Protein AF-A0A0K8NZR9-F1 (afdb_monomer)

Radius of gyration: 24.72 Å; Cα contacts (8 Å, |Δi|>4): 461; chains: 1; bounding box: 73×44×70 Å

Nearest PDB structures (foldseek):
  4z3p-assembly1_A  TM=1.618E-01  e=2.089E+00  Escherichia coli
  8b37-assembly1_B  TM=1.530E-01  e=6.597E+00  Pyrobaculum aerophilum

Organism: Piscinibacter sakaiensis (NCBI:txid1547922)

Sequence (474 aa):
MHGAVDPTAARPLRPAAGASPWLRLLRTAVPRKHLLQAVSGLLFGLFGMALPALLLNRRTPDPELLARGLVIGAGIVGWVLLVHGLLKQNTPVAAWLLPGQVRRLRLLLAGGWLLALAAIMTGLPARLQTGPVVLGVAALLAFAGAGMRWLWLWVGFWVVAPFVLVAGGTRLKPGGSLEGWAVAPWLVAAVLMLLGVALTRLLREGGAGHLDRPAGTWMRSRALDPTASVALPASTRWGRWLARLSEAPYHRWLRRCVSRPSSAARRAMLVFGPGAHWTVHLAWSAAVGLLVAAGLAWWLRRGSVEAGLWGPMIGLMSMALNPVFACAQPTRRTEAEQGLLQLAPGVPRGGAWRRSVARHRLAHFAVGWAAGAAGCGLLAQWMPPAMWPGVAVAVAAVLPSVVFVFPDLVQRGSLAGFHRRAALVACGGPVLALGLLHYGGVPAGALVAAAVAVAAAGLAWRWHALGRATPPLA

Secondary structure (DSSP, 8-state):
------TT--------TT--HHHHHHHHHS-HHHHHHHHHHHHHHHHHHHHHHHHH--S---HHHHHHHHHHHHHHHHHHHHHHHHHHH--HHHHHHSTTHHHHHHHHHHHHHHHHHHHHHHHS-GGG--HHHHHHHHHHHHHHHHHTT-HHHHHIIIIIHHHHHHHTT----TTS-GGG----HHHHHHHHHHHHHHHHTTSPPSSHHHHSSHHHHHHHHHHH-TT-TT---TTSHHHHHHHHHHHHHHHHHHHHHHHS---HHHHHGGGG-GGGSHHHHHHHHHHHHHHHHHHHHHHHTTT--TTTTHHHHHHHHHHHHHHHHHHTSGGGS-HHHHHHHHTSTTPPPHHHHHHHHHHHHHHHHHHHHHHHHHHHHHHHTTS-GGGHHHHHHHHHHHTTHHHHHHHHHHHT--HHHHHHHHHHHHHHHHHHHHHHHHTS---HHHHHHHHHHHHHHHHHHHHHHHHHS-----

pLDDT: mean 73.21, std 13.67, range [37.94, 93.94]

Solvent-accessible surface area (backbone atoms only — not comparable to full-atom values): 25665 Å² total; per-residue (Å²): 136,85,79,79,77,67,84,74,73,67,70,75,80,74,74,70,84,85,64,52,72,64,59,50,47,50,53,68,72,39,45,66,69,54,47,52,49,42,52,52,46,22,56,44,33,20,53,46,38,24,46,50,52,44,68,68,37,84,85,63,65,53,65,64,62,32,52,20,37,24,38,29,25,31,15,56,36,42,40,53,47,48,48,54,50,51,57,66,63,61,35,57,64,51,36,59,75,35,86,63,46,50,61,51,51,31,51,52,50,41,51,44,49,53,51,23,50,50,34,31,55,72,28,44,59,75,92,59,70,41,52,62,48,53,49,50,52,48,52,50,53,50,47,56,53,49,32,76,74,36,61,63,53,48,46,41,57,72,61,42,44,59,53,50,44,61,69,69,63,57,74,76,56,94,70,64,62,64,88,74,54,80,56,57,68,68,56,50,51,51,51,54,49,51,51,42,56,56,55,34,64,76,60,62,66,42,52,67,80,37,61,75,34,63,64,42,48,46,51,45,47,42,70,76,35,72,37,59,63,82,61,56,54,61,81,39,73,66,25,38,51,53,46,51,61,31,38,44,57,38,53,54,51,49,51,54,52,71,76,37,98,60,57,41,52,65,57,60,56,57,75,52,45,58,68,54,36,49,53,28,51,48,42,48,51,50,54,52,44,50,52,50,50,52,52,48,56,58,44,56,76,68,71,70,58,85,90,59,49,64,58,60,49,53,50,47,33,51,52,28,43,42,32,64,60,50,66,59,31,54,57,69,60,41,74,64,54,57,49,56,52,40,70,41,83,72,28,50,55,71,56,56,34,44,50,54,54,49,51,54,48,49,50,29,34,51,54,38,35,50,52,30,43,49,46,45,54,59,52,48,77,80,44,65,76,89,49,48,52,60,50,31,22,35,51,24,22,44,43,47,34,55,49,69,34,49,57,35,73,67,72,62,73,43,62,72,61,34,52,52,46,49,47,48,28,68,36,49,23,38,40,52,42,46,44,35,41,72,74,64,66,42,53,48,69,57,48,34,52,50,23,51,48,52,23,52,54,42,43,52,55,49,53,54,49,58,68,66,73,49,77,79,88,125

Foldseek 3Di:
DDDPDDPPPPPDPDPDPPDDPVNVCCCVLQPVLLVLVLVLQLVLLLLLQLLVQQLVPPPDSPVLLSVLSSLLSSLLRNLLSLLLSLLLSLALVCLVPPPCSLVVSLVSNLVSLVSSLVSNLVSDDPVQNALVSSVVVSVVSLLSSVCSQPVVSVCCVVQVVLVVCLVVVPPPVVCPPPVPVRDPVVVSVVVSVVSSNVSSVSRDHHDDVCVVDLSSVVSVCCVVQVLPPVQQSCVDPVSVVLNCQLCVQVVVVVVVPVVDDDQLLVVLVCVLPSLLALSSLLSVLVVVLVSLVVSLVVSVVSVPADPCVVVVLVVLLVQLLSLLVSLLRSLVCDPVNVVVSQPDPRHDDFLVSLVSSLVRSVVSNVSSLVSSLVSLVVVVVVHDPVCVLSSLLSSLLNLLLCLLQSCCSRPPSDSSSNVSSSSCSSSVSSSVSSCCVSVVVQDSVNSNVVSNVNSVVSCVVVVVVSVVPTDPPD

Structure (mmCIF, N/CA/C/O backbone):
data_AF-A0A0K8NZR9-F1
#
_entry.id   AF-A0A0K8NZR9-F1
#
loop_
_atom_site.group_PDB
_atom_site.id
_atom_site.type_symbol
_atom_site.label_atom_id
_atom_site.label_alt_id
_atom_site.label_comp_id
_atom_site.label_asym_id
_atom_site.label_entity_id
_atom_site.label_seq_id
_atom_site.pdbx_PDB_ins_code
_atom_site.Cartn_x
_atom_site.Cartn_y
_atom_site.Cartn_z
_atom_site.occupancy
_atom_site.B_iso_or_equiv
_atom_site.auth_seq_id
_atom_site.auth_comp_id
_atom_site.auth_asym_id
_atom_site.auth_atom_id
_atom_site.pdbx_PDB_model_num
ATOM 1 N N . MET A 1 1 ? -45.068 9.964 18.655 1.00 40.59 1 MET A N 1
ATOM 2 C CA . MET A 1 1 ? -45.153 10.845 17.469 1.00 40.59 1 MET A CA 1
ATOM 3 C C . MET A 1 1 ? -44.282 10.264 16.362 1.00 40.59 1 MET A C 1
ATOM 5 O O . MET A 1 1 ? -43.089 10.529 16.317 1.00 40.59 1 MET A O 1
ATOM 9 N N . HIS A 1 2 ? -44.856 9.398 15.524 1.00 37.94 2 HIS A N 1
ATOM 10 C CA . HIS A 1 2 ? -44.195 8.878 14.326 1.00 37.94 2 HIS A CA 1
ATOM 11 C C . HIS A 1 2 ? -44.478 9.843 13.174 1.00 37.94 2 HIS A C 1
ATOM 13 O O . HIS A 1 2 ? -45.574 9.843 12.625 1.00 37.94 2 HIS A O 1
ATOM 19 N N . GLY A 1 3 ? -43.510 10.704 12.855 1.00 43.31 3 GLY A N 1
ATOM 20 C CA . GLY A 1 3 ? -43.569 11.524 11.650 1.00 43.31 3 GLY A CA 1
ATOM 21 C C . GLY A 1 3 ? -43.468 10.619 10.428 1.00 43.31 3 GLY A C 1
ATOM 22 O O . GLY A 1 3 ? -42.436 9.979 10.222 1.00 43.31 3 GLY A O 1
ATOM 23 N N . ALA A 1 4 ? -44.550 10.535 9.657 1.00 45.34 4 ALA A N 1
ATOM 24 C CA . ALA A 1 4 ? -44.573 9.859 8.372 1.00 45.34 4 ALA A CA 1
ATOM 25 C C . ALA A 1 4 ? -43.547 10.527 7.445 1.00 45.34 4 ALA A C 1
ATOM 27 O O . ALA A 1 4 ? -43.675 11.698 7.094 1.00 45.34 4 ALA A O 1
ATOM 28 N N . VAL A 1 5 ? -42.494 9.790 7.092 1.00 46.56 5 VAL A N 1
ATOM 29 C CA . VAL A 1 5 ? -41.547 10.206 6.057 1.00 46.56 5 VAL A CA 1
ATOM 30 C C . VAL A 1 5 ? -42.280 10.073 4.732 1.00 46.56 5 VAL A C 1
ATOM 32 O O . VAL A 1 5 ? -42.542 8.956 4.299 1.00 46.56 5 VAL A O 1
ATOM 35 N N . ASP A 1 6 ? -42.639 11.203 4.128 1.00 55.97 6 ASP A N 1
ATOM 36 C CA . ASP A 1 6 ? -43.278 11.262 2.817 1.00 55.97 6 ASP A CA 1
ATOM 37 C C . ASP A 1 6 ? -42.347 10.634 1.755 1.00 55.97 6 ASP A C 1
ATOM 39 O O . ASP A 1 6 ? -41.300 11.211 1.430 1.00 55.97 6 ASP A O 1
ATOM 43 N N . PRO A 1 7 ? -42.679 9.445 1.212 1.00 53.25 7 PRO A N 1
ATOM 44 C CA . PRO A 1 7 ? -41.840 8.760 0.233 1.00 53.25 7 PRO A CA 1
ATOM 45 C C . PRO A 1 7 ? -41.802 9.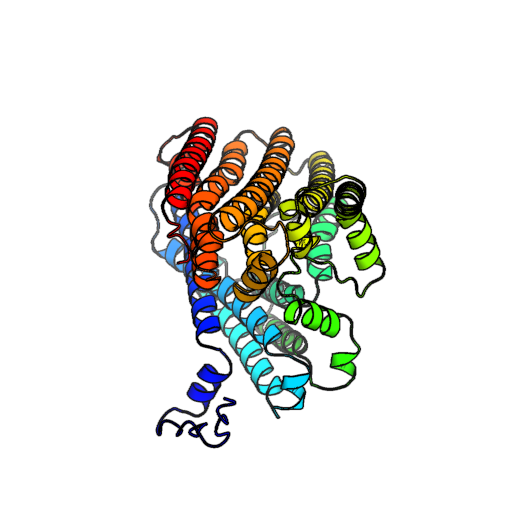491 -1.119 1.00 53.25 7 PRO A C 1
ATOM 47 O O . PRO A 1 7 ? -40.986 9.149 -1.975 1.00 53.25 7 PRO A O 1
ATOM 50 N N . THR A 1 8 ? -42.638 10.517 -1.315 1.00 46.84 8 THR A N 1
ATOM 51 C CA . THR A 1 8 ? -42.716 11.289 -2.563 1.00 46.84 8 THR A CA 1
ATOM 52 C C . THR A 1 8 ? -41.822 12.532 -2.573 1.00 46.84 8 THR A C 1
ATOM 54 O O . THR A 1 8 ? -41.545 13.087 -3.638 1.00 46.84 8 THR A O 1
ATOM 57 N N . ALA A 1 9 ? -41.246 12.915 -1.426 1.00 46.38 9 ALA A N 1
ATOM 58 C CA . ALA A 1 9 ? -40.333 14.058 -1.320 1.00 46.38 9 ALA A CA 1
ATOM 59 C C . ALA A 1 9 ? -38.943 13.818 -1.951 1.00 46.38 9 ALA A C 1
ATOM 61 O O . ALA A 1 9 ? -38.102 14.725 -1.983 1.00 46.38 9 ALA A O 1
ATOM 62 N N . ALA A 1 10 ? -38.684 12.626 -2.500 1.00 48.91 10 ALA A N 1
ATOM 63 C CA . ALA A 1 10 ? -37.524 12.369 -3.344 1.00 48.91 10 ALA A CA 1
ATOM 64 C C . ALA A 1 10 ? -37.691 13.104 -4.684 1.00 48.91 10 ALA A C 1
ATOM 66 O O . ALA A 1 10 ? -38.061 12.510 -5.695 1.00 48.91 10 ALA A O 1
ATOM 67 N N . ARG A 1 11 ? -37.416 14.419 -4.689 1.00 43.22 11 ARG A N 1
ATOM 68 C CA . ARG A 1 11 ? -37.366 15.234 -5.908 1.00 43.22 11 ARG A CA 1
ATOM 69 C C . ARG A 1 11 ? -36.536 14.482 -6.955 1.00 43.22 11 ARG A C 1
ATOM 71 O O . ARG A 1 11 ? -35.337 14.289 -6.725 1.00 43.22 11 ARG A O 1
ATOM 78 N N . PRO A 1 12 ? -37.121 14.075 -8.096 1.00 48.09 12 PRO A N 1
ATOM 79 C CA . PRO A 1 12 ? -36.338 13.508 -9.175 1.00 48.09 12 PRO A CA 1
ATOM 80 C C . PRO A 1 12 ? -35.291 14.548 -9.565 1.00 48.09 12 PRO A C 1
ATOM 82 O O . PRO A 1 12 ? -35.621 15.702 -9.851 1.00 48.09 12 PRO A O 1
ATOM 85 N N . LEU A 1 13 ? -34.015 14.162 -9.500 1.00 49.00 13 LEU A N 1
ATOM 86 C CA . LEU A 1 13 ? -32.899 15.003 -9.919 1.00 49.00 13 LEU A CA 1
ATOM 87 C C . LEU A 1 13 ? -33.145 15.399 -11.377 1.00 49.00 13 LEU A C 1
ATOM 89 O O . LEU A 1 13 ? -32.900 14.602 -12.282 1.00 49.00 13 LEU A O 1
ATOM 93 N N . ARG A 1 14 ? -33.664 16.616 -11.602 1.00 48.47 14 ARG A N 1
ATOM 94 C CA . ARG A 1 14 ? -33.855 17.158 -12.948 1.00 48.47 14 ARG A CA 1
ATOM 95 C C . ARG A 1 14 ? -32.502 17.077 -13.658 1.00 48.47 14 ARG A C 1
ATOM 97 O O . ARG A 1 14 ? -31.523 17.638 -13.154 1.00 48.47 14 ARG A O 1
ATOM 104 N N . PRO A 1 15 ? -32.402 16.346 -14.778 1.00 46.91 15 PRO A N 1
ATOM 105 C CA . PRO A 1 15 ? -31.142 16.205 -15.481 1.00 46.91 15 PRO A CA 1
ATOM 106 C C . PRO A 1 15 ? -30.696 17.592 -15.941 1.00 46.91 15 PRO A C 1
ATOM 108 O O . PRO A 1 15 ? -31.438 18.278 -16.637 1.00 46.91 15 PRO A O 1
ATOM 111 N N . ALA A 1 16 ? -29.492 18.009 -15.543 1.00 55.28 16 ALA A N 1
ATOM 112 C CA . ALA A 1 16 ? -28.888 19.235 -16.048 1.00 55.28 16 ALA A CA 1
ATOM 113 C C . ALA A 1 16 ? -28.818 19.145 -17.582 1.00 55.28 16 ALA A C 1
ATOM 115 O O . ALA A 1 16 ? -28.069 18.327 -18.132 1.00 55.28 16 ALA A O 1
ATOM 116 N N . ALA A 1 17 ? -29.655 19.932 -18.257 1.00 51.75 17 ALA A N 1
ATOM 117 C CA . ALA A 1 17 ? -29.676 20.039 -19.704 1.00 51.75 17 ALA A CA 1
ATOM 118 C C . ALA A 1 17 ? -28.290 20.510 -20.176 1.00 51.75 17 ALA A C 1
ATOM 120 O O . ALA A 1 17 ? -27.748 21.477 -19.648 1.00 51.75 17 ALA A O 1
ATOM 121 N N . GLY A 1 18 ? -27.679 19.775 -21.109 1.00 68.38 18 GLY A N 1
ATOM 122 C CA . GLY A 1 18 ? -26.409 20.158 -21.744 1.00 68.38 18 GLY A CA 1
ATOM 123 C C . GLY A 1 18 ? -25.163 19.352 -21.355 1.00 68.38 18 GLY A C 1
ATOM 124 O O . GLY A 1 18 ? -24.167 19.409 -22.068 1.00 68.38 18 GLY A O 1
ATOM 125 N N . ALA A 1 19 ? -25.174 18.533 -20.297 1.00 55.59 19 ALA A N 1
ATOM 126 C CA . ALA A 1 19 ? -24.019 17.668 -20.028 1.00 55.59 19 ALA A CA 1
ATOM 127 C C . ALA A 1 19 ? -23.993 16.485 -21.012 1.00 55.59 19 ALA A C 1
ATOM 129 O O . ALA A 1 19 ? -24.958 15.714 -21.075 1.00 55.59 19 ALA A O 1
ATOM 130 N N . SER A 1 20 ? -22.893 16.298 -21.753 1.00 66.88 20 SER A N 1
ATOM 131 C CA . SER A 1 20 ? -22.762 15.159 -22.671 1.00 66.88 20 SER A CA 1
ATOM 132 C C . SER A 1 20 ? -23.062 13.837 -21.936 1.00 66.88 20 SER A C 1
ATOM 134 O O . SER A 1 20 ? -22.726 13.700 -20.749 1.00 66.88 20 SER A O 1
ATOM 136 N N . PRO A 1 21 ? -23.716 12.854 -22.584 1.00 62.34 21 PRO A N 1
ATOM 137 C CA . PRO A 1 21 ? -24.018 11.559 -21.967 1.00 62.34 21 PRO A CA 1
ATOM 138 C C . PRO A 1 21 ? -22.773 10.912 -21.347 1.00 62.34 21 PRO A C 1
ATOM 140 O O . PRO A 1 21 ? -22.852 10.315 -20.277 1.00 62.34 21 PRO A O 1
ATOM 143 N N . TRP A 1 22 ? -21.610 11.131 -21.968 1.00 49.31 22 TRP A N 1
ATOM 144 C CA . TRP A 1 22 ? -20.296 10.695 -21.503 1.00 49.31 22 TRP A CA 1
ATOM 145 C C . TRP A 1 22 ? -19.825 11.384 -20.218 1.00 49.31 22 TRP A C 1
ATOM 147 O O . TRP A 1 22 ? -19.357 10.702 -19.309 1.00 49.31 22 TRP A O 1
ATOM 157 N N . LEU A 1 23 ? -19.989 12.705 -20.086 1.00 54.72 23 LEU A N 1
ATOM 158 C CA . LEU A 1 23 ? -19.655 13.436 -18.854 1.00 54.72 23 LEU A CA 1
ATOM 159 C C . LEU A 1 23 ? -20.568 13.041 -17.690 1.00 54.72 23 LEU A C 1
ATOM 161 O O . LEU A 1 23 ? -20.108 12.945 -16.550 1.00 54.72 23 LEU A O 1
ATOM 165 N N . ARG A 1 24 ? -21.848 12.770 -17.971 1.00 61.75 24 ARG A N 1
ATOM 166 C CA . ARG A 1 24 ? -22.780 12.212 -16.981 1.00 61.75 24 ARG A CA 1
ATOM 167 C C . ARG A 1 24 ? -22.333 10.825 -16.541 1.00 61.75 24 ARG A C 1
ATOM 169 O O . ARG A 1 24 ? -22.209 10.600 -15.343 1.00 61.75 24 ARG A O 1
ATOM 176 N N . LEU A 1 25 ? -21.978 9.962 -17.491 1.00 55.22 25 LEU A N 1
ATOM 177 C CA . LEU A 1 25 ? -21.456 8.625 -17.218 1.00 55.22 25 LEU A CA 1
ATOM 178 C C . LEU A 1 25 ? -20.158 8.646 -16.416 1.00 55.22 25 LEU A C 1
ATOM 180 O O . LEU A 1 25 ? -20.025 7.862 -15.490 1.00 55.22 25 LEU A O 1
ATOM 184 N N . LEU A 1 26 ? -19.223 9.547 -16.717 1.00 52.41 26 LEU A N 1
ATOM 185 C CA . LEU A 1 26 ? -17.985 9.703 -15.949 1.00 52.41 26 LEU A CA 1
ATOM 186 C C . LEU A 1 26 ? -18.262 10.182 -14.521 1.00 52.41 26 LEU A C 1
ATOM 188 O O . LEU A 1 26 ? -17.676 9.653 -13.579 1.00 52.41 26 LEU A O 1
ATOM 192 N N . ARG A 1 27 ? -19.190 11.131 -14.340 1.00 57.75 27 ARG A N 1
ATOM 193 C CA . ARG A 1 27 ? -19.586 11.635 -13.013 1.00 57.75 27 ARG A CA 1
ATOM 194 C C . ARG A 1 27 ? -20.346 10.601 -12.179 1.00 57.75 27 ARG A C 1
ATOM 196 O O . ARG A 1 27 ? -20.193 10.598 -10.960 1.00 57.75 27 ARG A O 1
ATOM 203 N N . THR A 1 28 ? -21.145 9.736 -12.806 1.00 54.56 28 THR A N 1
ATOM 204 C CA . THR A 1 28 ? -21.878 8.663 -12.113 1.00 54.56 28 THR A CA 1
ATOM 205 C C . THR A 1 28 ? -21.027 7.411 -11.910 1.00 54.56 28 THR A C 1
ATOM 207 O O . THR A 1 28 ? -21.132 6.767 -10.871 1.00 54.56 28 THR A O 1
ATOM 210 N N . ALA A 1 29 ? -20.171 7.060 -12.874 1.00 47.19 29 ALA A N 1
ATOM 211 C CA . ALA A 1 29 ? -19.306 5.884 -12.802 1.00 47.19 29 ALA A CA 1
ATOM 212 C C . ALA A 1 29 ? -18.126 6.116 -11.860 1.00 47.19 29 ALA A C 1
ATOM 214 O O . ALA A 1 29 ? -17.752 5.214 -11.120 1.00 47.19 29 ALA A O 1
ATOM 215 N N . VAL A 1 30 ? -17.564 7.326 -11.834 1.00 49.78 30 VAL A N 1
ATOM 216 C CA . VAL A 1 30 ? -16.497 7.701 -10.907 1.00 49.78 30 VAL A CA 1
ATOM 217 C C . VAL A 1 30 ? -17.073 8.700 -9.906 1.00 49.78 30 VAL A C 1
ATOM 219 O O . VAL A 1 30 ? -17.015 9.907 -10.147 1.00 49.78 30 VAL A O 1
ATOM 222 N N . PRO A 1 31 ? -17.621 8.231 -8.764 1.00 57.97 31 PRO A N 1
ATOM 223 C CA . PRO A 1 31 ? -18.002 9.102 -7.664 1.00 57.97 31 PRO A CA 1
ATOM 224 C C . PRO A 1 31 ? -16.920 10.151 -7.442 1.00 57.97 31 PRO A C 1
ATOM 226 O O . PRO A 1 31 ? -15.738 9.812 -7.392 1.00 57.97 31 PRO A O 1
ATOM 229 N N . ARG A 1 32 ? -17.300 11.422 -7.291 1.00 54.94 32 ARG A N 1
ATOM 230 C CA . ARG A 1 32 ? -16.361 12.549 -7.120 1.00 54.94 32 ARG A CA 1
ATOM 231 C C . ARG A 1 32 ? -15.281 12.261 -6.064 1.00 54.94 32 ARG A C 1
ATOM 233 O O . ARG A 1 32 ? -14.137 12.672 -6.212 1.00 54.94 32 ARG A O 1
ATOM 240 N N . LYS A 1 33 ? -15.629 11.472 -5.040 1.00 54.41 33 LYS A N 1
ATOM 241 C CA . LYS A 1 33 ? -14.726 10.920 -4.019 1.00 54.41 33 LYS A CA 1
ATOM 242 C C . LYS A 1 33 ? -13.610 10.033 -4.590 1.00 54.41 33 LYS A C 1
ATOM 244 O O . LYS A 1 33 ? -12.473 10.160 -4.159 1.00 54.41 33 LYS A O 1
ATOM 249 N N . HIS A 1 34 ? -13.910 9.153 -5.540 1.00 54.22 34 HIS A N 1
ATOM 250 C CA . HIS A 1 34 ? -12.928 8.313 -6.226 1.00 54.22 34 HIS A CA 1
ATOM 251 C C . HIS A 1 34 ? -12.084 9.095 -7.225 1.00 54.22 34 HIS A C 1
ATOM 253 O O . HIS A 1 34 ? -10.894 8.830 -7.310 1.00 54.22 34 HIS A O 1
ATOM 259 N N . LEU A 1 35 ? -12.651 10.101 -7.899 1.00 54.78 35 LEU A N 1
ATOM 260 C CA . LEU A 1 35 ? -11.875 11.009 -8.746 1.00 54.78 35 LEU A CA 1
ATOM 261 C C . LEU A 1 35 ? -10.879 11.817 -7.903 1.00 54.78 35 LEU A C 1
ATOM 263 O O . LEU A 1 35 ? -9.702 11.869 -8.221 1.00 54.78 35 LEU A O 1
ATOM 267 N N . LEU A 1 36 ? -11.320 12.370 -6.770 1.00 55.44 36 LEU A N 1
ATOM 268 C CA . LEU A 1 36 ? -10.447 13.065 -5.819 1.00 55.44 36 LEU A CA 1
ATOM 269 C C . LEU A 1 36 ? -9.386 12.138 -5.220 1.00 55.44 36 LEU A C 1
ATOM 271 O O . LEU A 1 36 ? -8.251 12.564 -5.038 1.00 55.44 36 LEU A O 1
ATOM 275 N N . GLN A 1 37 ? -9.724 10.880 -4.929 1.00 54.53 37 GLN A N 1
ATOM 276 C CA . GLN A 1 37 ? -8.751 9.873 -4.493 1.00 54.53 37 GLN A CA 1
ATOM 277 C C . GLN A 1 37 ? -7.759 9.517 -5.603 1.00 54.53 37 GLN A C 1
ATOM 279 O O . GLN A 1 37 ? -6.580 9.358 -5.309 1.00 54.53 37 GLN A O 1
ATOM 284 N N . ALA A 1 38 ? -8.215 9.427 -6.853 1.00 53.12 38 ALA A N 1
ATOM 285 C CA . ALA A 1 38 ? -7.374 9.157 -8.010 1.00 53.12 38 ALA A CA 1
ATOM 286 C C . ALA A 1 38 ? -6.420 10.324 -8.282 1.00 53.12 38 ALA A C 1
ATOM 288 O O . ALA A 1 38 ? -5.226 10.105 -8.395 1.00 53.12 38 ALA A O 1
ATOM 289 N N . VAL A 1 39 ? -6.919 11.563 -8.280 1.00 54.47 39 VAL A N 1
ATOM 290 C CA . VAL A 1 39 ? -6.115 12.785 -8.437 1.00 54.47 39 VAL A CA 1
ATOM 291 C C . VAL A 1 39 ? -5.140 12.948 -7.274 1.00 54.47 39 VAL A C 1
ATOM 293 O O . VAL A 1 39 ? -3.967 13.208 -7.501 1.00 54.47 39 VAL A O 1
ATOM 296 N N . SER A 1 40 ? -5.581 12.731 -6.030 1.00 53.34 40 SER A N 1
ATOM 297 C CA . SER A 1 40 ? -4.684 12.785 -4.866 1.00 53.34 40 SER A CA 1
ATOM 298 C C . SER A 1 40 ? -3.620 11.691 -4.928 1.00 53.34 40 SER A C 1
ATOM 300 O O . SER A 1 40 ? -2.473 11.949 -4.594 1.00 53.34 40 SER A O 1
ATOM 302 N N . GLY A 1 41 ? -3.992 10.483 -5.362 1.00 54.44 41 GLY A N 1
ATOM 303 C CA . GLY A 1 41 ? -3.068 9.373 -5.561 1.00 54.44 41 GLY A CA 1
ATOM 304 C C . GLY A 1 41 ? -2.076 9.643 -6.689 1.00 54.44 41 GLY A C 1
ATOM 305 O O . GLY A 1 41 ? -0.900 9.363 -6.522 1.00 54.44 41 GLY A O 1
ATOM 306 N N . LEU A 1 42 ? -2.523 10.250 -7.790 1.00 54.97 42 LEU A N 1
ATOM 307 C CA . LEU A 1 42 ? -1.700 10.618 -8.939 1.00 54.97 42 LEU A CA 1
ATOM 308 C C . LEU A 1 42 ? -0.719 11.738 -8.583 1.00 54.97 42 LEU A C 1
ATOM 310 O O . LEU A 1 42 ? 0.472 11.564 -8.788 1.00 54.97 42 LEU A O 1
ATOM 314 N N . LEU A 1 43 ? -1.180 12.818 -7.944 1.00 54.25 43 LEU A N 1
ATOM 315 C CA . LEU A 1 43 ? -0.316 13.874 -7.399 1.00 54.25 43 LEU A CA 1
ATOM 316 C C . LEU A 1 43 ? 0.684 13.323 -6.371 1.00 54.25 43 LEU A C 1
ATOM 318 O O . LEU A 1 43 ? 1.827 13.757 -6.337 1.00 54.25 43 LEU A O 1
ATOM 322 N N . PHE A 1 44 ? 0.283 12.336 -5.571 1.00 60.31 44 PHE A N 1
ATOM 323 C CA . PHE A 1 44 ? 1.150 11.651 -4.611 1.00 60.31 44 PHE A CA 1
ATOM 324 C C . PHE A 1 44 ? 2.210 10.771 -5.282 1.00 60.31 44 PHE A C 1
ATOM 326 O O . PHE A 1 44 ? 3.374 10.831 -4.904 1.00 60.31 44 PHE A O 1
ATOM 333 N N . GLY A 1 45 ? 1.827 9.980 -6.284 1.00 54.75 45 GLY A N 1
ATOM 334 C CA . GLY A 1 45 ? 2.752 9.152 -7.052 1.00 54.75 45 GLY A CA 1
ATOM 335 C C . GLY A 1 45 ? 3.735 9.989 -7.863 1.00 54.75 45 GLY A C 1
ATOM 336 O O . GLY A 1 45 ? 4.918 9.673 -7.921 1.00 54.75 45 GLY A O 1
ATOM 337 N N . LEU A 1 46 ? 3.253 11.109 -8.402 1.00 55.44 46 LEU A N 1
ATOM 338 C CA . LEU A 1 46 ? 4.060 12.152 -9.017 1.00 55.44 46 LEU A CA 1
ATOM 339 C C . LEU A 1 46 ? 5.082 12.712 -8.027 1.00 55.44 46 LEU A C 1
ATOM 341 O O . LEU A 1 46 ? 6.276 12.630 -8.286 1.00 55.44 46 LEU A O 1
ATOM 345 N N . PHE A 1 47 ? 4.645 13.197 -6.864 1.00 56.03 47 PHE A N 1
ATOM 346 C CA . PHE A 1 47 ? 5.537 13.776 -5.855 1.00 56.03 47 PHE A CA 1
ATOM 347 C C . PHE A 1 47 ? 6.537 12.750 -5.295 1.00 56.03 47 PHE A C 1
ATOM 349 O O . PHE A 1 47 ? 7.710 13.058 -5.113 1.00 56.03 47 PHE A O 1
ATOM 356 N N . GLY A 1 48 ? 6.100 11.508 -5.074 1.00 54.47 48 GLY A N 1
ATOM 357 C CA . GLY A 1 48 ? 6.939 10.412 -4.592 1.00 54.47 48 GLY A CA 1
ATOM 358 C C . GLY A 1 48 ? 7.990 9.926 -5.592 1.00 54.47 48 GLY A C 1
ATOM 359 O O . GLY A 1 48 ? 8.973 9.338 -5.162 1.00 54.47 48 GLY A O 1
ATOM 360 N N . MET A 1 49 ? 7.808 10.177 -6.894 1.00 54.06 49 MET A N 1
ATOM 361 C CA . MET A 1 49 ? 8.748 9.786 -7.957 1.00 54.06 49 MET A CA 1
ATOM 362 C C . MET A 1 49 ? 9.634 10.957 -8.416 1.00 54.06 49 MET A C 1
ATOM 364 O O . MET A 1 49 ? 10.826 10.765 -8.643 1.00 54.06 49 MET A O 1
ATOM 368 N N . ALA A 1 50 ? 9.094 12.180 -8.499 1.00 53.50 50 ALA A N 1
ATOM 369 C CA . ALA A 1 50 ? 9.852 13.380 -8.882 1.00 53.50 50 ALA A CA 1
ATOM 370 C C . ALA A 1 50 ? 10.943 13.739 -7.883 1.00 53.50 50 ALA A C 1
ATOM 372 O O . ALA A 1 50 ? 12.026 14.178 -8.253 1.00 53.50 50 ALA A O 1
ATOM 373 N N . LEU A 1 51 ? 10.629 13.620 -6.600 1.00 54.00 51 LEU A N 1
ATOM 374 C CA . LEU A 1 51 ? 11.449 14.198 -5.550 1.00 54.00 51 LEU A CA 1
ATOM 375 C C . LEU A 1 51 ? 12.690 13.331 -5.252 1.00 54.00 51 LEU A C 1
ATOM 377 O O . LEU A 1 51 ? 13.765 13.899 -5.104 1.00 54.00 51 LEU A O 1
ATOM 381 N N . PRO A 1 52 ? 12.637 11.982 -5.292 1.00 51.41 52 PRO A N 1
ATOM 382 C CA . PRO A 1 52 ? 13.850 11.165 -5.343 1.00 51.41 52 PRO A CA 1
ATOM 383 C C . PRO A 1 52 ? 14.672 11.397 -6.615 1.00 51.41 52 PRO A C 1
ATOM 385 O O . PRO A 1 52 ? 15.892 11.407 -6.533 1.00 51.41 52 PRO A O 1
ATOM 388 N N . ALA A 1 53 ? 14.038 11.633 -7.772 1.00 54.19 53 ALA A N 1
ATOM 389 C CA . ALA A 1 53 ? 14.757 11.977 -9.002 1.00 54.19 53 ALA A CA 1
ATOM 390 C C . ALA A 1 53 ? 15.490 13.331 -8.885 1.00 54.19 53 ALA A C 1
ATOM 392 O O . ALA A 1 53 ? 16.627 13.443 -9.338 1.00 54.19 53 ALA A O 1
ATOM 393 N N . LEU A 1 54 ? 14.894 14.319 -8.203 1.00 54.41 54 LEU A N 1
ATOM 394 C CA . LEU A 1 54 ? 15.549 15.585 -7.836 1.00 54.41 54 LEU A CA 1
ATOM 395 C C . LEU A 1 54 ? 16.736 15.379 -6.899 1.00 54.41 54 LEU A C 1
ATOM 397 O O . LEU A 1 54 ? 17.775 15.998 -7.092 1.00 54.41 54 LEU A O 1
ATOM 401 N N . LEU A 1 55 ? 16.580 14.516 -5.894 1.00 52.34 55 LEU A N 1
ATOM 402 C CA . LEU A 1 55 ? 17.600 14.288 -4.868 1.00 52.34 55 LEU A CA 1
ATOM 403 C C . LEU A 1 55 ? 18.727 13.340 -5.306 1.00 52.34 55 LEU A C 1
ATOM 405 O O . LEU A 1 55 ? 19.808 13.350 -4.723 1.00 52.34 55 LEU A O 1
ATOM 409 N N . LEU A 1 56 ? 18.485 12.491 -6.306 1.00 53.72 56 LEU A N 1
ATOM 410 C CA . LEU A 1 56 ? 19.505 11.619 -6.893 1.00 53.72 56 LEU A CA 1
ATOM 411 C C . LEU A 1 56 ? 20.328 12.347 -7.965 1.00 53.72 56 LEU A C 1
ATOM 413 O O . LEU A 1 56 ? 21.453 11.933 -8.253 1.00 53.72 56 LEU A O 1
ATOM 417 N N . ASN A 1 57 ? 19.818 13.449 -8.526 1.00 52.69 57 ASN A N 1
ATOM 418 C CA . ASN A 1 57 ? 20.539 14.257 -9.502 1.00 52.69 57 ASN A CA 1
ATOM 419 C C . ASN A 1 57 ? 21.449 15.283 -8.793 1.00 52.69 57 ASN A C 1
ATOM 421 O O . ASN A 1 57 ? 21.096 16.438 -8.572 1.00 52.69 57 ASN A O 1
ATOM 425 N N . ARG A 1 58 ? 22.636 14.819 -8.377 1.00 55.91 58 ARG A N 1
ATOM 426 C CA . ARG A 1 58 ? 23.562 15.500 -7.446 1.00 55.91 58 ARG A CA 1
ATOM 427 C C . ARG A 1 58 ? 24.138 16.856 -7.885 1.00 55.91 58 ARG A C 1
ATOM 429 O O . ARG A 1 58 ? 24.776 17.489 -7.050 1.00 55.91 58 ARG A O 1
ATOM 436 N N . ARG A 1 59 ? 24.019 17.287 -9.148 1.00 52.50 59 ARG A N 1
ATOM 437 C CA . ARG A 1 59 ? 24.788 18.455 -9.646 1.00 52.50 59 ARG A CA 1
ATOM 438 C C . ARG A 1 59 ? 23.964 19.577 -10.267 1.00 52.50 59 ARG A C 1
ATOM 440 O O . ARG A 1 59 ? 24.331 20.726 -10.077 1.00 52.50 59 ARG A O 1
ATOM 447 N N . THR A 1 60 ? 22.828 19.277 -10.878 1.00 55.66 60 THR A N 1
ATOM 448 C CA . THR A 1 60 ? 21.794 20.248 -11.257 1.00 55.66 60 THR A CA 1
ATOM 449 C C . THR A 1 60 ? 20.507 19.458 -11.479 1.00 55.66 60 THR A C 1
ATOM 451 O O . THR A 1 60 ? 20.542 18.458 -12.200 1.00 55.66 60 THR A O 1
ATOM 454 N N . PRO A 1 61 ? 19.373 19.827 -10.860 1.00 62.59 61 PRO A N 1
ATOM 455 C CA . PRO A 1 61 ? 18.109 19.184 -11.164 1.00 62.59 61 PRO A CA 1
ATOM 456 C C . PRO A 1 61 ? 17.740 19.531 -12.602 1.00 62.59 61 PRO A C 1
ATOM 458 O O . PRO A 1 61 ? 17.205 20.602 -12.863 1.00 62.59 61 PRO A O 1
ATOM 461 N N . ASP A 1 62 ? 18.072 18.643 -13.534 1.00 71.75 62 ASP A N 1
ATOM 462 C CA . ASP A 1 62 ? 17.620 18.759 -14.911 1.00 71.75 62 ASP A CA 1
ATOM 463 C C . ASP A 1 62 ? 16.077 18.734 -14.903 1.00 71.75 62 ASP A C 1
ATOM 465 O O . ASP A 1 62 ? 15.479 17.695 -14.572 1.00 71.75 62 ASP A O 1
ATOM 469 N N . PRO A 1 63 ? 15.415 19.872 -15.192 1.00 73.62 63 PRO A N 1
ATOM 470 C CA . PRO A 1 63 ? 13.963 19.967 -15.133 1.00 73.62 63 PRO A CA 1
ATOM 471 C C . PRO A 1 63 ? 13.308 19.015 -16.138 1.00 73.62 63 PRO A C 1
ATOM 473 O O . PRO A 1 63 ? 12.180 18.573 -15.915 1.00 73.62 63 PRO A O 1
ATOM 476 N N . GLU A 1 64 ? 14.020 18.640 -17.202 1.00 76.88 64 GLU A N 1
ATOM 477 C CA . GLU A 1 64 ? 13.552 17.673 -18.181 1.00 76.88 64 GLU A CA 1
ATOM 478 C C . GLU A 1 64 ? 13.503 16.259 -17.590 1.00 76.88 64 GLU A C 1
ATOM 480 O O . GLU A 1 64 ? 12.484 15.575 -17.712 1.00 76.88 64 GLU A O 1
ATOM 485 N N . LEU A 1 65 ? 14.556 15.821 -16.889 1.00 71.06 65 LEU A N 1
ATOM 486 C CA . LEU A 1 65 ? 14.571 14.519 -16.208 1.00 71.06 65 LEU A CA 1
ATOM 487 C C . LEU A 1 65 ? 13.498 14.430 -15.119 1.00 71.06 65 LEU A C 1
ATOM 489 O O . LEU A 1 65 ? 12.851 13.388 -14.976 1.00 71.06 65 LEU A O 1
ATOM 493 N N . LEU A 1 66 ? 13.265 15.523 -14.390 1.00 71.19 66 LEU A N 1
ATOM 494 C CA . LEU A 1 66 ? 12.153 15.616 -13.448 1.00 71.19 66 LEU A CA 1
ATOM 495 C C . LEU A 1 66 ? 10.807 15.455 -14.160 1.00 71.19 66 LEU A C 1
ATOM 497 O O . LEU A 1 66 ? 10.001 14.617 -13.754 1.00 71.19 66 LEU A O 1
ATOM 501 N N . ALA A 1 67 ? 10.547 16.262 -15.191 1.00 76.38 67 ALA A N 1
ATOM 502 C CA . ALA A 1 67 ? 9.287 16.239 -15.925 1.00 76.38 67 ALA A CA 1
ATOM 503 C C . ALA A 1 67 ? 9.016 14.845 -16.506 1.00 76.38 67 ALA A C 1
ATOM 505 O O . ALA A 1 67 ? 7.920 14.307 -16.362 1.00 76.38 67 ALA A O 1
ATOM 506 N N . ARG A 1 68 ? 10.044 14.206 -17.064 1.00 79.25 68 ARG A N 1
ATOM 507 C CA . ARG A 1 68 ? 10.013 12.820 -17.541 1.00 79.25 68 ARG A CA 1
ATOM 508 C C . ARG A 1 68 ? 9.662 11.823 -16.432 1.00 79.25 68 ARG A C 1
ATOM 510 O O . ARG A 1 68 ? 8.742 11.021 -16.595 1.00 79.25 68 ARG A O 1
ATOM 517 N N . GLY A 1 69 ? 10.333 11.904 -15.282 1.00 72.56 69 GLY A N 1
ATOM 518 C CA . GLY A 1 69 ? 10.057 11.055 -14.117 1.00 72.56 69 GLY A CA 1
ATOM 519 C C . GLY A 1 69 ? 8.645 11.245 -13.554 1.00 72.56 69 GLY A C 1
ATOM 520 O O . GLY A 1 69 ? 7.984 10.268 -13.196 1.00 72.56 69 GLY A O 1
ATOM 521 N N . LEU A 1 70 ? 8.150 12.487 -13.545 1.00 74.69 70 LEU A N 1
ATOM 522 C CA . LEU A 1 70 ? 6.763 12.818 -13.228 1.00 74.69 70 LEU A CA 1
ATOM 523 C C . LEU A 1 70 ? 5.821 12.117 -14.208 1.00 74.69 70 LEU A C 1
ATOM 525 O O . LEU A 1 70 ? 4.989 11.323 -13.787 1.00 74.69 70 LEU A O 1
ATOM 529 N N . VAL A 1 71 ? 5.965 12.324 -15.515 1.00 81.25 71 VAL A N 1
ATOM 530 C CA . VAL A 1 71 ? 5.062 11.714 -16.504 1.00 81.25 71 VAL A CA 1
ATOM 531 C C . VAL A 1 71 ? 5.025 10.181 -16.370 1.00 81.25 71 VAL A C 1
ATOM 533 O O . VAL A 1 71 ? 3.936 9.601 -16.332 1.00 81.25 71 VAL A O 1
ATOM 536 N N . ILE A 1 72 ? 6.179 9.526 -16.186 1.00 80.38 72 ILE A N 1
ATOM 537 C CA . ILE A 1 72 ? 6.255 8.075 -15.928 1.00 80.38 72 ILE A CA 1
ATOM 538 C C . ILE A 1 72 ? 5.509 7.706 -14.638 1.00 80.38 72 ILE A C 1
ATOM 540 O O . ILE A 1 72 ? 4.682 6.790 -14.633 1.00 80.38 72 ILE A O 1
ATOM 544 N N . GLY A 1 73 ? 5.769 8.424 -13.543 1.00 75.12 73 GLY A N 1
ATOM 545 C CA . GLY A 1 73 ? 5.121 8.203 -12.251 1.00 75.12 73 GLY A CA 1
ATOM 546 C C . GLY A 1 73 ? 3.601 8.355 -12.316 1.00 75.12 73 GLY A C 1
ATOM 547 O O . GLY A 1 73 ? 2.878 7.486 -11.825 1.00 75.12 73 GLY A O 1
ATOM 548 N N . ALA A 1 74 ? 3.101 9.402 -12.980 1.00 77.19 74 ALA A N 1
ATOM 549 C CA . ALA A 1 74 ? 1.672 9.584 -13.234 1.00 77.19 74 ALA A CA 1
ATOM 550 C C . ALA A 1 74 ? 1.091 8.447 -14.070 1.00 77.19 74 ALA A C 1
ATOM 552 O O . ALA A 1 74 ? -0.001 7.979 -13.751 1.00 77.19 74 ALA A O 1
ATOM 553 N N . GLY A 1 75 ? 1.804 7.985 -15.101 1.00 83.38 75 GLY A N 1
ATOM 554 C CA . GLY A 1 75 ? 1.382 6.855 -15.926 1.00 83.38 75 GLY A CA 1
ATOM 555 C C . GLY A 1 75 ? 1.184 5.584 -15.098 1.00 83.38 75 GLY A C 1
ATOM 556 O O . GLY A 1 75 ? 0.104 4.992 -15.120 1.00 83.38 75 GLY A O 1
ATOM 557 N N . ILE A 1 76 ? 2.184 5.207 -14.293 1.00 81.00 76 ILE A N 1
ATOM 558 C CA . ILE A 1 76 ? 2.140 4.004 -13.442 1.00 81.00 76 ILE A CA 1
ATOM 559 C C . ILE A 1 76 ? 1.047 4.118 -12.374 1.00 81.00 76 ILE A C 1
ATOM 561 O O . ILE A 1 76 ? 0.238 3.207 -12.182 1.00 81.00 76 ILE A O 1
ATOM 565 N N . VAL A 1 77 ? 1.010 5.239 -11.657 1.00 76.25 77 VAL A N 1
ATOM 566 C CA . VAL A 1 77 ? 0.088 5.422 -10.531 1.00 76.25 77 VAL A CA 1
ATOM 567 C C . VAL A 1 77 ? -1.344 5.594 -11.024 1.00 76.25 77 VAL A C 1
ATOM 569 O O . VAL A 1 77 ? -2.264 4.983 -10.476 1.00 76.25 77 VAL A O 1
ATOM 572 N N . GLY A 1 78 ? -1.539 6.363 -12.095 1.00 79.06 78 GLY A N 1
ATOM 573 C CA . GLY A 1 78 ? -2.821 6.509 -12.774 1.00 79.06 78 GLY A CA 1
ATOM 574 C C . GLY A 1 78 ? -3.358 5.172 -13.266 1.00 79.06 78 GLY A C 1
ATOM 575 O O . GLY A 1 78 ? -4.523 4.862 -13.012 1.00 79.06 78 GLY A O 1
ATOM 576 N N . TRP A 1 79 ? -2.501 4.340 -13.864 1.00 87.56 79 TRP A N 1
ATOM 577 C CA . TRP A 1 79 ? -2.851 2.981 -14.267 1.00 87.56 79 TRP A CA 1
ATOM 578 C C . TRP A 1 79 ? -3.340 2.134 -13.088 1.00 87.56 79 TRP A C 1
ATOM 580 O O . TRP A 1 79 ? -4.451 1.606 -13.123 1.00 87.56 79 TRP A O 1
ATOM 590 N N . VAL A 1 80 ? -2.560 2.053 -12.006 1.00 81.88 80 VAL A N 1
ATOM 591 C CA . VAL A 1 80 ? -2.915 1.271 -10.810 1.00 81.88 80 VAL A CA 1
ATOM 592 C C . VAL A 1 80 ? -4.249 1.725 -10.208 1.00 81.88 80 VAL A C 1
ATOM 594 O O . VAL A 1 80 ? -5.105 0.895 -9.885 1.00 81.88 80 VAL A O 1
ATOM 597 N N . LEU A 1 81 ? -4.450 3.037 -10.074 1.00 78.00 81 LEU A N 1
ATOM 598 C CA . LEU A 1 81 ? -5.674 3.607 -9.511 1.00 78.00 81 LEU A CA 1
ATOM 599 C C . LEU A 1 81 ? -6.885 3.355 -10.411 1.00 78.00 81 LEU A C 1
ATOM 601 O O . LEU A 1 81 ? -7.960 3.029 -9.900 1.00 78.00 81 LEU A O 1
ATOM 605 N N . LEU A 1 82 ? -6.706 3.454 -11.731 1.00 83.62 82 LEU A N 1
ATOM 606 C CA . LEU A 1 82 ? -7.741 3.147 -12.708 1.00 83.62 82 LEU A CA 1
ATOM 607 C C . LEU A 1 82 ? -8.150 1.677 -12.623 1.00 83.62 82 LEU A C 1
ATOM 609 O O . LEU A 1 82 ? -9.331 1.397 -12.421 1.00 83.62 82 LEU A O 1
ATOM 613 N N . VAL A 1 83 ? -7.199 0.738 -12.716 1.00 86.81 83 VAL A N 1
ATOM 614 C CA . VAL A 1 83 ? -7.505 -0.701 -12.657 1.00 86.81 83 VAL A CA 1
ATOM 615 C C . VAL A 1 83 ? -8.220 -1.044 -11.353 1.00 86.81 83 VAL A C 1
ATOM 617 O O . VAL A 1 83 ? -9.258 -1.705 -11.373 1.00 86.81 83 VAL A O 1
ATOM 620 N N . HIS A 1 84 ? -7.727 -0.545 -10.218 1.00 80.88 84 HIS A N 1
ATOM 621 C CA . HIS A 1 84 ? -8.371 -0.751 -8.919 1.00 80.88 84 HIS A CA 1
ATOM 622 C C . HIS A 1 84 ? -9.797 -0.188 -8.866 1.00 80.88 84 HIS A C 1
ATOM 624 O O . HIS A 1 84 ? -10.704 -0.836 -8.340 1.00 80.88 84 HIS A O 1
ATOM 630 N N . GLY A 1 85 ? -10.014 1.007 -9.419 1.00 79.06 85 GLY A N 1
ATOM 631 C CA . GLY A 1 85 ? -11.334 1.630 -9.516 1.00 79.06 85 GLY A CA 1
ATOM 632 C C . GLY A 1 85 ? -12.306 0.817 -10.372 1.00 79.06 85 GLY A C 1
ATOM 633 O O . GLY A 1 85 ? -13.415 0.522 -9.926 1.00 79.06 85 GLY A O 1
ATOM 634 N N . LEU A 1 86 ? -11.872 0.386 -11.558 1.00 85.56 86 LEU A N 1
ATOM 635 C CA . LEU A 1 86 ? -12.677 -0.425 -12.476 1.00 85.56 86 LEU A CA 1
ATOM 636 C C . LEU A 1 86 ? -13.008 -1.798 -11.877 1.00 85.56 86 LEU A C 1
ATOM 638 O O . LEU A 1 86 ? -14.144 -2.257 -11.975 1.00 85.56 86 LEU A O 1
ATOM 642 N N . LEU A 1 87 ? -12.050 -2.434 -11.193 1.00 84.94 87 LEU A N 1
ATOM 643 C CA . LEU A 1 87 ? -12.269 -3.696 -10.483 1.00 84.94 87 LEU A CA 1
ATOM 644 C C . LEU A 1 87 ? -13.282 -3.553 -9.340 1.00 84.94 87 LEU A C 1
ATOM 646 O O . LEU A 1 87 ? -14.086 -4.456 -9.134 1.00 84.94 87 LEU A O 1
ATOM 650 N N . LYS A 1 88 ? -13.287 -2.425 -8.619 1.00 79.31 88 LYS A N 1
ATOM 651 C CA . LYS A 1 88 ? -14.297 -2.142 -7.584 1.00 79.31 88 LYS A CA 1
ATOM 652 C C . LYS A 1 88 ? -15.691 -1.904 -8.153 1.00 79.31 88 LYS A C 1
ATOM 654 O O . LYS A 1 88 ? -16.670 -2.276 -7.517 1.00 79.31 88 LYS A O 1
ATOM 659 N N . GLN A 1 89 ? -15.782 -1.264 -9.316 1.00 82.44 89 GLN A N 1
ATOM 660 C CA . GLN A 1 89 ? -17.053 -1.021 -10.004 1.00 82.44 89 GLN A CA 1
ATOM 661 C C . GLN A 1 89 ? -17.621 -2.293 -10.637 1.00 82.44 89 GLN A C 1
ATOM 663 O O . GLN A 1 89 ? -18.834 -2.397 -10.821 1.00 82.44 89 GLN A O 1
ATOM 668 N N . ASN A 1 90 ? -16.758 -3.261 -10.953 1.00 87.12 90 ASN A N 1
ATOM 669 C CA . ASN A 1 90 ? -17.148 -4.559 -11.479 1.00 87.12 90 ASN A CA 1
ATOM 670 C C . ASN A 1 90 ? -17.685 -5.475 -10.365 1.00 87.12 90 ASN A C 1
ATOM 672 O O . ASN A 1 90 ? -17.052 -6.456 -9.974 1.00 87.12 90 ASN A O 1
ATOM 676 N N . THR A 1 91 ? -18.853 -5.122 -9.827 1.00 82.12 91 THR A N 1
ATOM 677 C CA . THR A 1 91 ? -19.581 -5.963 -8.874 1.00 82.12 91 THR A CA 1
ATOM 678 C C . THR A 1 91 ? -20.551 -6.890 -9.612 1.00 82.12 91 THR A C 1
ATOM 680 O O . THR A 1 91 ? -21.066 -6.513 -10.667 1.00 82.12 91 THR A O 1
ATOM 683 N N 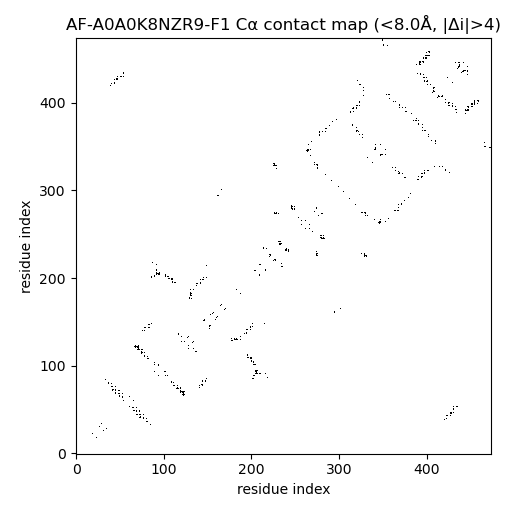. PRO A 1 92 ? -20.862 -8.082 -9.064 1.00 81.06 92 PRO A N 1
ATOM 684 C CA . PRO A 1 92 ? -21.818 -8.999 -9.689 1.00 81.06 92 PRO A CA 1
ATOM 685 C C . PRO A 1 92 ? -23.197 -8.362 -9.888 1.00 81.06 92 PRO A C 1
ATOM 687 O O . PRO A 1 92 ? -23.814 -8.538 -10.932 1.00 81.06 92 PRO A O 1
ATOM 690 N N . VAL A 1 93 ? -23.648 -7.593 -8.891 1.00 79.44 93 VAL A N 1
ATOM 691 C CA . VAL A 1 93 ? -24.952 -6.919 -8.892 1.00 79.44 93 VAL A CA 1
ATOM 692 C C . VAL A 1 93 ? -24.996 -5.830 -9.958 1.00 79.44 93 VAL A C 1
ATOM 694 O O . VAL A 1 93 ? -25.926 -5.803 -10.753 1.00 79.44 93 VAL A O 1
ATOM 697 N N . ALA A 1 94 ? -23.978 -4.966 -10.029 1.00 79.12 94 ALA A N 1
ATOM 698 C CA . ALA A 1 94 ? -23.945 -3.913 -11.040 1.00 79.12 94 ALA A CA 1
ATOM 699 C C . ALA A 1 94 ? -23.852 -4.509 -12.454 1.00 79.12 94 ALA A C 1
ATOM 701 O O . ALA A 1 94 ? -24.610 -4.108 -13.332 1.00 79.12 94 ALA A O 1
ATOM 702 N N . ALA A 1 95 ? -23.009 -5.530 -12.646 1.00 82.88 95 ALA A N 1
ATOM 703 C CA . ALA A 1 95 ? -22.855 -6.201 -13.934 1.00 82.88 95 ALA A CA 1
ATOM 704 C C . ALA A 1 95 ? -24.142 -6.890 -14.421 1.00 82.88 95 ALA A C 1
ATOM 706 O O . ALA A 1 95 ? -24.287 -7.099 -15.623 1.00 82.88 95 ALA A O 1
ATOM 707 N N . TRP A 1 96 ? -25.049 -7.249 -13.505 1.00 80.38 96 TRP A N 1
ATOM 708 C CA . TRP A 1 96 ? -26.353 -7.829 -13.826 1.00 80.38 96 TRP A CA 1
ATOM 709 C C . TRP A 1 96 ? -27.430 -6.760 -14.055 1.00 80.38 96 TRP A C 1
ATOM 711 O O . TRP A 1 96 ? -28.165 -6.835 -15.033 1.00 80.38 96 TRP A O 1
ATOM 721 N N . LEU A 1 97 ? -27.493 -5.738 -13.196 1.00 83.75 97 LEU A N 1
ATOM 722 C CA . LEU A 1 97 ? -28.534 -4.705 -13.242 1.00 83.75 97 LEU A CA 1
ATOM 723 C C . LEU A 1 97 ? -28.293 -3.620 -14.304 1.00 83.75 97 LEU A C 1
ATOM 725 O O . LEU A 1 97 ? -29.236 -2.946 -14.710 1.00 83.75 97 LEU A O 1
ATOM 729 N N . LEU A 1 98 ? -27.045 -3.403 -14.732 1.00 84.12 98 LEU A N 1
ATOM 730 C CA . LEU A 1 98 ? -26.674 -2.319 -15.644 1.00 84.12 98 LEU A CA 1
ATOM 731 C C . LEU A 1 98 ? -26.207 -2.878 -17.001 1.00 84.12 98 LEU A C 1
ATOM 733 O O . LEU A 1 98 ? -25.019 -3.194 -17.166 1.00 84.12 98 LEU A O 1
ATOM 737 N N . PRO A 1 99 ? -27.094 -2.966 -18.012 1.00 84.25 99 PRO A N 1
ATOM 738 C CA . PRO A 1 99 ? -26.732 -3.498 -19.320 1.00 84.25 99 PRO A CA 1
ATOM 739 C C . PRO A 1 99 ? -25.606 -2.676 -19.960 1.00 84.25 99 PRO A C 1
ATOM 741 O O . PRO A 1 99 ? -25.577 -1.444 -19.921 1.00 84.25 99 PRO A O 1
ATOM 744 N N . GLY A 1 100 ? -24.621 -3.373 -20.530 1.00 86.25 100 GLY A N 1
ATOM 745 C CA . GLY A 1 100 ? -23.461 -2.753 -21.174 1.00 86.25 100 GLY A CA 1
ATOM 746 C C . GLY A 1 100 ? -22.421 -2.144 -20.222 1.00 86.25 100 GLY A C 1
ATOM 747 O O . GLY A 1 100 ? -21.394 -1.659 -20.705 1.00 86.25 100 GLY A O 1
ATOM 748 N N . GLN A 1 101 ? -22.607 -2.196 -18.894 1.00 86.62 101 GLN A N 1
ATOM 749 C CA . GLN A 1 101 ? -21.623 -1.672 -17.938 1.00 86.62 101 GLN A CA 1
ATOM 750 C C . GLN A 1 101 ? -20.254 -2.334 -18.125 1.00 86.62 101 GLN A C 1
ATOM 752 O O . GLN A 1 101 ? -19.247 -1.642 -18.245 1.00 86.62 101 GLN A O 1
ATOM 757 N N . VAL A 1 102 ? -20.204 -3.666 -18.216 1.00 90.25 102 VAL A N 1
ATOM 758 C CA . VAL A 1 102 ? -18.940 -4.407 -18.359 1.00 90.25 102 VAL A CA 1
ATOM 759 C C . VAL A 1 102 ? -18.220 -4.034 -19.654 1.00 90.25 102 VAL A C 1
ATOM 761 O O . VAL A 1 102 ? -17.013 -3.801 -19.629 1.00 90.25 102 VAL A O 1
ATOM 764 N N . ARG A 1 103 ? -18.950 -3.886 -20.770 1.00 92.06 103 ARG A N 1
ATOM 765 C CA . ARG A 1 103 ? -18.383 -3.414 -22.045 1.00 92.06 103 ARG A CA 1
ATOM 766 C C . ARG A 1 103 ? -17.746 -2.031 -21.884 1.00 92.06 103 ARG A C 1
ATOM 768 O O . ARG A 1 103 ? -16.619 -1.834 -22.323 1.00 92.06 103 ARG A O 1
ATOM 775 N N . ARG A 1 104 ? -18.421 -1.100 -21.200 1.00 89.50 104 ARG A N 1
ATOM 776 C CA . ARG A 1 104 ? -17.878 0.240 -20.909 1.00 89.50 104 ARG A CA 1
ATOM 777 C C . ARG A 1 104 ? -16.635 0.176 -20.022 1.00 89.50 104 ARG A C 1
ATOM 779 O O . ARG A 1 104 ? -15.652 0.839 -20.328 1.00 89.50 104 ARG A O 1
ATOM 786 N N . LEU A 1 105 ? -16.638 -0.650 -18.973 1.00 90.44 105 LEU A N 1
ATOM 787 C CA . LEU A 1 105 ? -15.464 -0.835 -18.113 1.00 90.44 105 LEU A CA 1
ATOM 788 C C . LEU A 1 105 ? -14.275 -1.417 -18.895 1.00 90.44 105 LEU A C 1
ATOM 790 O O . LEU A 1 105 ? -13.147 -0.983 -18.687 1.00 90.44 105 LEU A O 1
ATOM 794 N N . ARG A 1 106 ? -14.514 -2.362 -19.817 1.00 93.94 106 ARG A N 1
ATOM 795 C CA . ARG A 1 106 ? -13.474 -2.934 -20.692 1.00 93.94 106 ARG A CA 1
ATOM 796 C C . ARG A 1 106 ? -12.881 -1.890 -21.633 1.00 93.94 106 ARG A C 1
ATOM 798 O O . ARG A 1 106 ? -11.664 -1.835 -21.762 1.00 93.94 106 ARG A O 1
ATOM 805 N N . LEU A 1 107 ? -13.719 -1.038 -22.228 1.00 91.31 107 LEU A N 1
ATOM 806 C CA . LEU A 1 107 ? -13.261 0.080 -23.059 1.00 91.31 107 LEU A CA 1
ATOM 807 C C . LEU A 1 107 ? -12.420 1.077 -22.251 1.00 91.31 107 LEU A C 1
ATOM 809 O O . LEU A 1 107 ? -11.352 1.472 -22.706 1.00 91.31 107 LEU A O 1
ATOM 813 N N . LEU A 1 108 ? -12.852 1.429 -21.035 1.00 91.56 108 LEU A N 1
ATOM 814 C CA . LEU A 1 108 ? -12.078 2.299 -20.141 1.00 91.56 108 LEU A CA 1
ATOM 815 C C . LEU A 1 108 ? -10.739 1.670 -19.738 1.00 91.56 108 LEU A C 1
ATOM 817 O O . LEU A 1 108 ? -9.736 2.374 -19.677 1.00 91.56 108 LEU A O 1
ATOM 821 N N . LEU A 1 109 ? -10.705 0.358 -19.489 1.00 92.94 109 LEU A N 1
ATOM 822 C CA . LEU A 1 109 ? -9.470 -0.352 -19.158 1.00 92.94 109 LEU A CA 1
ATOM 823 C C . LEU A 1 109 ? -8.497 -0.374 -20.344 1.00 92.94 109 LEU A C 1
ATOM 825 O O . LEU A 1 109 ? -7.319 -0.085 -20.161 1.00 92.94 109 LEU A O 1
ATOM 829 N N . ALA A 1 110 ? -8.985 -0.675 -21.550 1.00 92.94 110 ALA A N 1
ATOM 830 C CA . ALA A 1 110 ? -8.173 -0.681 -22.765 1.00 92.94 110 ALA A CA 1
ATOM 831 C C . ALA A 1 110 ? -7.664 0.726 -23.126 1.00 92.94 110 ALA A C 1
ATOM 833 O O . ALA A 1 110 ? -6.486 0.897 -23.426 1.00 92.94 110 ALA A O 1
ATOM 834 N N . GLY A 1 111 ? -8.519 1.750 -23.033 1.00 90.94 111 GLY A N 1
ATOM 835 C CA . GLY A 1 111 ? -8.112 3.141 -23.243 1.00 90.94 111 GLY A CA 1
ATOM 836 C C . GLY A 1 111 ? -7.090 3.602 -22.204 1.00 90.94 111 GLY A C 1
ATOM 837 O O . GLY A 1 111 ? -6.068 4.184 -22.550 1.00 90.94 111 GLY A O 1
ATOM 838 N N . GLY A 1 112 ? -7.313 3.270 -20.931 1.00 90.62 112 GLY A N 1
ATOM 839 C CA . GLY A 1 112 ? -6.368 3.563 -19.856 1.00 90.62 112 GLY A CA 1
ATOM 840 C C . GLY A 1 112 ? -5.022 2.859 -20.003 1.00 90.62 112 GLY A C 1
ATOM 841 O O . GLY A 1 112 ? -4.003 3.431 -19.634 1.00 90.62 112 GLY A O 1
ATOM 842 N N . TRP A 1 113 ? -5.010 1.650 -20.567 1.00 93.00 113 TRP A N 1
ATOM 843 C CA . TRP A 1 113 ? -3.792 0.894 -20.860 1.00 93.00 113 TRP A CA 1
ATOM 844 C C . TRP A 1 113 ? -2.933 1.624 -21.887 1.00 93.00 113 TRP A C 1
ATOM 846 O O . TRP A 1 113 ? -1.754 1.872 -21.643 1.00 93.00 113 TRP A O 1
ATOM 856 N N . LEU A 1 114 ? -3.550 2.031 -22.999 1.00 92.62 114 LEU A N 1
ATOM 857 C CA . LEU A 1 114 ? -2.871 2.777 -24.055 1.00 92.62 114 LEU A CA 1
ATOM 858 C C . LEU A 1 114 ? -2.382 4.139 -23.552 1.00 92.62 114 LEU A C 1
ATOM 860 O O . LEU A 1 114 ? -1.245 4.508 -23.825 1.00 92.62 114 LEU A O 1
ATOM 864 N N . LEU A 1 115 ? -3.198 4.855 -22.772 1.00 90.69 115 LEU A N 1
ATOM 865 C CA . LEU A 1 115 ? -2.817 6.143 -22.186 1.00 90.69 115 LEU A CA 1
ATOM 866 C C . LEU A 1 115 ? -1.652 6.015 -21.198 1.00 90.69 115 LEU A C 1
ATOM 868 O O . LEU A 1 115 ? -0.738 6.834 -21.227 1.00 90.69 115 LEU A O 1
ATOM 872 N N . ALA A 1 116 ? -1.663 4.996 -20.336 1.00 89.56 116 ALA A N 1
ATOM 873 C CA . ALA A 1 116 ? -0.576 4.756 -19.392 1.00 89.56 116 ALA A CA 1
ATOM 874 C C . ALA A 1 116 ? 0.726 4.396 -20.114 1.00 89.56 116 ALA A C 1
ATOM 876 O O . ALA A 1 116 ? 1.784 4.919 -19.767 1.00 89.56 116 ALA A O 1
ATOM 877 N N . LEU A 1 117 ? 0.642 3.543 -21.139 1.00 91.12 117 LEU A N 1
ATOM 878 C CA . LEU A 1 117 ? 1.793 3.185 -21.956 1.00 91.12 117 LEU A CA 1
ATOM 879 C C . LEU A 1 117 ? 2.342 4.412 -22.691 1.00 91.12 117 LEU A C 1
ATOM 881 O O . LEU A 1 117 ? 3.536 4.675 -22.604 1.00 91.12 117 LEU A O 1
ATOM 885 N N . ALA A 1 118 ? 1.479 5.202 -23.335 1.00 89.88 118 ALA A N 1
ATOM 886 C CA . ALA A 1 118 ? 1.870 6.434 -24.013 1.00 89.88 118 ALA A CA 1
ATOM 887 C C . ALA A 1 118 ? 2.556 7.413 -23.051 1.00 89.88 118 ALA A C 1
ATOM 889 O O . ALA A 1 118 ? 3.647 7.886 -23.353 1.00 89.88 118 ALA A O 1
ATOM 890 N N . ALA A 1 119 ? 1.984 7.647 -21.864 1.00 86.88 119 ALA A N 1
ATOM 891 C CA . ALA A 1 119 ? 2.592 8.501 -20.847 1.00 86.88 119 ALA A CA 1
ATOM 892 C C . ALA A 1 119 ? 4.004 8.016 -20.481 1.00 86.88 119 ALA A C 1
ATOM 894 O O . ALA A 1 119 ? 4.969 8.770 -20.596 1.00 86.88 119 ALA A O 1
ATOM 895 N N . ILE A 1 120 ? 4.166 6.739 -20.124 1.00 86.31 120 ILE A N 1
ATOM 896 C CA . ILE A 1 120 ? 5.483 6.207 -19.748 1.00 86.31 120 ILE A CA 1
ATOM 897 C C . ILE A 1 120 ? 6.475 6.309 -20.909 1.00 86.31 120 ILE A C 1
ATOM 899 O O . ILE A 1 120 ? 7.604 6.743 -20.698 1.00 86.31 120 ILE A O 1
ATOM 903 N N . MET A 1 121 ? 6.054 5.983 -22.132 1.00 88.25 121 MET A N 1
ATOM 904 C CA . MET A 1 121 ? 6.911 6.070 -23.314 1.00 88.25 121 MET A CA 1
ATOM 905 C C . MET A 1 121 ? 7.348 7.507 -23.613 1.00 88.25 121 MET A C 1
ATOM 907 O O . MET A 1 121 ? 8.524 7.725 -23.884 1.00 88.25 121 MET A O 1
ATOM 911 N N . THR A 1 122 ? 6.452 8.492 -23.485 1.00 87.50 122 THR A N 1
ATOM 912 C CA . THR A 1 122 ? 6.805 9.916 -23.651 1.00 87.50 122 THR A CA 1
ATOM 913 C C . THR A 1 122 ? 7.760 10.427 -22.575 1.00 87.50 122 THR A C 1
ATOM 915 O O . THR A 1 122 ? 8.555 11.324 -22.838 1.00 87.50 122 THR A O 1
ATOM 918 N N . GLY A 1 123 ? 7.716 9.853 -21.370 1.00 83.12 123 GLY A N 1
ATOM 919 C CA . GLY A 1 123 ? 8.662 10.183 -20.308 1.00 83.12 123 GLY A CA 1
ATOM 920 C C . GLY A 1 123 ? 10.008 9.460 -20.434 1.00 83.12 123 GLY A C 1
ATOM 921 O O . GLY A 1 123 ? 10.982 9.876 -19.812 1.00 83.12 123 GLY A O 1
ATOM 922 N N . LEU A 1 124 ? 10.112 8.389 -21.225 1.00 82.44 124 LEU A N 1
ATOM 923 C CA . LEU A 1 124 ? 11.377 7.681 -21.412 1.00 82.44 124 LEU A CA 1
ATOM 924 C C . LEU A 1 124 ? 12.299 8.445 -22.382 1.00 82.44 124 LEU A C 1
ATOM 926 O O . LEU A 1 124 ? 11.850 8.864 -23.449 1.00 82.44 124 LEU A O 1
ATOM 930 N N . PRO A 1 125 ? 13.605 8.577 -22.078 1.00 82.31 125 PRO A N 1
ATOM 931 C CA . PRO A 1 125 ? 14.594 9.067 -23.038 1.00 82.31 125 PRO A CA 1
ATOM 932 C C . PRO A 1 125 ? 14.558 8.257 -24.339 1.00 82.31 125 PRO A C 1
ATOM 934 O O . PRO A 1 125 ? 14.504 7.031 -24.272 1.00 82.31 125 PRO A O 1
ATOM 937 N N . ALA A 1 126 ? 14.675 8.910 -25.501 1.00 84.44 126 ALA A N 1
ATOM 938 C CA . ALA A 1 126 ? 14.582 8.263 -26.819 1.00 84.44 126 ALA A CA 1
ATOM 939 C C . ALA A 1 126 ? 15.478 7.016 -26.961 1.00 84.44 126 ALA A C 1
ATOM 941 O O . ALA A 1 126 ? 15.028 5.981 -27.441 1.00 84.44 126 ALA A O 1
ATOM 942 N N . ARG A 1 127 ? 16.709 7.062 -26.426 1.00 81.19 127 ARG A N 1
ATOM 943 C CA . ARG A 1 127 ? 17.650 5.921 -26.409 1.00 81.19 127 ARG A CA 1
ATOM 944 C C . ARG A 1 127 ? 17.132 4.667 -25.688 1.00 81.19 127 ARG A C 1
ATOM 946 O O . ARG A 1 127 ? 17.631 3.576 -25.921 1.00 81.19 127 ARG A O 1
ATOM 953 N N . LEU A 1 128 ? 16.172 4.823 -24.776 1.00 79.62 128 LEU A N 1
ATOM 954 C CA . LEU A 1 128 ? 15.555 3.730 -24.021 1.00 79.62 128 LEU A CA 1
ATOM 955 C C . LEU A 1 128 ? 14.230 3.270 -24.636 1.00 79.62 128 LEU A C 1
ATOM 957 O O . LEU A 1 128 ? 13.655 2.303 -24.152 1.00 79.62 128 LEU A O 1
ATOM 961 N N . GLN A 1 129 ? 13.733 3.917 -25.693 1.00 82.38 129 GLN A N 1
ATOM 962 C CA . GLN A 1 129 ? 12.468 3.560 -26.343 1.00 82.38 129 GLN A CA 1
ATOM 963 C C . GLN A 1 129 ? 12.637 2.382 -27.320 1.00 82.38 129 GLN A C 1
ATOM 965 O O . GLN A 1 129 ? 12.122 2.391 -28.435 1.00 82.38 129 GLN A O 1
ATOM 970 N N . THR A 1 130 ? 13.378 1.353 -26.911 1.00 82.00 130 THR A N 1
ATOM 9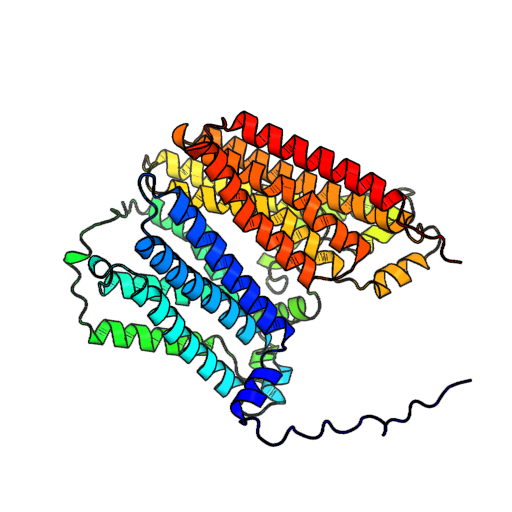71 C CA . THR A 1 130 ? 13.584 0.145 -27.714 1.00 82.00 130 THR A CA 1
ATOM 972 C C . THR A 1 130 ? 12.408 -0.819 -27.547 1.00 82.00 130 THR A C 1
ATOM 974 O O . THR A 1 130 ? 11.746 -0.841 -26.505 1.00 82.00 130 THR A O 1
ATOM 977 N N . GLY A 1 131 ? 12.150 -1.655 -28.558 1.00 82.50 131 GLY A N 1
ATOM 978 C CA . GLY A 1 131 ? 11.083 -2.666 -28.518 1.00 82.50 131 GLY A CA 1
ATOM 979 C C . GLY A 1 131 ? 11.077 -3.518 -27.235 1.00 82.50 131 GLY A C 1
ATOM 980 O O . GLY A 1 131 ? 10.029 -3.630 -26.598 1.00 82.50 131 GLY A O 1
ATOM 981 N N . PRO A 1 132 ? 12.226 -4.054 -26.779 1.00 81.75 132 PRO A N 1
ATOM 982 C CA . PRO A 1 132 ? 12.310 -4.793 -25.520 1.00 81.75 132 PRO A CA 1
ATOM 983 C C . PRO A 1 132 ? 11.917 -3.982 -24.279 1.00 81.75 132 PRO A C 1
ATOM 985 O O . PRO A 1 132 ? 11.237 -4.508 -23.400 1.00 81.75 132 PRO A O 1
ATOM 988 N N . VAL A 1 133 ? 12.307 -2.704 -24.197 1.00 82.44 133 VAL A N 1
ATOM 989 C CA . VAL A 1 133 ? 11.944 -1.841 -23.060 1.00 82.44 133 VAL A CA 1
ATOM 990 C C . VAL A 1 133 ? 10.445 -1.564 -23.061 1.00 82.44 133 VAL A C 1
ATOM 992 O O . VAL A 1 133 ? 9.808 -1.694 -22.017 1.00 82.44 133 VAL A O 1
ATOM 995 N N . VAL A 1 134 ? 9.860 -1.271 -24.228 1.00 86.88 134 VAL A N 1
ATOM 996 C CA . VAL A 1 134 ? 8.405 -1.098 -24.389 1.00 86.88 134 VAL A CA 1
ATOM 997 C C . VAL A 1 134 ? 7.661 -2.342 -23.903 1.00 86.88 134 VAL A C 1
ATOM 999 O O . VAL A 1 134 ? 6.719 -2.241 -23.115 1.00 86.88 134 VAL A O 1
ATOM 1002 N N . LEU A 1 135 ? 8.103 -3.527 -24.336 1.00 87.25 135 LEU A N 1
ATOM 1003 C CA . LEU A 1 135 ? 7.516 -4.801 -23.926 1.00 87.25 135 LEU A CA 1
ATOM 1004 C C . LEU A 1 135 ? 7.691 -5.061 -22.428 1.00 87.25 135 LEU A C 1
ATOM 1006 O O . LEU A 1 135 ? 6.757 -5.537 -21.789 1.00 87.25 135 LEU A O 1
ATOM 1010 N N . GLY A 1 136 ? 8.842 -4.713 -21.852 1.00 85.19 136 GLY A N 1
ATOM 1011 C CA . GLY A 1 136 ? 9.093 -4.819 -20.416 1.00 85.19 136 GLY A CA 1
ATOM 1012 C C . GLY A 1 136 ? 8.172 -3.917 -19.592 1.00 85.19 136 GLY A C 1
ATOM 1013 O O . GLY A 1 136 ? 7.555 -4.376 -18.630 1.00 85.19 136 GLY A O 1
ATOM 1014 N N . VAL A 1 137 ? 8.011 -2.654 -20.000 1.00 86.50 137 VAL A N 1
ATOM 1015 C CA . VAL A 1 137 ? 7.077 -1.702 -19.375 1.00 86.50 137 VAL A CA 1
ATOM 1016 C C . VAL A 1 137 ? 5.643 -2.210 -19.478 1.00 86.50 137 VAL A C 1
ATOM 1018 O O . VAL A 1 137 ? 4.917 -2.222 -18.483 1.00 86.50 137 VAL A O 1
ATOM 1021 N N . ALA A 1 138 ? 5.234 -2.678 -20.656 1.00 90.50 138 ALA A N 1
ATOM 1022 C CA . ALA A 1 138 ? 3.911 -3.246 -20.855 1.00 90.50 138 ALA A CA 1
ATOM 1023 C C . ALA A 1 138 ? 3.696 -4.484 -19.976 1.00 90.50 138 ALA A C 1
ATOM 1025 O O . ALA A 1 138 ? 2.712 -4.556 -19.242 1.00 90.50 138 ALA A O 1
ATOM 1026 N N . ALA A 1 139 ? 4.631 -5.432 -19.965 1.00 88.62 139 ALA A N 1
ATOM 1027 C CA . ALA A 1 139 ? 4.557 -6.606 -19.105 1.00 88.62 139 ALA A CA 1
ATOM 1028 C C . ALA A 1 139 ? 4.427 -6.215 -17.624 1.00 88.62 139 ALA A C 1
ATOM 1030 O O . ALA A 1 139 ? 3.590 -6.780 -16.920 1.00 88.62 139 ALA A O 1
ATOM 1031 N N . LEU A 1 140 ? 5.171 -5.200 -17.167 1.00 85.81 140 LEU A N 1
ATOM 1032 C CA . LEU A 1 140 ? 5.081 -4.678 -15.804 1.00 85.81 140 LEU A CA 1
ATOM 1033 C C . LEU A 1 140 ? 3.706 -4.067 -15.502 1.00 85.81 140 LEU A C 1
ATOM 1035 O O . LEU A 1 140 ? 3.120 -4.364 -14.462 1.00 85.81 140 LEU A O 1
ATOM 1039 N N . LEU A 1 141 ? 3.161 -3.241 -16.399 1.00 90.06 141 LEU A N 1
ATOM 1040 C CA . LEU A 1 141 ? 1.822 -2.668 -16.235 1.00 90.06 141 LEU A CA 1
ATOM 1041 C C . LEU A 1 141 ? 0.741 -3.754 -16.248 1.00 90.06 141 LEU A C 1
ATOM 1043 O O . LEU A 1 141 ? -0.186 -3.722 -15.432 1.00 90.06 141 LEU A O 1
ATOM 1047 N N . ALA A 1 142 ? 0.861 -4.734 -17.144 1.00 91.44 142 ALA A N 1
ATOM 1048 C CA . ALA A 1 142 ? -0.083 -5.833 -17.250 1.00 91.44 142 ALA A CA 1
ATOM 1049 C C . ALA A 1 142 ? -0.040 -6.694 -15.987 1.00 91.44 142 ALA A C 1
ATOM 1051 O O . ALA A 1 142 ? -1.086 -7.000 -15.414 1.00 91.44 142 ALA A O 1
ATOM 1052 N N . PHE A 1 143 ? 1.164 -6.995 -15.499 1.00 88.56 143 PHE A N 1
ATOM 1053 C CA . PHE A 1 143 ? 1.391 -7.652 -14.221 1.00 88.56 143 PHE A CA 1
ATOM 1054 C C . PHE A 1 143 ? 0.779 -6.855 -13.064 1.00 88.56 143 PHE A C 1
ATOM 1056 O O . PHE A 1 143 ? 0.032 -7.425 -12.273 1.00 88.56 143 PHE A O 1
ATOM 1063 N N . ALA A 1 144 ? 1.015 -5.542 -12.986 1.00 84.19 144 ALA A N 1
ATOM 1064 C CA . ALA A 1 144 ? 0.460 -4.695 -11.934 1.00 84.19 144 ALA A CA 1
ATOM 1065 C C . ALA A 1 144 ? -1.077 -4.716 -11.942 1.00 84.19 144 ALA A C 1
ATOM 1067 O O . ALA A 1 144 ? -1.696 -4.860 -10.888 1.00 84.19 144 ALA A O 1
ATOM 1068 N N . GLY A 1 145 ? -1.703 -4.640 -13.121 1.00 87.62 145 GLY A N 1
ATOM 1069 C CA . GLY A 1 145 ? -3.157 -4.711 -13.262 1.00 87.62 145 GLY A CA 1
ATOM 1070 C C . GLY A 1 145 ? -3.722 -6.092 -12.910 1.00 87.62 145 GLY A C 1
ATOM 1071 O O . GLY A 1 145 ? -4.681 -6.208 -12.145 1.00 87.62 145 GLY A O 1
ATOM 1072 N N . ALA A 1 146 ? -3.095 -7.152 -13.417 1.00 87.75 146 ALA A N 1
ATOM 1073 C CA . ALA A 1 146 ? -3.465 -8.539 -13.156 1.00 87.75 146 ALA A CA 1
ATOM 1074 C C . ALA A 1 146 ? -3.292 -8.920 -11.676 1.00 87.75 146 ALA A C 1
ATOM 1076 O O . ALA A 1 146 ? -4.162 -9.563 -11.080 1.00 87.75 146 ALA A O 1
ATOM 1077 N N . GLY A 1 147 ? -2.207 -8.462 -11.053 1.00 84.00 147 GLY A N 1
ATOM 1078 C CA . GLY A 1 147 ? -1.894 -8.679 -9.647 1.00 84.00 147 GLY A CA 1
ATOM 1079 C C . GLY A 1 147 ? -2.941 -8.086 -8.705 1.00 84.00 147 GLY A C 1
ATOM 1080 O O . GLY A 1 147 ? -3.188 -8.649 -7.639 1.00 84.00 147 GLY A O 1
ATOM 1081 N N . MET A 1 148 ? -3.636 -7.005 -9.088 1.00 80.94 148 MET A N 1
ATOM 1082 C CA . MET A 1 148 ? -4.750 -6.464 -8.285 1.00 80.94 148 MET A CA 1
ATOM 1083 C C . MET A 1 148 ? -5.898 -7.464 -8.120 1.00 80.94 148 MET A C 1
ATOM 1085 O O . MET A 1 148 ? -6.626 -7.422 -7.125 1.00 80.94 148 MET A O 1
ATOM 1089 N N . ARG A 1 149 ? -6.067 -8.366 -9.092 1.00 78.06 149 ARG A N 1
ATOM 1090 C CA . ARG A 1 149 ? -7.088 -9.415 -9.083 1.00 78.06 149 ARG A CA 1
ATOM 1091 C C . ARG A 1 149 ? -6.558 -10.732 -8.518 1.00 78.06 149 ARG A C 1
ATOM 1093 O O . ARG A 1 149 ? -7.290 -11.436 -7.821 1.00 78.06 149 ARG A O 1
ATOM 1100 N N . TRP A 1 150 ? -5.317 -11.083 -8.839 1.00 79.12 150 TRP A N 1
ATOM 1101 C CA . TRP A 1 150 ? -4.724 -12.375 -8.510 1.00 79.12 150 TRP A CA 1
ATOM 1102 C C . TRP A 1 150 ? -3.544 -12.207 -7.560 1.00 79.12 150 TRP A C 1
ATOM 1104 O O . TRP A 1 150 ? -2.407 -12.023 -7.982 1.00 79.12 150 TRP A O 1
ATOM 1114 N N . LEU A 1 151 ? -3.810 -12.346 -6.260 1.00 73.12 151 LEU A N 1
ATOM 1115 C CA . LEU A 1 151 ? -2.788 -12.217 -5.216 1.00 73.12 151 LEU A CA 1
ATOM 1116 C C . LEU A 1 151 ? -1.595 -13.167 -5.416 1.00 73.12 151 LEU A C 1
ATOM 1118 O O . LEU A 1 151 ? -0.467 -12.817 -5.089 1.00 73.12 151 LEU A O 1
ATOM 1122 N N . TRP A 1 152 ? -1.821 -14.347 -5.993 1.00 77.94 152 TRP A N 1
ATOM 1123 C CA . TRP A 1 152 ? -0.757 -15.310 -6.275 1.00 77.94 152 TRP A CA 1
ATOM 1124 C C . TRP A 1 152 ? 0.272 -14.807 -7.283 1.00 77.94 152 TRP A C 1
ATOM 1126 O O . TRP A 1 152 ? 1.412 -15.242 -7.211 1.00 77.94 152 TRP A O 1
ATOM 1136 N N . LEU A 1 153 ? -0.083 -13.868 -8.167 1.00 79.12 153 LEU A N 1
ATOM 1137 C CA . LEU A 1 153 ? 0.906 -13.222 -9.028 1.00 79.12 153 LEU A CA 1
ATOM 1138 C C . LEU A 1 153 ? 1.889 -12.393 -8.204 1.00 79.12 153 LEU A C 1
ATOM 1140 O O . LEU A 1 153 ? 3.082 -12.428 -8.475 1.00 79.12 153 LEU A O 1
ATOM 1144 N N . TRP A 1 154 ? 1.418 -11.717 -7.154 1.00 74.44 154 TRP A N 1
ATOM 1145 C CA . TRP A 1 154 ? 2.298 -11.015 -6.222 1.00 74.44 154 TRP A CA 1
ATOM 1146 C C . TRP A 1 154 ? 3.165 -11.975 -5.417 1.00 74.44 154 TRP A C 1
ATOM 1148 O O . TRP A 1 154 ? 4.344 -11.700 -5.243 1.00 74.44 154 TRP A O 1
ATOM 1158 N N . VAL A 1 155 ? 2.619 -13.107 -4.963 1.00 74.38 155 VAL A N 1
ATOM 1159 C CA . VAL A 1 155 ? 3.423 -14.145 -4.294 1.00 74.38 155 VAL A CA 1
ATOM 1160 C C . VAL A 1 155 ? 4.472 -14.702 -5.257 1.00 74.38 155 VAL A C 1
ATOM 1162 O O . VAL A 1 155 ? 5.644 -14.772 -4.912 1.00 74.38 155 VAL A O 1
ATOM 1165 N N . GLY A 1 156 ? 4.082 -15.027 -6.488 1.00 78.62 156 GLY A N 1
ATOM 1166 C CA . GLY A 1 156 ? 4.996 -15.476 -7.531 1.00 78.62 156 GLY A CA 1
ATOM 1167 C C . GLY A 1 156 ? 6.101 -14.457 -7.793 1.00 78.62 156 GLY A C 1
ATOM 1168 O O . GLY A 1 156 ? 7.268 -14.811 -7.799 1.00 78.62 156 GLY A O 1
ATOM 1169 N N . PHE A 1 157 ? 5.758 -13.181 -7.923 1.00 76.38 157 PHE A N 1
ATOM 1170 C CA . PHE A 1 157 ? 6.717 -12.120 -8.220 1.00 76.38 157 PHE A CA 1
ATOM 1171 C C . PHE A 1 157 ? 7.639 -11.762 -7.050 1.00 76.38 157 PHE A C 1
ATOM 1173 O O . PHE A 1 157 ? 8.827 -11.567 -7.262 1.00 76.38 157 PHE A O 1
ATOM 1180 N N . TRP A 1 158 ? 7.121 -11.673 -5.823 1.00 69.25 158 TRP A N 1
ATOM 1181 C CA . TRP A 1 158 ? 7.915 -11.263 -4.658 1.00 69.25 158 TRP A CA 1
ATOM 1182 C C . TRP A 1 158 ? 8.621 -12.423 -3.962 1.00 69.25 158 TRP A C 1
ATOM 1184 O O . TRP A 1 158 ? 9.661 -12.214 -3.347 1.00 69.25 158 TRP A O 1
ATOM 1194 N N . VAL A 1 159 ? 8.052 -13.627 -4.022 1.00 70.50 159 VAL A N 1
ATOM 1195 C CA . VAL A 1 159 ? 8.554 -14.796 -3.288 1.00 70.50 159 VAL A CA 1
ATOM 1196 C C . VAL A 1 159 ? 9.154 -15.829 -4.220 1.00 70.50 159 VAL A C 1
ATOM 1198 O O . VAL A 1 159 ? 10.168 -16.401 -3.878 1.00 70.50 159 VAL A O 1
ATOM 1201 N N . VAL A 1 160 ? 8.573 -16.106 -5.385 1.00 72.25 160 VAL A N 1
ATOM 1202 C CA . VAL A 1 160 ? 9.091 -17.192 -6.238 1.00 72.25 160 VAL A CA 1
ATOM 1203 C C . VAL A 1 160 ? 10.155 -16.676 -7.201 1.00 72.25 160 VAL A C 1
ATOM 1205 O O . VAL A 1 160 ? 11.225 -17.266 -7.301 1.00 72.25 160 VAL A O 1
ATOM 1208 N N . ALA A 1 161 ? 9.905 -15.555 -7.875 1.00 72.44 161 ALA A N 1
ATOM 1209 C CA . ALA A 1 161 ? 10.779 -15.030 -8.915 1.00 72.44 161 ALA A CA 1
ATOM 1210 C C . ALA A 1 161 ? 12.194 -14.711 -8.407 1.00 72.44 161 ALA A C 1
ATOM 1212 O O . ALA A 1 161 ? 13.136 -15.141 -9.069 1.00 72.44 161 ALA A O 1
ATOM 1213 N N . PRO A 1 162 ? 12.406 -14.075 -7.234 1.00 66.06 162 PRO A N 1
ATOM 1214 C CA . PRO A 1 162 ? 13.760 -13.825 -6.744 1.00 66.06 162 PRO A CA 1
ATOM 1215 C C . PRO A 1 162 ? 14.517 -15.130 -6.480 1.00 66.06 162 PRO A C 1
ATOM 1217 O O . PRO A 1 162 ? 15.697 -15.234 -6.803 1.00 66.06 162 PRO A O 1
ATOM 1220 N N . PHE A 1 163 ? 13.830 -16.157 -5.971 1.00 66.94 163 PHE A N 1
ATOM 1221 C CA . PHE A 1 163 ? 14.432 -17.459 -5.698 1.00 66.94 163 PHE A CA 1
ATOM 1222 C C . PHE A 1 163 ? 14.697 -18.250 -6.978 1.00 66.94 163 PHE A C 1
ATOM 1224 O O . PHE A 1 163 ? 15.734 -18.881 -7.103 1.00 66.94 163 PHE A O 1
ATOM 1231 N N . VAL A 1 164 ? 13.827 -18.189 -7.980 1.00 68.75 164 VAL A N 1
ATOM 1232 C CA . VAL A 1 164 ? 14.076 -18.873 -9.257 1.00 68.75 164 VAL A CA 1
ATOM 1233 C C . VAL A 1 164 ? 15.211 -18.195 -10.029 1.00 68.75 164 VAL A C 1
ATOM 1235 O O . VAL A 1 164 ? 16.124 -18.878 -10.492 1.00 68.75 164 VAL A O 1
ATOM 1238 N N . LEU A 1 165 ? 15.206 -16.860 -10.113 1.00 67.75 165 LEU A N 1
ATOM 1239 C CA . LEU A 1 165 ? 16.219 -16.087 -10.843 1.00 67.75 165 LEU A CA 1
ATOM 1240 C C . LEU A 1 165 ? 17.619 -16.243 -10.237 1.00 67.75 165 LEU A C 1
ATOM 1242 O O . LEU A 1 165 ? 18.605 -16.395 -10.955 1.00 67.75 165 LEU A O 1
ATOM 1246 N N . VAL A 1 166 ? 17.726 -16.254 -8.910 1.00 63.81 166 VAL A N 1
ATOM 1247 C CA . VAL A 1 166 ? 19.019 -16.457 -8.245 1.00 63.81 166 VAL A CA 1
ATOM 1248 C C . VAL A 1 166 ? 19.441 -17.937 -8.289 1.00 63.81 166 VAL A C 1
ATOM 1250 O O . VAL A 1 166 ? 20.634 -18.223 -8.417 1.00 63.81 166 VAL A O 1
ATOM 1253 N N . ALA A 1 167 ? 18.500 -18.896 -8.248 1.00 63.59 167 ALA A N 1
ATOM 1254 C CA . ALA A 1 167 ? 18.799 -20.332 -8.211 1.00 63.59 167 ALA A CA 1
ATOM 1255 C C . ALA A 1 167 ? 19.287 -20.820 -9.569 1.00 63.59 167 ALA A C 1
ATOM 1257 O O . ALA A 1 167 ? 20.280 -21.547 -9.626 1.00 63.59 167 ALA A O 1
ATOM 1258 N N . GLY A 1 168 ? 18.648 -20.339 -10.638 1.00 60.94 168 GLY A N 1
ATOM 1259 C CA . GLY A 1 168 ? 19.023 -20.611 -12.021 1.00 60.94 168 GLY A CA 1
ATOM 1260 C C . GLY A 1 168 ? 20.374 -20.024 -12.427 1.00 60.94 168 GLY A C 1
ATOM 1261 O O . GLY A 1 168 ? 20.785 -20.199 -13.567 1.00 60.94 168 GLY A O 1
ATOM 1262 N N . GLY A 1 169 ? 21.067 -19.305 -11.531 1.00 57.47 169 GLY A N 1
ATOM 1263 C CA . GLY A 1 169 ? 22.379 -18.727 -11.822 1.00 57.47 169 GLY A CA 1
ATOM 1264 C C . GLY A 1 169 ? 22.333 -17.691 -12.943 1.00 57.47 169 GLY A C 1
ATOM 1265 O O . GLY A 1 169 ? 23.385 -17.299 -13.450 1.00 57.47 169 GLY A O 1
ATOM 1266 N N . THR A 1 170 ? 21.134 -17.235 -13.328 1.00 54.78 170 THR A N 1
ATOM 1267 C CA . THR A 1 170 ? 20.967 -16.187 -14.320 1.00 54.78 170 THR A CA 1
ATOM 1268 C C . THR A 1 170 ? 21.552 -14.922 -13.728 1.00 54.78 170 THR A C 1
ATOM 1270 O O . THR A 1 170 ? 20.903 -14.195 -12.977 1.00 54.78 170 THR A O 1
ATOM 1273 N N . ARG A 1 171 ? 22.815 -14.659 -14.068 1.00 54.97 171 ARG A N 1
ATOM 1274 C CA . ARG A 1 171 ? 23.375 -13.319 -14.036 1.00 54.97 171 ARG A CA 1
ATOM 1275 C C . ARG A 1 171 ? 22.547 -12.548 -15.049 1.00 54.97 171 ARG A C 1
ATOM 1277 O O . ARG A 1 171 ? 22.874 -12.537 -16.232 1.00 54.97 171 ARG A O 1
ATOM 1284 N N . LEU A 1 172 ? 21.430 -11.979 -14.601 1.00 52.28 172 LEU A N 1
ATOM 1285 C CA . LEU A 1 172 ? 20.748 -10.922 -15.324 1.00 52.28 172 LEU A CA 1
ATOM 1286 C C . LEU A 1 172 ? 21.794 -9.818 -15.452 1.00 52.28 172 LEU A C 1
ATOM 1288 O O . LEU A 1 172 ? 21.935 -9.001 -14.549 1.00 52.28 172 LEU A O 1
ATOM 1292 N N . LYS A 1 173 ? 22.616 -9.867 -16.509 1.00 49.19 173 LYS A N 1
ATOM 1293 C CA . LYS A 1 173 ? 23.512 -8.772 -16.853 1.00 49.19 173 LYS A CA 1
ATOM 1294 C C . LYS A 1 173 ? 22.568 -7.596 -17.072 1.00 49.19 173 LYS A C 1
ATOM 1296 O O . LYS A 1 173 ? 21.790 -7.653 -18.030 1.00 49.19 173 LYS A O 1
ATOM 1301 N N . PRO A 1 174 ? 22.566 -6.583 -16.192 1.00 45.97 174 PRO A N 1
ATOM 1302 C CA . PRO A 1 174 ? 21.782 -5.389 -16.426 1.00 45.97 174 PRO A CA 1
ATOM 1303 C C . PRO A 1 174 ? 22.448 -4.717 -17.628 1.00 45.97 174 PRO A C 1
ATOM 1305 O O . PRO A 1 174 ? 23.466 -4.057 -17.476 1.00 45.97 174 PRO A O 1
ATOM 1308 N N . GLY A 1 175 ? 21.970 -5.014 -18.838 1.00 42.81 175 GLY A N 1
ATOM 1309 C CA . GLY A 1 175 ? 22.602 -4.561 -20.079 1.00 42.81 175 GLY A CA 1
ATOM 1310 C C . GLY A 1 175 ? 23.322 -5.621 -20.917 1.00 42.81 175 GLY A C 1
ATOM 1311 O O . GLY A 1 175 ? 24.193 -5.252 -21.696 1.00 42.81 175 GLY A O 1
ATOM 1312 N N . GLY A 1 176 ? 22.966 -6.914 -20.848 1.00 46.88 176 GLY A N 1
ATOM 1313 C CA . GLY A 1 176 ? 23.165 -7.753 -22.044 1.00 46.88 176 GLY A CA 1
ATOM 1314 C C . GLY A 1 176 ? 22.487 -7.033 -23.215 1.00 46.88 176 GLY A C 1
ATOM 1315 O O . GLY A 1 176 ? 21.293 -6.767 -23.109 1.00 46.88 176 GLY A O 1
ATOM 1316 N N . SER A 1 177 ? 23.260 -6.591 -24.213 1.00 48.97 177 SER A N 1
ATOM 1317 C CA . SER A 1 177 ? 22.906 -5.503 -25.135 1.00 48.97 177 SER A CA 1
ATOM 1318 C C . SER A 1 177 ? 21.486 -5.647 -25.693 1.00 48.97 177 SER A C 1
ATOM 1320 O O . SER A 1 177 ? 21.251 -6.363 -26.669 1.00 48.97 177 SER A O 1
ATOM 1322 N N . LEU A 1 178 ? 20.528 -4.930 -25.094 1.00 54.62 178 LEU A N 1
ATOM 1323 C CA . LEU A 1 178 ? 19.179 -4.782 -25.652 1.00 54.62 178 LEU A CA 1
ATOM 1324 C C . LEU A 1 178 ? 19.240 -4.150 -27.051 1.00 54.62 178 LEU A C 1
ATOM 1326 O O . LEU A 1 178 ? 18.309 -4.306 -27.832 1.00 54.62 178 LEU A O 1
ATOM 1330 N N . GLU A 1 179 ? 20.360 -3.494 -27.370 1.00 53.66 179 GLU A N 1
ATOM 1331 C CA . GLU A 1 179 ? 20.723 -2.957 -28.684 1.00 53.66 179 GLU A CA 1
ATOM 1332 C C . GLU A 1 179 ? 20.733 -4.020 -29.798 1.00 53.66 179 GLU A C 1
ATOM 1334 O O . GLU A 1 179 ? 20.504 -3.675 -30.951 1.00 53.66 179 GLU A O 1
ATOM 1339 N N . GLY A 1 180 ? 20.912 -5.310 -29.477 1.00 54.00 180 GLY A N 1
ATOM 1340 C CA . GLY A 1 180 ? 20.856 -6.401 -30.462 1.00 54.00 180 GLY A CA 1
ATOM 1341 C C . GLY A 1 180 ? 19.466 -7.016 -30.661 1.00 54.00 180 GLY A C 1
ATOM 1342 O O . GLY A 1 180 ? 19.250 -7.767 -31.610 1.00 54.00 180 GLY A O 1
ATOM 1343 N N . TRP A 1 181 ? 18.504 -6.722 -29.780 1.00 61.25 181 TRP A N 1
ATOM 1344 C CA . TRP A 1 181 ? 17.144 -7.262 -29.862 1.00 61.25 181 TRP A CA 1
ATOM 1345 C C . TRP A 1 181 ? 16.265 -6.329 -30.697 1.00 61.25 181 TRP A C 1
ATOM 1347 O O . TRP A 1 181 ? 15.396 -5.619 -30.182 1.00 61.25 181 TRP A O 1
ATOM 1357 N N . ALA A 1 182 ? 16.491 -6.337 -32.010 1.00 65.88 182 ALA A N 1
ATOM 1358 C CA . ALA A 1 182 ? 15.614 -5.682 -32.970 1.00 65.88 182 ALA A CA 1
ATOM 1359 C C . ALA A 1 182 ? 14.297 -6.468 -33.082 1.00 65.88 182 ALA A C 1
ATOM 1361 O O . ALA A 1 182 ? 14.119 -7.331 -33.939 1.00 65.88 182 ALA A O 1
ATOM 1362 N N . VAL A 1 183 ? 13.360 -6.199 -32.173 1.00 75.12 183 VAL A N 1
ATOM 1363 C CA . VAL A 1 183 ? 11.994 -6.719 -32.287 1.00 75.12 183 VAL A CA 1
ATOM 1364 C C . VAL A 1 183 ? 11.264 -5.877 -33.326 1.00 75.12 183 VAL A C 1
ATOM 1366 O O . VAL A 1 183 ? 11.199 -4.654 -33.194 1.00 75.12 183 VAL A O 1
ATOM 1369 N N . ALA A 1 184 ? 10.701 -6.520 -34.349 1.00 83.25 184 ALA A N 1
ATOM 1370 C CA . ALA A 1 184 ? 9.963 -5.810 -35.383 1.00 83.25 184 ALA A CA 1
ATOM 1371 C C . ALA A 1 184 ? 8.821 -4.968 -34.760 1.00 83.25 184 ALA A C 1
ATOM 1373 O O . ALA A 1 184 ? 8.056 -5.501 -33.946 1.00 83.25 184 ALA A O 1
ATOM 1374 N N . PRO A 1 185 ? 8.658 -3.678 -35.123 1.00 84.00 185 PRO A N 1
ATOM 1375 C CA . PRO A 1 185 ? 7.678 -2.792 -34.485 1.00 84.00 185 PRO A CA 1
ATOM 1376 C C . PRO A 1 185 ? 6.238 -3.320 -34.525 1.00 84.00 185 PRO A C 1
ATOM 1378 O O . PRO A 1 185 ? 5.489 -3.167 -33.559 1.00 84.00 185 PRO A O 1
ATOM 1381 N N . TRP A 1 186 ? 5.860 -4.004 -35.610 1.00 83.94 186 TRP A N 1
ATOM 1382 C CA . TRP A 1 186 ? 4.542 -4.627 -35.749 1.00 83.94 186 TRP A CA 1
ATOM 1383 C C . TRP A 1 186 ? 4.322 -5.766 -34.743 1.00 83.94 186 TRP A C 1
ATOM 1385 O O . TRP A 1 186 ? 3.212 -5.928 -34.240 1.00 83.94 186 TRP A O 1
ATOM 1395 N N . LEU A 1 187 ? 5.371 -6.519 -34.391 1.00 84.38 187 LEU A N 1
ATOM 1396 C CA . LEU A 1 187 ? 5.290 -7.595 -33.404 1.00 84.38 187 LEU A CA 1
ATOM 1397 C C . LEU A 1 187 ? 5.122 -7.017 -31.998 1.00 84.38 187 LEU A C 1
ATOM 1399 O O . LEU A 1 187 ? 4.290 -7.497 -31.231 1.00 84.38 187 LEU A O 1
ATOM 1403 N N . VAL A 1 188 ? 5.855 -5.944 -31.680 1.00 85.69 188 VAL A N 1
ATOM 1404 C CA . VAL A 1 188 ? 5.662 -5.196 -30.429 1.00 85.69 188 VAL A CA 1
ATOM 1405 C C . VAL A 1 188 ? 4.215 -4.712 -30.339 1.00 85.69 188 VAL A C 1
ATOM 1407 O O . VAL A 1 188 ? 3.542 -4.995 -29.351 1.00 85.69 188 VAL A O 1
ATOM 1410 N N . ALA A 1 189 ? 3.697 -4.064 -31.386 1.00 85.81 189 ALA A N 1
ATOM 1411 C CA . ALA A 1 189 ? 2.313 -3.595 -31.429 1.00 85.81 189 ALA A CA 1
ATOM 1412 C C . ALA A 1 189 ? 1.293 -4.737 -31.249 1.00 85.81 189 ALA A C 1
ATOM 1414 O O . ALA A 1 189 ? 0.354 -4.601 -30.461 1.00 85.81 189 ALA A O 1
ATOM 1415 N N . ALA A 1 190 ? 1.506 -5.882 -31.907 1.00 88.00 190 ALA A N 1
ATOM 1416 C CA . ALA A 1 190 ? 0.653 -7.059 -31.767 1.00 88.00 190 ALA A CA 1
ATOM 1417 C C . ALA A 1 190 ? 0.642 -7.593 -30.325 1.00 88.00 190 ALA A C 1
ATOM 1419 O O . ALA A 1 190 ? -0.427 -7.837 -29.763 1.00 88.00 190 ALA A O 1
ATOM 1420 N N . VAL A 1 191 ? 1.809 -7.709 -29.681 1.00 88.50 191 VAL A N 1
ATOM 1421 C CA . VAL A 1 191 ? 1.913 -8.142 -28.278 1.00 88.50 191 VAL A CA 1
ATOM 1422 C C . VAL A 1 191 ? 1.236 -7.142 -27.337 1.00 88.50 191 VAL A C 1
ATOM 1424 O O . VAL A 1 191 ? 0.502 -7.548 -26.436 1.00 88.50 191 VAL A O 1
ATOM 1427 N N . LEU A 1 192 ? 1.413 -5.836 -27.557 1.00 89.81 192 LEU A N 1
ATOM 1428 C CA . LEU A 1 192 ? 0.753 -4.793 -26.766 1.00 89.81 192 LEU A CA 1
ATOM 1429 C C . LEU A 1 192 ? -0.774 -4.850 -26.886 1.00 89.81 192 LEU A C 1
ATOM 1431 O O . LEU A 1 192 ? -1.475 -4.701 -25.879 1.00 89.81 192 LEU A O 1
ATOM 1435 N N . MET A 1 193 ? -1.293 -5.090 -28.094 1.00 89.62 193 MET A N 1
ATOM 1436 C CA . MET A 1 193 ? -2.723 -5.293 -28.326 1.00 89.62 193 MET A CA 1
ATOM 1437 C C . MET A 1 193 ? -3.226 -6.556 -27.628 1.00 89.62 193 MET A C 1
ATOM 1439 O O . MET A 1 193 ? -4.231 -6.498 -26.920 1.00 89.62 193 MET A O 1
ATOM 1443 N N . LEU A 1 194 ? -2.513 -7.678 -27.759 1.00 91.94 194 LEU A N 1
ATOM 1444 C CA . LEU A 1 194 ? -2.867 -8.937 -27.101 1.00 91.94 194 LEU A CA 1
ATOM 1445 C C . LEU A 1 194 ? -2.897 -8.792 -25.575 1.00 91.94 194 LEU A C 1
ATOM 1447 O O . LEU A 1 194 ? -3.848 -9.251 -24.942 1.00 91.94 194 LEU A O 1
ATOM 1451 N N . LEU A 1 195 ? -1.915 -8.104 -24.983 1.00 90.00 195 LEU A N 1
ATOM 1452 C CA . LEU A 1 195 ? -1.897 -7.798 -23.550 1.00 90.00 195 LEU A CA 1
ATOM 1453 C C . LEU A 1 195 ? -3.074 -6.902 -23.147 1.00 90.00 195 LEU A C 1
ATOM 1455 O O . LEU A 1 195 ? -3.762 -7.210 -22.175 1.00 90.00 195 LEU A O 1
ATOM 1459 N N . GLY A 1 196 ? -3.361 -5.842 -23.908 1.00 88.94 196 GLY A N 1
ATOM 1460 C CA . GLY A 1 196 ? -4.511 -4.967 -23.663 1.00 88.94 196 GLY A CA 1
ATOM 1461 C C . GLY A 1 196 ? -5.845 -5.723 -23.705 1.00 88.94 196 GLY A C 1
ATOM 1462 O O . GLY A 1 196 ? -6.681 -5.587 -22.807 1.00 88.94 196 GLY A O 1
ATOM 1463 N N . VAL A 1 197 ? -6.022 -6.598 -24.699 1.00 91.06 197 VAL A N 1
ATOM 1464 C CA . VAL A 1 197 ? -7.196 -7.474 -24.818 1.00 91.06 197 VAL A CA 1
ATOM 1465 C C . VAL A 1 197 ? -7.251 -8.466 -23.657 1.00 91.06 197 VAL A C 1
ATOM 1467 O O . VAL A 1 197 ? -8.305 -8.620 -23.036 1.00 91.06 197 VAL A O 1
ATOM 1470 N N . ALA A 1 198 ? -6.136 -9.102 -23.295 1.00 92.19 198 ALA A N 1
ATOM 1471 C CA . ALA A 1 198 ? -6.071 -10.019 -22.161 1.00 92.19 198 ALA A CA 1
ATOM 1472 C C . ALA A 1 198 ? -6.438 -9.324 -20.839 1.00 92.19 198 ALA A C 1
ATOM 1474 O O . ALA A 1 198 ? -7.195 -9.880 -20.041 1.00 92.19 198 ALA A O 1
ATOM 1475 N N . LEU A 1 199 ? -5.996 -8.080 -20.633 1.00 91.56 199 LEU A N 1
ATOM 1476 C CA . LEU A 1 199 ? -6.345 -7.277 -19.460 1.00 91.56 199 LEU A CA 1
ATOM 1477 C C . LEU A 1 199 ? -7.845 -6.999 -19.371 1.00 91.56 199 LEU A C 1
ATOM 1479 O O . LEU A 1 199 ? -8.402 -7.009 -18.275 1.00 91.56 199 LEU A O 1
ATOM 1483 N N . THR A 1 200 ? -8.548 -6.840 -20.495 1.00 93.06 200 THR A N 1
ATOM 1484 C CA . THR A 1 200 ? -10.013 -6.669 -20.472 1.00 93.06 200 THR A CA 1
ATOM 1485 C C . THR A 1 200 ? -10.744 -7.880 -19.883 1.00 93.06 200 THR A C 1
ATOM 1487 O O . THR A 1 200 ? -11.826 -7.725 -19.310 1.00 93.06 200 THR A O 1
ATOM 1490 N N . ARG A 1 201 ? -10.124 -9.071 -19.907 1.00 91.12 201 ARG A N 1
ATOM 1491 C CA . ARG A 1 201 ? -10.649 -10.286 -19.259 1.00 91.12 201 ARG A CA 1
ATOM 1492 C C . ARG A 1 201 ? -10.538 -10.256 -17.732 1.00 91.12 201 ARG A C 1
ATOM 1494 O O . ARG A 1 201 ? -11.167 -11.076 -17.061 1.00 91.12 201 ARG A O 1
ATOM 1501 N N . LEU A 1 202 ? -9.807 -9.294 -17.155 1.00 87.62 202 LEU A N 1
ATOM 1502 C CA . LEU A 1 202 ? -9.861 -9.019 -15.714 1.00 87.62 202 LEU A CA 1
ATOM 1503 C C . LEU A 1 202 ? -11.265 -8.584 -15.283 1.00 87.62 202 LEU A C 1
ATOM 1505 O O . LEU A 1 202 ? -11.651 -8.818 -14.133 1.00 87.62 202 LEU A O 1
ATOM 1509 N N . LEU A 1 203 ? -12.026 -7.982 -16.201 1.00 89.62 203 LEU A N 1
ATOM 1510 C CA . LEU A 1 203 ? -13.399 -7.557 -15.996 1.00 89.62 203 LEU A CA 1
ATOM 1511 C C . LEU A 1 203 ? -14.362 -8.655 -16.455 1.00 89.62 203 LEU A C 1
ATOM 1513 O O . LEU A 1 203 ? -14.422 -9.031 -17.630 1.00 89.62 203 LEU A O 1
ATOM 1517 N N . ARG A 1 204 ? -15.131 -9.169 -15.499 1.00 84.50 204 ARG A N 1
ATOM 1518 C CA . ARG A 1 204 ? -16.080 -10.256 -15.725 1.00 84.50 204 ARG A CA 1
ATOM 1519 C C . ARG A 1 204 ? -17.451 -9.738 -16.113 1.00 84.50 204 ARG A C 1
ATOM 1521 O O . ARG A 1 204 ? -17.842 -8.648 -15.708 1.00 84.50 204 ARG A O 1
ATOM 1528 N N . GLU A 1 205 ? -18.150 -10.560 -16.880 1.00 84.25 205 GLU A N 1
ATOM 1529 C CA . GLU A 1 205 ? -19.588 -10.441 -17.100 1.00 84.25 205 GLU A CA 1
ATOM 1530 C C . GLU A 1 205 ? -20.357 -10.855 -15.835 1.00 84.25 205 GLU A C 1
ATOM 1532 O O . GLU A 1 205 ? -19.802 -11.504 -14.938 1.00 84.25 205 GLU A O 1
ATOM 1537 N N . GLY A 1 206 ? -21.604 -10.399 -15.713 1.00 73.31 206 GLY A N 1
ATOM 1538 C CA . GLY A 1 206 ? -22.498 -10.803 -14.624 1.00 73.31 206 GLY A CA 1
ATOM 1539 C C . GLY A 1 206 ? -22.879 -12.289 -14.707 1.00 73.31 206 GLY A C 1
ATOM 1540 O O . GLY A 1 206 ? -22.605 -12.949 -15.705 1.00 73.31 206 GLY A O 1
ATOM 1541 N N . GLY A 1 207 ? -23.506 -12.819 -13.652 1.00 73.56 207 GLY A N 1
ATOM 1542 C CA . GLY A 1 207 ? -24.055 -14.186 -13.619 1.00 73.56 207 GLY A CA 1
ATOM 1543 C C . GLY A 1 207 ? -23.437 -15.117 -12.567 1.00 73.56 207 GLY A C 1
ATOM 1544 O O . GLY A 1 207 ? -22.532 -14.731 -11.820 1.00 73.56 207 GLY A O 1
ATOM 1545 N N . ALA A 1 208 ? -23.926 -16.362 -12.513 1.00 68.69 208 ALA A N 1
ATOM 1546 C CA . ALA A 1 208 ? -23.546 -17.368 -11.511 1.00 68.69 208 ALA A CA 1
ATOM 1547 C C . ALA A 1 208 ? -22.025 -17.604 -11.453 1.00 68.69 208 ALA A C 1
ATOM 1549 O O . ALA A 1 208 ? -21.423 -17.514 -10.389 1.00 68.69 208 ALA A O 1
ATOM 1550 N N . GLY A 1 209 ? -21.342 -17.690 -12.601 1.00 68.19 209 GLY A N 1
ATOM 1551 C CA . GLY A 1 209 ? -19.878 -17.839 -12.647 1.00 68.19 209 GLY A CA 1
ATOM 1552 C C . GLY A 1 209 ? -19.069 -16.644 -12.101 1.00 68.19 209 GLY A C 1
ATOM 1553 O O . GLY A 1 209 ? -17.874 -16.778 -11.799 1.00 68.19 209 GLY A O 1
ATOM 1554 N N . HIS A 1 210 ? -19.686 -15.464 -11.964 1.00 71.44 210 HIS A N 1
ATOM 1555 C CA . HIS A 1 210 ? -19.111 -14.331 -11.234 1.00 71.44 210 HIS A CA 1
ATOM 1556 C C . HIS A 1 210 ? -19.280 -14.535 -9.720 1.00 71.44 210 HIS A C 1
ATOM 1558 O O . HIS A 1 210 ? -18.354 -14.257 -8.951 1.00 71.44 210 HIS A O 1
ATOM 1564 N N . LEU A 1 211 ? -20.427 -15.072 -9.298 1.00 65.69 211 LEU A N 1
ATOM 1565 C CA . LEU A 1 211 ? -20.761 -15.324 -7.900 1.00 65.69 211 LEU A CA 1
ATOM 1566 C C . LEU A 1 211 ? -20.000 -16.519 -7.302 1.00 65.69 211 LEU A C 1
ATOM 1568 O O . LEU A 1 211 ? -19.509 -16.397 -6.179 1.00 65.69 211 LEU A O 1
ATOM 1572 N N . ASP A 1 212 ? -19.842 -17.602 -8.060 1.00 63.41 212 ASP A N 1
ATOM 1573 C CA . ASP A 1 212 ? -19.341 -18.902 -7.584 1.00 63.41 212 ASP A CA 1
ATOM 1574 C C . ASP A 1 212 ? -17.824 -18.950 -7.397 1.00 63.41 212 ASP A C 1
ATOM 1576 O O . ASP A 1 212 ? -17.273 -19.859 -6.776 1.00 63.41 212 ASP A O 1
ATOM 1580 N N . ARG A 1 213 ? -17.096 -17.963 -7.928 1.00 62.41 213 ARG A N 1
ATOM 1581 C CA . ARG A 1 213 ? -15.633 -17.981 -7.877 1.00 62.41 213 ARG A CA 1
ATOM 1582 C C . ARG A 1 213 ? -15.089 -17.289 -6.618 1.00 62.41 213 ARG A C 1
ATOM 1584 O O . ARG A 1 213 ? -15.500 -16.165 -6.326 1.00 62.41 213 ARG A O 1
ATOM 1591 N N . PRO A 1 214 ? -14.032 -17.845 -5.985 1.00 56.72 214 PRO A N 1
ATOM 1592 C CA . PRO A 1 214 ? -13.390 -17.310 -4.774 1.00 56.72 214 PRO A CA 1
ATOM 1593 C C . PRO A 1 214 ? -12.998 -15.826 -4.836 1.00 56.72 214 PRO A C 1
ATOM 1595 O O . PRO A 1 214 ? -12.942 -15.152 -3.811 1.00 56.72 214 PRO A O 1
ATOM 1598 N N . ALA A 1 215 ? -12.722 -15.308 -6.039 1.00 53.56 215 ALA A N 1
ATOM 1599 C CA . ALA A 1 215 ? -12.409 -13.899 -6.276 1.00 53.56 215 ALA A CA 1
ATOM 1600 C C . ALA A 1 215 ? -13.625 -12.970 -6.079 1.00 53.56 215 ALA A C 1
ATOM 1602 O O . ALA A 1 215 ? -13.461 -11.858 -5.587 1.00 53.56 215 ALA A O 1
ATOM 1603 N N . GLY A 1 216 ? -14.835 -13.426 -6.429 1.00 52.28 216 GLY A N 1
ATOM 1604 C CA . GLY A 1 216 ? -16.087 -12.704 -6.181 1.00 52.28 216 GLY A CA 1
ATOM 1605 C C . GLY A 1 216 ? -16.468 -12.716 -4.700 1.00 52.28 216 GLY A C 1
ATOM 1606 O O . GLY A 1 216 ? -16.995 -11.729 -4.194 1.00 52.28 216 GLY A O 1
ATOM 1607 N N . THR A 1 217 ? -16.131 -13.789 -3.982 1.00 53.84 217 THR A N 1
ATOM 1608 C CA . THR A 1 217 ? -16.257 -13.888 -2.520 1.00 53.84 217 THR A CA 1
ATOM 1609 C C . THR A 1 217 ? -15.233 -13.010 -1.801 1.00 53.84 217 THR A C 1
ATOM 1611 O O . THR A 1 217 ? -15.584 -12.365 -0.825 1.00 53.84 217 THR A O 1
ATOM 1614 N N . TRP A 1 218 ? -13.998 -12.914 -2.309 1.00 55.56 218 TRP A N 1
ATOM 1615 C CA . TRP A 1 218 ? -12.949 -12.032 -1.775 1.00 55.56 218 TRP A CA 1
ATOM 1616 C C . TRP A 1 218 ? -13.231 -10.542 -2.023 1.00 55.56 218 TRP A C 1
ATOM 1618 O O . TRP A 1 218 ? -13.025 -9.704 -1.147 1.00 55.56 218 TRP A O 1
ATOM 1628 N N . MET A 1 219 ? -13.750 -10.193 -3.205 1.00 51.09 219 MET A N 1
ATOM 1629 C CA . MET A 1 219 ? -14.228 -8.835 -3.481 1.00 51.09 219 MET A CA 1
ATOM 1630 C C . MET A 1 219 ? -15.457 -8.495 -2.638 1.00 51.09 219 MET A C 1
ATOM 1632 O O . MET A 1 219 ? -15.519 -7.389 -2.110 1.00 51.09 219 MET A O 1
ATOM 1636 N N . ARG A 1 220 ? -16.388 -9.441 -2.436 1.00 52.62 220 ARG A N 1
ATOM 1637 C CA . ARG A 1 220 ? -17.506 -9.274 -1.495 1.00 52.62 220 ARG A CA 1
ATOM 1638 C C . ARG A 1 220 ? -17.025 -9.125 -0.058 1.00 52.62 220 ARG A C 1
ATOM 1640 O O . ARG A 1 220 ? -17.476 -8.207 0.606 1.00 52.62 220 ARG A O 1
ATOM 1647 N N . SER A 1 221 ? -16.068 -9.926 0.408 1.00 50.38 221 SER A N 1
ATOM 1648 C CA . SER A 1 221 ? -15.528 -9.793 1.763 1.00 50.38 221 SER A CA 1
ATOM 1649 C C . SER A 1 221 ? -14.761 -8.486 1.950 1.00 50.38 221 SER A C 1
ATOM 1651 O O . SER A 1 221 ? -14.826 -7.924 3.025 1.00 50.38 221 SER A O 1
ATOM 1653 N N . ARG A 1 222 ? -14.104 -7.933 0.919 1.00 53.69 222 ARG A N 1
ATOM 1654 C CA . ARG A 1 222 ? -13.512 -6.579 0.971 1.00 53.69 222 ARG A CA 1
ATOM 1655 C C . ARG A 1 222 ? -14.525 -5.440 0.830 1.00 53.69 222 ARG A C 1
ATOM 1657 O O . ARG A 1 222 ? -14.264 -4.339 1.310 1.00 53.69 222 ARG A O 1
ATOM 1664 N N . ALA A 1 223 ? -15.624 -5.663 0.113 1.00 45.22 223 ALA A N 1
ATOM 1665 C CA . ALA A 1 223 ? -16.698 -4.685 -0.052 1.00 45.22 223 ALA A CA 1
ATOM 1666 C C . ALA A 1 223 ? -17.578 -4.598 1.205 1.00 45.22 223 ALA A C 1
ATOM 1668 O O . ALA A 1 223 ? -17.990 -3.504 1.573 1.00 45.22 223 ALA A O 1
ATOM 1669 N N . LEU A 1 224 ? -17.819 -5.739 1.859 1.00 44.25 224 LEU A N 1
ATOM 1670 C CA . LEU A 1 224 ? -18.578 -5.873 3.103 1.00 44.25 224 LEU A CA 1
ATOM 1671 C C . LEU A 1 224 ? -17.705 -5.631 4.338 1.00 44.25 224 LEU A C 1
ATOM 1673 O O . LEU A 1 224 ? -18.158 -4.993 5.279 1.00 44.25 224 LEU A O 1
ATOM 1677 N N . ASP A 1 225 ? -16.446 -6.078 4.312 1.00 47.19 225 ASP A N 1
ATOM 1678 C CA . ASP A 1 225 ? -15.444 -5.788 5.335 1.00 47.19 225 ASP A CA 1
ATOM 1679 C C . ASP A 1 225 ? -14.269 -4.991 4.742 1.00 47.19 225 ASP A C 1
ATOM 1681 O O . ASP A 1 225 ? -13.196 -5.512 4.405 1.00 47.19 225 ASP A O 1
ATOM 1685 N N . PRO A 1 226 ? -14.453 -3.672 4.615 1.00 42.56 226 PRO A N 1
ATOM 1686 C CA . PRO A 1 226 ? -13.422 -2.774 4.137 1.00 42.56 226 PRO A CA 1
ATOM 1687 C C . PRO A 1 226 ? -12.217 -2.657 5.097 1.00 42.56 226 PRO A C 1
ATOM 1689 O O . PRO A 1 226 ? -11.296 -1.902 4.768 1.00 42.56 226 PRO A O 1
ATOM 1692 N N . THR A 1 227 ? -12.230 -3.359 6.242 1.00 41.19 227 THR A N 1
ATOM 1693 C CA . THR A 1 227 ? -11.157 -3.442 7.248 1.00 41.19 227 THR A CA 1
ATOM 1694 C C . THR A 1 227 ? -10.289 -4.691 7.122 1.00 41.19 227 THR A C 1
ATOM 1696 O O . THR A 1 227 ? -9.332 -4.827 7.882 1.00 41.19 227 THR A O 1
ATOM 1699 N N . ALA A 1 228 ? -10.573 -5.566 6.145 1.00 47.22 228 ALA A N 1
ATOM 1700 C CA . ALA A 1 228 ? -9.743 -6.711 5.779 1.00 47.22 228 ALA A CA 1
ATOM 1701 C C . ALA A 1 22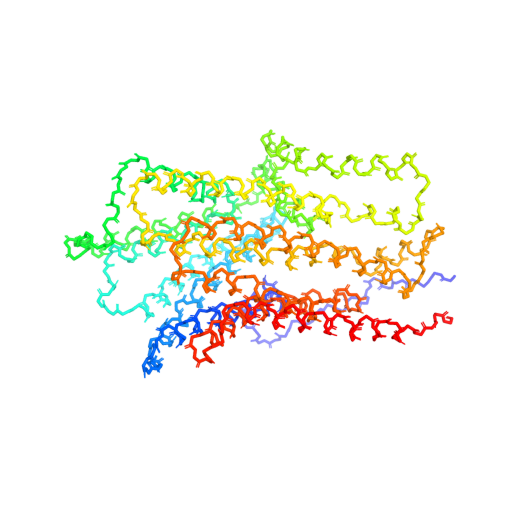8 ? -8.388 -6.252 5.193 1.00 47.22 228 ALA A C 1
ATOM 1703 O O . ALA A 1 228 ? -8.103 -6.371 3.992 1.00 47.22 228 ALA A O 1
ATOM 1704 N N . SER A 1 229 ? -7.547 -5.694 6.063 1.00 44.75 229 SER A N 1
ATOM 1705 C CA . SER A 1 229 ? -6.128 -5.434 5.887 1.00 44.75 229 SER A CA 1
ATOM 1706 C C . SER A 1 229 ? -5.456 -6.763 5.564 1.00 44.75 229 SER A C 1
ATOM 1708 O O . SER A 1 229 ? -5.210 -7.587 6.430 1.00 44.75 229 SER A O 1
ATOM 1710 N N . VAL A 1 230 ? -5.220 -7.011 4.274 1.00 45.50 230 VAL A N 1
ATOM 1711 C CA . VAL A 1 230 ? -4.479 -8.196 3.807 1.00 45.50 230 VAL A CA 1
ATOM 1712 C C . VAL A 1 230 ? -5.025 -9.503 4.412 1.00 45.50 230 VAL A C 1
ATOM 1714 O O . VAL A 1 230 ? -4.271 -10.415 4.726 1.00 45.50 230 VAL A O 1
ATOM 1717 N N . ALA A 1 231 ? -6.347 -9.627 4.581 1.00 45.97 231 ALA A N 1
ATOM 1718 C CA . ALA A 1 231 ? -6.910 -10.937 4.868 1.00 45.97 231 ALA A CA 1
ATOM 1719 C C . ALA A 1 231 ? -6.652 -11.784 3.621 1.00 45.97 231 ALA A C 1
ATOM 1721 O O . ALA A 1 231 ? -7.252 -11.565 2.557 1.00 45.97 231 ALA A O 1
ATOM 1722 N N . LEU A 1 232 ? -5.682 -12.695 3.724 1.00 51.84 232 LEU A N 1
ATOM 1723 C CA . LEU A 1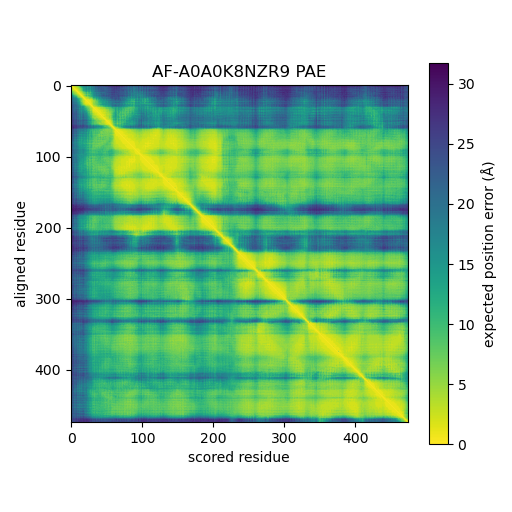 232 ? -5.495 -13.737 2.733 1.00 51.84 232 LEU A CA 1
ATOM 1724 C C . LEU A 1 232 ? -6.854 -14.374 2.464 1.00 51.84 232 LEU A C 1
ATOM 1726 O O . LEU A 1 232 ? -7.651 -14.506 3.394 1.00 51.84 232 LEU A O 1
ATOM 1730 N N . PRO A 1 233 ? -7.156 -14.740 1.213 1.00 52.22 233 PRO A N 1
ATOM 1731 C CA . PRO A 1 233 ? -8.459 -15.278 0.872 1.00 52.22 233 PRO A CA 1
ATOM 1732 C C . PRO A 1 233 ? -8.742 -16.537 1.705 1.00 52.22 233 PRO A C 1
ATOM 1734 O O . PRO A 1 233 ? -8.336 -17.643 1.343 1.00 52.22 233 PRO A O 1
ATOM 1737 N N . ALA A 1 234 ? -9.495 -16.371 2.799 1.00 55.59 234 ALA A N 1
ATOM 1738 C CA . ALA A 1 234 ? -10.011 -17.447 3.646 1.00 55.59 234 ALA A CA 1
ATOM 1739 C C . ALA A 1 234 ? -10.959 -18.378 2.864 1.00 55.59 234 ALA A C 1
ATOM 1741 O O . ALA A 1 234 ? -11.346 -19.449 3.332 1.00 55.59 234 ALA A O 1
ATOM 1742 N N . SER A 1 235 ? -11.301 -18.008 1.629 1.00 56.53 235 SER A N 1
ATOM 1743 C CA . SER A 1 235 ? -11.969 -18.880 0.670 1.00 56.53 235 SER A CA 1
ATOM 1744 C C . SER A 1 235 ? -11.107 -20.085 0.267 1.00 56.53 235 SER A C 1
ATOM 1746 O O . SER A 1 235 ? -11.651 -21.148 -0.023 1.00 56.53 235 SER A O 1
ATOM 1748 N N . THR A 1 236 ? -9.774 -19.993 0.333 1.00 67.25 236 THR A N 1
ATOM 1749 C CA . THR A 1 236 ? -8.860 -21.108 0.016 1.00 67.25 236 THR A CA 1
ATOM 1750 C C . THR A 1 236 ? -8.404 -21.868 1.267 1.00 67.25 236 THR A C 1
ATOM 1752 O O . THR A 1 236 ? -8.301 -21.287 2.348 1.00 67.25 236 THR A O 1
ATOM 1755 N N . ARG A 1 237 ? -8.089 -23.171 1.137 1.00 75.38 237 ARG A N 1
ATOM 1756 C CA . ARG A 1 237 ? -7.550 -23.988 2.249 1.00 75.38 237 ARG A CA 1
ATOM 1757 C C . ARG A 1 237 ? -6.261 -23.380 2.822 1.00 75.38 237 ARG A C 1
ATOM 1759 O O . ARG A 1 237 ? -6.168 -23.194 4.032 1.00 75.38 237 ARG A O 1
ATOM 1766 N N . TRP A 1 238 ? -5.332 -22.990 1.949 1.00 72.25 238 TRP A N 1
ATOM 1767 C CA . TRP A 1 238 ? -4.083 -22.318 2.322 1.00 72.25 238 TRP A CA 1
ATOM 1768 C C . TRP A 1 238 ? -4.310 -20.964 2.990 1.00 72.25 238 TRP A C 1
ATOM 1770 O O . TRP A 1 238 ? -3.710 -20.684 4.022 1.00 72.25 238 TRP A O 1
ATOM 1780 N N . GLY A 1 239 ? -5.225 -20.150 2.457 1.00 72.69 239 GLY A N 1
ATOM 1781 C CA . GLY A 1 239 ? -5.578 -18.869 3.064 1.00 72.69 239 GLY A CA 1
ATOM 1782 C C . GLY A 1 239 ? -6.159 -19.025 4.468 1.00 72.69 239 GLY A C 1
ATOM 1783 O O . GLY A 1 239 ? -5.774 -18.275 5.356 1.00 72.69 239 GLY A O 1
ATOM 1784 N N . ARG A 1 240 ? -7.007 -20.039 4.714 1.00 75.88 240 ARG A N 1
ATOM 1785 C CA . ARG A 1 240 ? -7.492 -20.350 6.074 1.00 75.88 240 ARG A CA 1
ATOM 1786 C C . ARG A 1 240 ? -6.376 -20.795 7.000 1.00 75.88 240 ARG A C 1
ATOM 1788 O O . ARG A 1 240 ? -6.376 -20.403 8.159 1.00 75.88 240 ARG A O 1
ATOM 1795 N N . TRP A 1 241 ? -5.461 -21.630 6.518 1.00 82.75 241 TRP A N 1
ATOM 1796 C CA . TRP A 1 241 ? -4.337 -22.097 7.324 1.00 82.75 241 TRP A CA 1
ATOM 1797 C C . TRP A 1 241 ? -3.420 -20.935 7.731 1.00 82.75 241 TRP A C 1
ATOM 1799 O O . TRP A 1 241 ? -3.166 -20.751 8.919 1.00 82.75 241 TRP A O 1
ATOM 1809 N N . LEU A 1 242 ? -3.031 -20.081 6.778 1.00 78.25 242 LEU A N 1
ATOM 1810 C CA . LEU A 1 242 ? -2.241 -18.877 7.052 1.00 78.25 242 LEU A CA 1
ATOM 1811 C C . LEU A 1 242 ? -2.983 -17.889 7.962 1.00 78.25 242 LEU A C 1
ATOM 1813 O O . LEU A 1 242 ? -2.385 -17.362 8.898 1.00 78.25 242 LEU A O 1
ATOM 1817 N N . ALA A 1 243 ? -4.286 -17.677 7.740 1.00 77.88 243 ALA A N 1
ATOM 1818 C CA . ALA A 1 243 ? -5.110 -16.844 8.613 1.00 77.88 243 ALA A CA 1
ATOM 1819 C C . ALA A 1 243 ? -5.083 -17.373 10.052 1.00 77.88 243 ALA A C 1
ATOM 1821 O O . ALA A 1 243 ? -4.692 -16.634 10.950 1.00 77.88 243 ALA A O 1
ATOM 1822 N N . ARG A 1 244 ? -5.354 -18.671 10.266 1.00 84.31 244 ARG A N 1
ATOM 1823 C CA . ARG A 1 244 ? -5.293 -19.304 11.597 1.00 84.31 244 ARG A CA 1
ATOM 1824 C C . ARG A 1 244 ? -3.938 -19.120 12.271 1.00 84.31 244 ARG A C 1
ATOM 1826 O O . ARG A 1 244 ? -3.907 -18.826 13.461 1.00 84.31 244 ARG A O 1
ATOM 1833 N N . LEU A 1 245 ? -2.835 -19.281 11.538 1.00 85.44 245 LEU A N 1
ATOM 1834 C CA . LEU A 1 245 ? -1.493 -19.068 12.085 1.00 85.44 245 LEU A CA 1
ATOM 1835 C C . LEU A 1 245 ? -1.279 -17.612 12.509 1.00 85.44 245 LEU A C 1
ATOM 1837 O O . LEU A 1 245 ? -0.844 -17.356 13.630 1.00 85.44 245 LEU A O 1
ATOM 1841 N N . SER A 1 246 ? -1.634 -16.662 11.642 1.00 82.81 246 SER A N 1
ATOM 1842 C CA . SER A 1 246 ? -1.479 -15.231 11.928 1.00 82.81 246 SER A CA 1
ATOM 1843 C C . SER A 1 246 ? -2.421 -14.725 13.032 1.00 82.81 246 SER A C 1
ATOM 1845 O O . SER A 1 246 ? -2.070 -13.815 13.782 1.00 82.81 246 SER A O 1
ATOM 1847 N N . GLU A 1 247 ? -3.597 -15.340 13.182 1.00 87.12 247 GLU A N 1
ATOM 1848 C CA . GLU A 1 247 ? -4.626 -14.974 14.158 1.00 87.12 247 GLU A CA 1
ATOM 1849 C C . GLU A 1 247 ? -4.493 -15.735 15.486 1.00 87.12 247 GLU A C 1
ATOM 1851 O O . GLU A 1 247 ? -5.048 -15.308 16.499 1.00 87.12 247 GLU A O 1
ATOM 1856 N N . ALA A 1 248 ? -3.723 -16.827 15.545 1.00 90.31 248 ALA A N 1
ATOM 1857 C CA . ALA A 1 248 ? -3.523 -17.605 16.769 1.00 90.31 248 ALA A CA 1
ATOM 1858 C C . ALA A 1 248 ? -3.037 -16.757 17.967 1.00 90.31 248 ALA A C 1
ATOM 1860 O O . ALA A 1 248 ? -3.589 -16.925 19.064 1.00 90.31 248 ALA A O 1
ATOM 1861 N N . PRO A 1 249 ? -2.090 -15.805 17.810 1.00 89.62 249 PRO A N 1
ATOM 1862 C CA . PRO A 1 249 ? -1.713 -14.890 18.889 1.00 89.62 249 PRO A CA 1
ATOM 1863 C C . PRO A 1 249 ? -2.873 -14.006 19.364 1.00 89.62 249 PRO A C 1
ATOM 1865 O O . PRO A 1 249 ? -3.030 -13.791 20.568 1.00 89.62 249 PRO A O 1
ATOM 1868 N N . TYR A 1 250 ? -3.715 -13.537 18.437 1.00 86.69 250 TYR A N 1
ATOM 1869 C CA . TYR A 1 250 ? -4.915 -12.766 18.761 1.00 86.69 250 TYR A CA 1
ATOM 1870 C C . TYR A 1 250 ? -5.930 -13.614 19.527 1.00 86.69 250 TYR A C 1
ATOM 1872 O O . TYR A 1 250 ? -6.395 -13.189 20.579 1.00 86.69 250 TYR A O 1
ATOM 1880 N N . HIS A 1 251 ? -6.217 -14.840 19.085 1.00 88.56 251 HIS A N 1
ATOM 1881 C CA . HIS A 1 251 ? -7.126 -15.737 19.803 1.00 88.56 251 HIS A CA 1
ATOM 1882 C C . HIS A 1 251 ? -6.601 -16.118 21.190 1.00 88.56 251 HIS A C 1
ATOM 1884 O O . HIS A 1 251 ? -7.377 -16.221 22.139 1.00 88.56 251 HIS A O 1
ATOM 1890 N N . ARG A 1 252 ? -5.282 -16.287 21.352 1.00 90.00 252 ARG A N 1
ATOM 1891 C CA . ARG A 1 252 ? -4.670 -16.508 22.671 1.00 90.00 252 ARG A CA 1
ATOM 1892 C C . ARG A 1 252 ? -4.843 -15.291 23.578 1.00 90.00 252 ARG A C 1
ATOM 1894 O O . ARG A 1 252 ? -5.143 -15.456 24.759 1.00 90.00 252 ARG A O 1
ATOM 1901 N N . TRP A 1 253 ? -4.666 -14.088 23.039 1.00 86.88 253 TRP A N 1
ATOM 1902 C CA . TRP A 1 253 ? -4.918 -12.842 23.761 1.00 86.88 253 TRP A CA 1
ATOM 1903 C C . TRP A 1 253 ? -6.405 -12.681 24.120 1.00 86.88 253 TRP A C 1
ATOM 1905 O O . TRP A 1 253 ? -6.722 -12.410 25.276 1.00 86.88 253 TRP A O 1
ATOM 1915 N N . LEU A 1 254 ? -7.310 -12.963 23.180 1.00 85.88 254 LEU A N 1
ATOM 1916 C CA . LEU A 1 254 ? -8.761 -12.934 23.364 1.00 85.88 254 LEU A CA 1
ATOM 1917 C C . LEU A 1 254 ? -9.197 -13.877 24.489 1.00 85.88 254 LEU A C 1
ATOM 1919 O O . LEU A 1 254 ? -9.873 -13.439 25.417 1.00 85.88 254 LEU A O 1
ATOM 1923 N N . ARG A 1 255 ? -8.743 -15.139 24.464 1.00 88.62 255 ARG A N 1
ATOM 1924 C CA . ARG A 1 255 ? -9.021 -16.116 25.529 1.00 88.62 255 ARG A CA 1
ATOM 1925 C C . ARG A 1 255 ? -8.598 -15.591 26.900 1.00 88.62 255 ARG A C 1
ATOM 1927 O O . ARG A 1 255 ? -9.380 -15.675 27.837 1.00 88.62 255 ARG A O 1
ATOM 1934 N N . ARG A 1 256 ? -7.415 -14.970 27.006 1.00 86.31 256 ARG A N 1
ATOM 1935 C CA 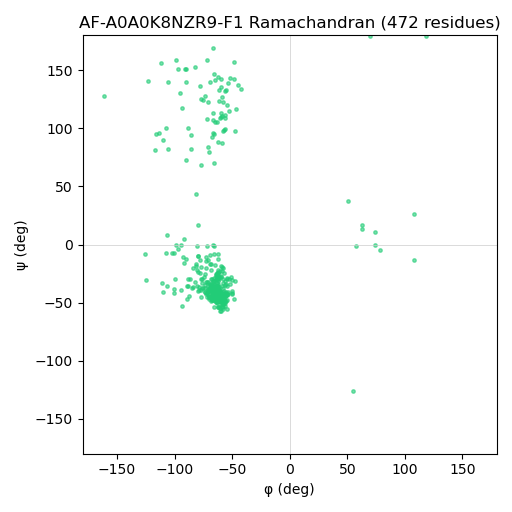. ARG A 1 256 ? -6.938 -14.348 28.257 1.00 86.31 256 ARG A CA 1
ATOM 1936 C C . ARG A 1 256 ? -7.797 -13.163 28.708 1.00 86.31 256 ARG A C 1
ATOM 1938 O O . ARG A 1 256 ? -7.922 -12.941 29.907 1.00 86.31 256 ARG A O 1
ATOM 1945 N N . CYS A 1 257 ? -8.338 -12.370 27.782 1.00 81.88 257 CYS A N 1
ATOM 1946 C CA . CYS A 1 257 ? -9.206 -11.232 28.107 1.00 81.88 257 CYS A CA 1
ATOM 1947 C C . CYS A 1 257 ? -10.615 -11.646 28.539 1.00 81.88 257 CYS A C 1
ATOM 1949 O O . CYS A 1 257 ? -11.237 -10.906 29.300 1.00 81.88 257 CYS A O 1
ATOM 1951 N N . VAL A 1 258 ? -11.098 -12.793 28.056 1.00 82.50 258 VAL A N 1
ATOM 1952 C CA . VAL A 1 258 ? -12.373 -13.392 28.472 1.00 82.50 258 VAL A CA 1
ATOM 1953 C C . VAL A 1 258 ? -12.219 -14.128 29.805 1.00 82.50 258 VAL A C 1
ATOM 1955 O O . VAL A 1 258 ? -13.080 -14.008 30.664 1.00 82.50 258 VAL A O 1
ATOM 1958 N N . SER A 1 259 ? -11.104 -14.837 30.013 1.00 83.12 259 SER A N 1
ATOM 1959 C CA . SER A 1 259 ? -10.873 -15.645 31.218 1.00 83.12 259 SER A CA 1
ATOM 1960 C C . SER A 1 259 ? -10.430 -14.847 32.450 1.00 83.12 259 SER A C 1
ATOM 1962 O O . SER A 1 259 ? -10.318 -15.416 33.530 1.00 83.12 259 SER A O 1
ATOM 1964 N N . ARG A 1 260 ? -10.092 -13.560 32.306 1.00 78.06 260 ARG A N 1
ATOM 1965 C CA . ARG A 1 260 ? -9.697 -12.682 33.418 1.00 78.06 260 ARG A CA 1
ATOM 1966 C C . ARG A 1 260 ? -10.612 -11.464 33.460 1.00 78.06 260 ARG A C 1
ATOM 1968 O O . ARG A 1 260 ? -10.893 -10.913 32.392 1.00 78.06 260 ARG A O 1
ATOM 1975 N N . PRO A 1 261 ? -11.015 -10.984 34.651 1.00 71.19 261 PRO A N 1
ATOM 1976 C CA . PRO A 1 261 ? -11.745 -9.731 34.763 1.00 71.19 261 PRO A CA 1
ATOM 1977 C C . PRO A 1 261 ? -10.924 -8.617 34.104 1.00 71.19 261 PRO A C 1
ATOM 1979 O O . PRO A 1 261 ? -9.827 -8.260 34.528 1.00 71.19 261 PRO A O 1
ATOM 1982 N N . SER A 1 262 ? -11.432 -8.124 32.980 1.00 75.62 262 SER A N 1
ATOM 1983 C CA . SER A 1 262 ? -10.842 -7.039 32.205 1.00 75.62 262 SER A CA 1
ATOM 1984 C C . SER A 1 262 ? -11.738 -5.807 32.292 1.00 75.62 262 SER A C 1
ATOM 1986 O O . SER A 1 262 ? -12.936 -5.912 32.559 1.00 75.62 262 SER A O 1
ATOM 1988 N N . SER A 1 263 ? -11.179 -4.615 32.079 1.00 79.56 263 SER A N 1
ATOM 1989 C CA . SER A 1 263 ? -12.003 -3.410 31.996 1.00 79.56 263 SER A CA 1
ATOM 1990 C C . SER A 1 263 ? -12.962 -3.513 30.806 1.00 79.56 263 SER A C 1
ATOM 1992 O O . SER A 1 263 ? -12.602 -4.035 29.746 1.00 79.56 263 SER A O 1
ATOM 1994 N N . ALA A 1 264 ? -14.182 -2.992 30.946 1.00 79.75 264 ALA A N 1
ATOM 1995 C CA . ALA A 1 264 ? -15.153 -2.960 29.851 1.00 79.75 264 ALA A CA 1
ATOM 1996 C C . ALA A 1 264 ? -14.608 -2.213 28.617 1.00 79.75 264 ALA A C 1
ATOM 1998 O O . ALA A 1 264 ? -14.873 -2.621 27.491 1.00 79.75 264 ALA A O 1
ATOM 1999 N N . ALA A 1 265 ? -13.719 -1.231 28.813 1.00 74.81 265 ALA A N 1
ATOM 2000 C CA . ALA A 1 265 ? -12.946 -0.614 27.734 1.00 74.81 265 ALA A CA 1
ATOM 2001 C C . ALA A 1 265 ? -12.122 -1.634 26.924 1.00 74.81 265 ALA A C 1
ATOM 2003 O O . ALA A 1 265 ? -12.131 -1.599 25.697 1.00 74.81 265 ALA A O 1
ATOM 2004 N N . ARG A 1 266 ? -11.425 -2.569 27.588 1.00 77.62 266 ARG A N 1
ATOM 2005 C CA . ARG A 1 266 ? -10.620 -3.607 26.921 1.00 77.62 266 ARG A CA 1
ATOM 2006 C C . ARG A 1 266 ? -11.503 -4.622 26.186 1.00 77.62 266 ARG A C 1
ATOM 2008 O O . ARG A 1 266 ? -11.114 -5.069 25.113 1.00 77.62 266 ARG A O 1
ATOM 2015 N N . ARG A 1 267 ? -12.696 -4.928 26.709 1.00 77.12 267 ARG A N 1
ATOM 2016 C CA . ARG A 1 267 ? -13.698 -5.757 26.011 1.00 77.12 267 ARG A CA 1
ATOM 2017 C C . ARG A 1 267 ? -14.297 -5.053 24.795 1.00 77.12 267 ARG A C 1
ATOM 2019 O O . ARG A 1 267 ? -14.440 -5.673 23.750 1.00 77.12 267 ARG A O 1
ATOM 2026 N N . ALA A 1 268 ? -14.564 -3.753 24.883 1.00 77.62 268 ALA A N 1
ATOM 2027 C CA . ALA A 1 268 ? -15.048 -2.973 23.747 1.00 77.62 268 ALA A CA 1
ATOM 2028 C C . ALA A 1 268 ? -14.021 -2.911 22.597 1.00 77.62 268 ALA A C 1
ATOM 2030 O O . ALA A 1 268 ? -14.404 -2.816 21.436 1.00 77.62 268 ALA A O 1
ATOM 2031 N N . MET A 1 269 ? -12.719 -3.062 22.883 1.00 77.00 269 MET A N 1
ATOM 2032 C CA . MET A 1 269 ? -11.689 -3.182 21.837 1.00 77.00 269 MET A CA 1
ATOM 2033 C C . MET A 1 269 ? -11.774 -4.492 21.034 1.00 77.00 269 MET A C 1
ATOM 2035 O O . MET A 1 269 ? -11.217 -4.557 19.940 1.00 77.00 269 MET A O 1
ATOM 2039 N N . LEU A 1 270 ? -12.479 -5.525 21.519 1.00 75.12 270 LEU A N 1
ATOM 2040 C CA . LEU A 1 270 ? -12.671 -6.783 20.778 1.00 75.12 270 LEU A CA 1
ATOM 2041 C C . LEU A 1 270 ? -13.443 -6.574 19.475 1.00 75.12 270 LEU A C 1
ATOM 2043 O O . LEU A 1 270 ? -13.244 -7.307 18.509 1.00 75.12 270 LEU A O 1
ATOM 2047 N N . VAL A 1 271 ? -14.260 -5.523 19.437 1.00 74.19 271 VAL A N 1
ATOM 2048 C CA . VAL A 1 271 ? -15.068 -5.129 18.286 1.00 74.19 271 VAL A CA 1
ATOM 2049 C C . VAL A 1 271 ? -14.191 -4.829 17.073 1.00 74.19 271 VAL A C 1
ATOM 2051 O O . VAL A 1 271 ? -14.612 -5.066 15.954 1.00 74.19 271 VAL A O 1
ATOM 2054 N N . PHE A 1 272 ? -12.942 -4.393 17.246 1.00 72.50 272 PHE A N 1
ATOM 2055 C CA . PHE A 1 272 ? -12.062 -4.120 16.107 1.00 72.50 272 PHE A CA 1
ATOM 2056 C C . PHE A 1 272 ? -11.580 -5.383 15.369 1.00 72.50 272 PHE A C 1
ATOM 2058 O O . PHE A 1 272 ? -11.095 -5.264 14.246 1.00 72.50 272 PHE A O 1
ATOM 2065 N N . GLY A 1 273 ? -11.750 -6.575 15.951 1.00 76.75 273 GLY A N 1
ATOM 2066 C CA . GLY A 1 273 ? -11.388 -7.848 15.326 1.00 76.75 273 GLY A CA 1
ATOM 2067 C C . GLY A 1 273 ? -9.874 -8.087 15.176 1.00 76.75 273 GLY A C 1
ATOM 2068 O O . GLY A 1 273 ? -9.054 -7.251 15.570 1.00 76.75 273 GLY A O 1
ATOM 2069 N N . PRO A 1 274 ? -9.478 -9.244 14.611 1.00 76.00 274 PRO A N 1
ATOM 2070 C CA . PRO A 1 274 ? -8.073 -9.634 14.461 1.00 76.00 274 PRO A CA 1
ATOM 2071 C C . PRO A 1 274 ? -7.284 -8.710 13.524 1.00 76.00 274 PRO A C 1
ATOM 2073 O O . PRO A 1 274 ? -6.157 -8.342 13.847 1.00 76.00 274 PRO A O 1
ATOM 2076 N N . GLY A 1 275 ? -7.879 -8.268 12.409 1.00 71.81 275 GLY A N 1
ATOM 2077 C CA . GLY A 1 275 ? -7.217 -7.420 11.399 1.00 71.81 275 GLY A CA 1
ATOM 2078 C C . GLY A 1 275 ? -6.826 -6.017 11.884 1.00 71.81 275 GLY A C 1
ATOM 2079 O O . GLY A 1 275 ? -6.133 -5.279 11.187 1.00 71.81 275 GLY A O 1
ATOM 2080 N N . ALA A 1 276 ? -7.264 -5.643 13.085 1.00 71.62 276 ALA A N 1
ATOM 2081 C CA . ALA A 1 276 ? -6.944 -4.384 13.742 1.00 71.62 276 ALA A CA 1
ATOM 2082 C C . ALA A 1 276 ? -5.971 -4.535 14.915 1.00 71.62 276 ALA A C 1
ATOM 2084 O O . ALA A 1 276 ? -5.564 -3.525 15.503 1.00 71.62 276 ALA A O 1
ATOM 2085 N N . HIS A 1 277 ? -5.657 -5.773 15.299 1.00 79.25 277 HIS A N 1
ATOM 2086 C CA . HIS A 1 277 ? -4.923 -6.071 16.512 1.00 79.25 277 HIS A CA 1
ATOM 2087 C C . HIS A 1 277 ? -3.434 -6.234 16.213 1.00 79.25 277 HIS A C 1
ATOM 2089 O O . HIS A 1 277 ? -3.030 -6.996 15.335 1.00 79.25 277 HIS A O 1
ATOM 2095 N N . TRP A 1 278 ? -2.597 -5.550 16.991 1.00 82.00 278 TRP A N 1
ATOM 2096 C CA . TRP A 1 278 ? -1.144 -5.504 16.800 1.00 82.00 278 TRP A CA 1
ATOM 2097 C C . TRP A 1 278 ? -0.482 -6.889 16.753 1.00 82.00 278 TRP A C 1
ATOM 2099 O O . TRP A 1 278 ? 0.522 -7.063 16.072 1.00 82.00 278 TRP A O 1
ATOM 2109 N N . THR A 1 279 ? -1.049 -7.893 17.429 1.00 85.12 279 THR A N 1
ATOM 2110 C CA . THR A 1 279 ? -0.504 -9.261 17.437 1.00 85.12 279 THR A CA 1
ATOM 2111 C C . THR A 1 279 ? -0.533 -9.915 16.059 1.00 85.12 279 THR A C 1
ATOM 2113 O O . THR A 1 279 ? 0.386 -10.655 15.727 1.00 85.12 279 THR A O 1
ATOM 2116 N N . VAL A 1 280 ? -1.576 -9.655 15.264 1.00 81.75 280 VAL A N 1
ATOM 2117 C CA . VAL A 1 280 ? -1.711 -10.219 13.912 1.00 81.75 280 VAL A CA 1
ATOM 2118 C C . VAL A 1 280 ? -0.702 -9.561 12.980 1.00 81.75 280 VAL A C 1
ATOM 2120 O O . VAL A 1 280 ? -0.030 -10.240 12.208 1.00 81.75 280 VAL A O 1
ATOM 2123 N N . HIS A 1 281 ? -0.517 -8.248 13.114 1.00 77.62 281 HIS A N 1
ATOM 2124 C CA . HIS A 1 281 ? 0.512 -7.522 12.375 1.00 77.62 281 HIS A CA 1
ATOM 2125 C C . HIS A 1 281 ? 1.917 -7.969 12.752 1.00 77.62 281 HIS A C 1
ATOM 2127 O O . HIS A 1 281 ? 2.734 -8.159 11.863 1.00 77.62 281 HIS A O 1
ATOM 2133 N N . LEU A 1 282 ? 2.191 -8.199 14.037 1.00 82.75 282 LEU A N 1
ATOM 2134 C CA . LEU A 1 282 ? 3.478 -8.724 14.477 1.00 82.75 282 LEU A CA 1
ATOM 2135 C C . LEU A 1 282 ? 3.741 -10.119 13.893 1.00 82.75 282 LEU A C 1
ATOM 2137 O O . LEU A 1 282 ? 4.845 -10.370 13.422 1.00 82.75 282 LEU A O 1
ATOM 2141 N N . ALA A 1 283 ? 2.732 -10.996 13.861 1.00 84.44 283 ALA A N 1
ATOM 2142 C CA . ALA A 1 283 ? 2.848 -12.317 13.247 1.00 84.44 283 ALA A CA 1
ATOM 2143 C C . ALA A 1 283 ? 3.148 -12.227 11.740 1.00 84.44 283 ALA A C 1
ATOM 2145 O O . ALA A 1 283 ? 4.050 -12.906 11.253 1.00 84.44 283 ALA A O 1
ATOM 2146 N N . TRP A 1 284 ? 2.449 -11.349 11.013 1.00 80.12 284 TRP A N 1
ATOM 2147 C CA . TRP A 1 284 ? 2.714 -11.100 9.592 1.00 80.12 284 TRP A CA 1
ATOM 2148 C C . TRP A 1 284 ? 4.090 -10.486 9.346 1.00 80.12 284 TRP A C 1
ATOM 2150 O O . TRP A 1 284 ? 4.818 -10.963 8.480 1.00 80.12 284 TRP A O 1
ATOM 2160 N N . SER A 1 285 ? 4.469 -9.465 10.114 1.00 78.44 285 SER A N 1
ATOM 2161 C CA . SER A 1 285 ? 5.782 -8.828 10.016 1.00 78.44 285 SER A CA 1
ATOM 2162 C C . SER A 1 285 ? 6.906 -9.813 10.316 1.00 78.44 285 SER A C 1
ATOM 2164 O O . SER A 1 285 ? 7.905 -9.806 9.607 1.00 78.44 285 SER A O 1
ATOM 2166 N N . ALA A 1 286 ? 6.734 -10.695 11.305 1.00 81.38 286 ALA A N 1
ATOM 2167 C CA . ALA A 1 286 ? 7.696 -11.749 11.606 1.00 81.38 286 ALA A CA 1
ATOM 2168 C C . ALA A 1 286 ? 7.790 -12.770 10.464 1.00 81.38 286 ALA A C 1
ATOM 2170 O O . ALA A 1 286 ? 8.890 -13.078 10.020 1.00 81.38 286 ALA A O 1
ATOM 2171 N N . ALA A 1 287 ? 6.659 -13.252 9.939 1.00 81.06 287 ALA A N 1
ATOM 2172 C CA . ALA A 1 287 ? 6.648 -14.217 8.840 1.00 81.06 287 ALA A CA 1
ATOM 2173 C C . ALA A 1 287 ? 7.293 -13.655 7.562 1.00 81.06 287 ALA A C 1
ATOM 2175 O O . ALA A 1 287 ? 8.147 -14.302 6.958 1.00 81.06 287 ALA A O 1
ATOM 2176 N N . VAL A 1 288 ? 6.923 -12.432 7.168 1.00 76.44 288 VAL A N 1
ATOM 2177 C CA . VAL A 1 288 ? 7.515 -11.752 6.007 1.00 76.44 288 VAL A CA 1
ATOM 2178 C C . VAL A 1 288 ? 8.984 -11.422 6.268 1.00 76.44 288 VAL A C 1
ATOM 2180 O O . VAL A 1 288 ? 9.812 -11.644 5.394 1.00 76.44 288 VAL A O 1
ATOM 2183 N N . GLY A 1 289 ? 9.327 -10.954 7.470 1.00 75.88 289 GLY A N 1
ATOM 2184 C CA . GLY A 1 289 ? 10.705 -10.652 7.856 1.00 75.88 289 GLY A CA 1
ATOM 2185 C C . GLY A 1 289 ? 11.615 -11.878 7.786 1.00 75.88 289 GLY A C 1
ATOM 2186 O O . GLY A 1 289 ? 12.695 -11.794 7.210 1.00 75.88 289 GLY A O 1
ATOM 2187 N N . LEU A 1 290 ? 11.158 -13.031 8.283 1.00 78.69 290 LEU A N 1
ATOM 2188 C CA . LEU A 1 290 ? 11.879 -14.304 8.180 1.00 78.69 290 LEU A CA 1
ATOM 2189 C C . LEU A 1 290 ? 12.065 -14.740 6.724 1.00 78.69 290 LEU A C 1
ATOM 2191 O O . LEU A 1 290 ? 13.151 -15.173 6.353 1.00 78.69 290 LEU A O 1
ATOM 2195 N N . LEU A 1 291 ? 11.034 -14.594 5.889 1.00 78.44 291 LEU A N 1
ATOM 2196 C CA . LEU A 1 291 ? 11.113 -14.930 4.467 1.00 78.44 291 LEU A CA 1
ATOM 2197 C C . LEU A 1 291 ? 12.115 -14.034 3.723 1.00 78.44 291 LEU A C 1
ATOM 2199 O O . LEU A 1 291 ? 12.919 -14.532 2.938 1.00 78.44 291 LEU A O 1
ATOM 2203 N N . VAL A 1 292 ? 12.087 -12.725 3.992 1.00 75.12 292 VAL A N 1
ATOM 2204 C CA . VAL A 1 292 ? 13.032 -11.754 3.421 1.00 75.12 292 VAL A CA 1
ATOM 2205 C C . VAL A 1 292 ? 14.452 -12.040 3.900 1.00 75.12 292 VAL A C 1
ATOM 2207 O O . VAL A 1 292 ? 15.365 -12.059 3.081 1.00 75.12 292 VAL A O 1
ATOM 2210 N N . ALA A 1 293 ? 14.646 -12.317 5.191 1.00 75.56 293 ALA A N 1
ATOM 2211 C CA . ALA A 1 293 ? 15.951 -12.668 5.744 1.00 75.56 293 ALA A CA 1
ATOM 2212 C C . ALA A 1 293 ? 16.498 -13.966 5.133 1.00 75.56 293 ALA A C 1
ATOM 2214 O O . ALA A 1 293 ? 17.658 -14.004 4.735 1.00 75.56 293 ALA A O 1
ATOM 2215 N N . ALA A 1 294 ? 15.666 -15.001 4.982 1.00 78.62 294 ALA A N 1
ATOM 2216 C CA . ALA A 1 294 ? 16.053 -16.253 4.333 1.00 78.62 294 ALA A CA 1
ATOM 2217 C C . ALA A 1 294 ? 16.424 -16.042 2.857 1.00 78.62 294 ALA A C 1
ATOM 2219 O O . ALA A 1 294 ? 17.454 -16.541 2.402 1.00 78.62 294 ALA A O 1
ATOM 2220 N N . GLY A 1 295 ? 15.619 -15.265 2.123 1.00 76.44 295 GLY A N 1
ATOM 2221 C CA . GLY A 1 295 ? 15.897 -14.906 0.733 1.00 76.44 295 GLY A CA 1
ATOM 2222 C C . GLY A 1 295 ? 17.193 -14.112 0.584 1.00 76.44 295 GLY A C 1
ATOM 2223 O O . GLY A 1 295 ? 18.011 -14.443 -0.271 1.00 76.44 295 GLY A O 1
ATOM 2224 N N . LEU A 1 296 ? 17.421 -13.119 1.449 1.00 73.25 296 LEU A N 1
ATOM 2225 C CA . LEU A 1 296 ? 18.646 -12.321 1.449 1.00 73.25 296 LEU A CA 1
ATOM 2226 C C . LEU A 1 296 ? 19.868 -13.167 1.816 1.00 73.25 296 LEU A C 1
ATOM 2228 O O . LEU A 1 296 ? 20.858 -13.124 1.097 1.00 73.25 296 LEU A O 1
ATOM 2232 N N . ALA A 1 297 ? 19.804 -13.967 2.883 1.00 75.75 297 ALA A N 1
ATOM 2233 C CA . ALA A 1 297 ? 20.905 -14.836 3.296 1.00 75.75 297 ALA A CA 1
ATOM 2234 C C . ALA A 1 297 ? 21.304 -15.803 2.174 1.00 75.75 297 ALA A C 1
ATOM 2236 O O . ALA A 1 297 ? 22.485 -15.991 1.883 1.00 75.75 297 ALA A O 1
ATOM 2237 N N . TRP A 1 298 ? 20.316 -16.389 1.502 1.00 75.06 298 TRP A N 1
ATOM 2238 C CA . TRP A 1 298 ? 20.559 -17.274 0.373 1.00 75.06 298 TRP A CA 1
ATOM 2239 C C . TRP A 1 298 ? 21.100 -16.529 -0.861 1.00 75.06 298 TRP A C 1
ATOM 2241 O O . TRP A 1 298 ? 22.001 -17.033 -1.533 1.00 75.06 298 TRP A O 1
ATOM 2251 N N . TRP A 1 299 ? 20.632 -15.307 -1.122 1.00 73.38 299 TRP A N 1
ATOM 2252 C CA . TRP A 1 299 ? 21.130 -14.466 -2.212 1.00 73.38 299 TRP A CA 1
ATOM 2253 C C . TRP A 1 299 ? 22.575 -13.993 -1.986 1.00 73.38 299 TRP A C 1
ATOM 2255 O O . TRP A 1 299 ? 23.400 -14.068 -2.897 1.00 73.38 299 TRP A O 1
ATOM 2265 N N . LEU A 1 300 ? 22.929 -13.604 -0.760 1.00 73.19 300 LEU A N 1
ATOM 2266 C CA . LEU A 1 300 ? 24.288 -13.203 -0.387 1.00 73.19 300 LEU A CA 1
ATOM 2267 C C . LEU A 1 300 ? 25.297 -14.345 -0.535 1.00 73.19 300 LEU A C 1
ATOM 2269 O O . LEU A 1 300 ? 26.409 -14.115 -1.006 1.00 73.19 300 LEU A O 1
ATOM 2273 N N . ARG A 1 301 ? 24.898 -15.592 -0.244 1.00 73.50 301 ARG A N 1
ATOM 2274 C CA . ARG A 1 301 ? 25.736 -16.785 -0.489 1.00 73.50 301 ARG A CA 1
ATOM 2275 C C . ARG A 1 301 ? 26.115 -16.974 -1.963 1.00 73.50 301 ARG A C 1
ATOM 2277 O O . ARG A 1 301 ? 27.051 -17.713 -2.246 1.00 73.50 301 ARG A O 1
ATOM 2284 N N . ARG A 1 302 ? 25.403 -16.337 -2.899 1.00 71.94 302 ARG A N 1
ATOM 2285 C CA . ARG A 1 302 ? 25.661 -16.408 -4.349 1.00 71.94 302 ARG A CA 1
ATOM 2286 C C . ARG A 1 302 ? 26.537 -15.257 -4.873 1.00 71.94 302 ARG A C 1
ATOM 2288 O O . ARG A 1 302 ? 26.827 -15.233 -6.066 1.00 71.94 302 ARG A O 1
ATOM 2295 N N . GLY A 1 303 ? 26.973 -14.326 -4.017 1.00 60.25 303 GLY A N 1
ATOM 2296 C CA . GLY A 1 303 ? 27.998 -13.323 -4.343 1.00 60.25 303 GLY A CA 1
ATOM 2297 C C . GLY A 1 303 ? 27.569 -12.176 -5.271 1.00 60.25 303 GLY A C 1
ATOM 2298 O O . GLY A 1 303 ? 28.421 -11.423 -5.731 1.00 60.25 303 GLY A O 1
ATOM 2299 N N . SER A 1 304 ? 26.276 -12.004 -5.563 1.00 58.66 304 SER A N 1
ATOM 2300 C CA . SER A 1 304 ? 25.777 -10.917 -6.424 1.00 58.66 304 SER A CA 1
ATOM 2301 C C . SER A 1 304 ? 25.094 -9.835 -5.587 1.00 58.66 304 SER A C 1
ATOM 2303 O O . SER A 1 304 ? 23.877 -9.861 -5.426 1.00 58.66 304 SER A O 1
ATOM 2305 N N . VAL A 1 305 ? 25.861 -8.919 -4.999 1.00 55.47 305 VAL A N 1
ATOM 2306 C CA . VAL A 1 305 ? 25.316 -8.028 -3.963 1.00 55.47 305 VAL A CA 1
ATOM 2307 C C . VAL A 1 305 ? 24.822 -6.711 -4.575 1.00 55.47 305 VAL A C 1
ATOM 2309 O O . VAL A 1 305 ? 23.654 -6.380 -4.444 1.00 55.47 305 VAL A O 1
ATOM 2312 N N . GLU A 1 306 ? 25.625 -5.994 -5.354 1.00 57.09 306 GLU A N 1
ATOM 2313 C CA . GLU A 1 306 ? 25.430 -4.542 -5.537 1.00 57.09 306 GLU A CA 1
ATOM 2314 C C . GLU A 1 306 ? 24.183 -4.094 -6.329 1.00 57.09 306 GLU A C 1
ATOM 2316 O O . GLU A 1 306 ? 23.526 -3.130 -5.936 1.00 57.09 306 GLU A O 1
ATOM 2321 N N . ALA A 1 307 ? 23.798 -4.781 -7.411 1.00 53.66 307 ALA A N 1
ATOM 2322 C CA . ALA A 1 307 ? 22.747 -4.283 -8.313 1.00 53.66 307 ALA A CA 1
ATOM 2323 C C . ALA A 1 307 ? 21.301 -4.546 -7.834 1.00 53.66 307 ALA A C 1
ATOM 2325 O O . ALA A 1 307 ? 20.370 -3.895 -8.307 1.00 53.66 307 ALA A O 1
ATOM 2326 N N . GLY A 1 308 ? 21.082 -5.488 -6.909 1.00 60.00 308 GLY A N 1
ATOM 2327 C CA . GLY A 1 308 ? 19.728 -5.915 -6.522 1.00 60.00 308 GLY A CA 1
ATOM 2328 C C . GLY A 1 308 ? 19.211 -5.350 -5.194 1.00 60.00 308 GLY A C 1
ATOM 2329 O O . GLY A 1 308 ? 18.051 -5.569 -4.861 1.00 60.00 308 GLY A O 1
ATOM 2330 N N . LEU A 1 309 ? 20.044 -4.647 -4.417 1.00 63.66 309 LEU A N 1
ATOM 2331 C CA . LEU A 1 309 ? 19.747 -4.306 -3.014 1.00 63.66 309 LEU A CA 1
ATOM 2332 C C . LEU A 1 309 ? 18.678 -3.216 -2.848 1.00 63.66 309 LEU A C 1
ATOM 2334 O O . LEU A 1 309 ? 18.018 -3.145 -1.809 1.00 63.66 309 LEU A O 1
ATOM 2338 N N . TRP A 1 310 ? 18.438 -2.422 -3.893 1.00 63.16 310 TRP A N 1
ATOM 2339 C CA . TRP A 1 310 ? 17.372 -1.417 -3.918 1.00 63.16 310 TRP A CA 1
ATOM 2340 C C . TRP A 1 310 ? 15.977 -2.037 -3.788 1.00 63.16 310 TRP A C 1
ATOM 2342 O O . TRP A 1 310 ? 15.117 -1.470 -3.118 1.00 63.16 310 TRP A O 1
ATOM 2352 N N . GLY A 1 311 ? 15.753 -3.221 -4.368 1.00 67.06 311 GLY A N 1
ATOM 2353 C CA . GLY A 1 311 ? 14.474 -3.932 -4.274 1.00 67.06 311 GLY A CA 1
ATOM 2354 C C . GLY A 1 311 ? 14.100 -4.281 -2.826 1.00 67.06 311 GLY A C 1
ATOM 2355 O O . GLY A 1 311 ? 13.052 -3.833 -2.351 1.00 67.06 311 GLY A O 1
ATOM 2356 N N . PRO A 1 312 ? 14.956 -5.016 -2.090 1.00 66.56 312 PRO A N 1
ATOM 2357 C CA . PRO A 1 312 ? 14.788 -5.266 -0.662 1.00 66.56 312 PRO A CA 1
ATOM 2358 C C . PRO A 1 312 ? 14.627 -3.986 0.158 1.00 66.56 312 PRO A C 1
ATOM 2360 O O . PRO A 1 312 ? 13.758 -3.938 1.022 1.00 66.56 312 PRO A O 1
ATOM 2363 N N . MET A 1 313 ? 15.391 -2.927 -0.135 1.00 66.75 313 MET A N 1
ATOM 2364 C CA . MET A 1 313 ? 15.277 -1.655 0.585 1.00 66.75 313 MET A CA 1
ATOM 2365 C C . MET A 1 313 ? 13.894 -1.007 0.410 1.00 66.75 313 MET A C 1
ATOM 2367 O O . MET A 1 313 ? 13.271 -0.610 1.393 1.00 66.75 313 MET A O 1
ATOM 2371 N N . ILE A 1 314 ? 13.365 -0.967 -0.818 1.00 68.50 314 ILE A N 1
ATOM 2372 C CA . ILE A 1 314 ? 11.999 -0.489 -1.096 1.00 68.50 314 ILE A CA 1
ATOM 2373 C C . ILE A 1 314 ? 10.962 -1.386 -0.405 1.00 68.50 314 ILE A C 1
ATOM 2375 O O . ILE A 1 314 ? 9.984 -0.889 0.165 1.00 68.50 314 ILE A O 1
ATOM 2379 N N . GLY A 1 315 ? 11.177 -2.705 -0.414 1.00 70.06 315 GLY A N 1
ATOM 2380 C CA . GLY A 1 315 ? 10.346 -3.663 0.313 1.00 70.06 315 GLY A CA 1
ATOM 2381 C C . GLY A 1 315 ? 10.296 -3.360 1.812 1.00 70.06 315 GLY A C 1
ATOM 2382 O O . GLY A 1 315 ? 9.216 -3.309 2.399 1.00 70.06 315 GLY A O 1
ATOM 2383 N N . LEU A 1 316 ? 11.444 -3.058 2.418 1.00 68.31 316 LEU A N 1
ATOM 2384 C CA . LEU A 1 316 ? 11.556 -2.710 3.832 1.00 68.31 316 LEU A CA 1
ATOM 2385 C C . LEU A 1 316 ? 10.913 -1.375 4.176 1.00 68.31 316 LEU A C 1
ATOM 2387 O O . LEU A 1 316 ? 10.169 -1.291 5.152 1.00 68.31 316 LEU A O 1
ATOM 2391 N N . MET A 1 317 ? 11.128 -0.351 3.350 1.00 69.75 317 MET A N 1
ATOM 2392 C CA . MET A 1 317 ? 10.414 0.922 3.470 1.00 69.75 317 MET A CA 1
ATOM 2393 C C . MET A 1 317 ? 8.901 0.700 3.437 1.00 69.75 317 MET A C 1
ATOM 2395 O O . MET A 1 317 ? 8.166 1.232 4.267 1.00 69.75 317 MET A O 1
ATOM 2399 N N . SER A 1 318 ? 8.432 -0.151 2.524 1.00 71.62 318 SER A N 1
ATOM 2400 C CA . SER A 1 318 ? 7.015 -0.495 2.401 1.00 71.62 318 SER A CA 1
ATOM 2401 C C . SER A 1 318 ? 6.491 -1.228 3.642 1.00 71.62 318 SER A C 1
ATOM 2403 O O . SER A 1 318 ? 5.395 -0.925 4.117 1.00 71.62 318 SER A O 1
ATOM 2405 N N . MET A 1 319 ? 7.278 -2.147 4.216 1.00 71.31 319 MET A N 1
ATOM 2406 C CA . MET A 1 319 ? 6.945 -2.819 5.477 1.00 71.31 319 MET A CA 1
ATOM 2407 C C . MET A 1 319 ? 6.885 -1.839 6.651 1.00 71.31 319 MET A C 1
ATOM 2409 O O . MET A 1 319 ? 5.937 -1.898 7.433 1.00 71.31 319 MET A O 1
ATOM 2413 N N . ALA A 1 320 ? 7.842 -0.913 6.751 1.00 71.88 320 ALA A N 1
ATOM 2414 C CA . ALA A 1 320 ? 7.881 0.107 7.795 1.00 71.88 320 ALA A CA 1
ATOM 2415 C C . ALA A 1 320 ? 6.710 1.097 7.689 1.00 71.88 320 ALA A C 1
ATOM 2417 O O . ALA A 1 320 ? 6.215 1.565 8.710 1.00 71.88 320 ALA A O 1
ATOM 2418 N N . LEU A 1 321 ? 6.215 1.374 6.477 1.00 72.69 321 LEU A N 1
ATOM 2419 C CA . LEU A 1 321 ? 5.043 2.225 6.234 1.00 72.69 321 LEU A CA 1
ATOM 2420 C C . LEU A 1 321 ? 3.706 1.519 6.501 1.00 72.69 321 LEU A C 1
ATOM 2422 O O . LEU A 1 321 ? 2.705 2.175 6.799 1.00 72.69 321 LEU A O 1
ATOM 2426 N N . ASN A 1 322 ? 3.662 0.188 6.419 1.00 75.00 322 ASN A N 1
ATOM 2427 C CA . ASN A 1 322 ? 2.428 -0.585 6.559 1.00 75.00 322 ASN A CA 1
ATOM 2428 C C . ASN A 1 322 ? 1.651 -0.323 7.874 1.00 75.00 322 ASN A C 1
ATOM 2430 O O . ASN A 1 322 ? 0.431 -0.167 7.799 1.00 75.00 322 ASN A O 1
ATOM 2434 N N . PRO A 1 323 ? 2.284 -0.184 9.060 1.00 74.25 323 PRO A N 1
ATOM 2435 C CA . PRO A 1 323 ? 1.602 0.191 10.303 1.00 74.25 323 PRO A CA 1
ATOM 2436 C C . PRO A 1 323 ? 0.793 1.491 10.203 1.00 74.25 323 PRO A C 1
ATOM 2438 O O . PRO A 1 323 ? -0.291 1.583 10.780 1.00 74.25 323 PRO A O 1
ATOM 2441 N N . VAL A 1 324 ? 1.265 2.483 9.436 1.00 73.44 324 VAL A N 1
ATOM 2442 C CA . VAL A 1 324 ? 0.537 3.747 9.218 1.00 73.44 324 VAL A CA 1
ATOM 2443 C C . VAL A 1 324 ? -0.784 3.467 8.516 1.00 73.44 324 VAL A C 1
ATOM 2445 O O . VAL A 1 324 ? -1.843 3.906 8.963 1.00 73.44 324 VAL A O 1
ATOM 2448 N N . PHE A 1 325 ? -0.736 2.686 7.436 1.00 72.06 325 PHE A N 1
ATOM 2449 C CA . PHE A 1 325 ? -1.917 2.327 6.655 1.00 72.06 325 PHE A CA 1
ATOM 2450 C C . PHE A 1 325 ? -2.841 1.353 7.397 1.00 72.06 325 PHE A C 1
ATOM 2452 O O . PHE A 1 325 ? -4.063 1.442 7.254 1.00 72.06 325 PHE A O 1
ATOM 2459 N N . ALA A 1 326 ? -2.285 0.466 8.223 1.00 70.31 326 ALA A N 1
ATOM 2460 C CA . ALA A 1 326 ? -3.036 -0.461 9.060 1.00 70.31 326 ALA A CA 1
ATOM 2461 C C . ALA A 1 326 ? -3.851 0.267 10.137 1.00 70.31 326 ALA A C 1
ATOM 2463 O O . ALA A 1 326 ? -4.999 -0.094 10.373 1.00 70.31 326 ALA A O 1
ATOM 2464 N N . CYS A 1 327 ? -3.331 1.350 10.724 1.00 68.12 327 CYS A N 1
ATOM 2465 C CA . CYS A 1 327 ? -4.070 2.168 11.693 1.00 68.12 327 CYS A CA 1
ATOM 2466 C C . CYS A 1 327 ? -5.341 2.826 11.112 1.00 68.12 327 CYS A C 1
ATOM 2468 O O . CYS A 1 327 ? -6.261 3.142 11.868 1.00 68.12 327 CYS A O 1
ATOM 2470 N N . ALA A 1 328 ? -5.417 2.992 9.786 1.00 65.81 328 ALA A N 1
ATOM 2471 C CA . ALA A 1 328 ? -6.558 3.566 9.064 1.00 65.81 328 ALA A CA 1
ATOM 2472 C C . ALA A 1 328 ? -7.754 2.628 8.907 1.00 65.81 328 ALA A C 1
ATOM 2474 O O . ALA A 1 328 ? -8.881 3.062 8.684 1.00 65.81 328 ALA A O 1
ATOM 2475 N N . GLN A 1 329 ? -7.479 1.328 8.857 1.00 60.25 329 GLN A N 1
ATOM 2476 C CA . GLN A 1 329 ? -8.446 0.329 8.412 1.00 60.25 329 GLN A CA 1
ATOM 2477 C C . GLN A 1 329 ? -9.592 0.151 9.416 1.00 60.25 329 GLN A C 1
ATOM 2479 O O . GLN A 1 329 ? -10.745 0.175 8.989 1.00 60.25 329 GLN A O 1
ATOM 2484 N N . PRO A 1 330 ? -9.358 0.067 10.738 1.00 55.84 330 PRO A N 1
ATOM 2485 C CA . PRO A 1 330 ? -10.411 -0.313 11.668 1.00 55.84 330 PRO A CA 1
ATOM 2486 C C . PRO A 1 330 ? -11.173 0.888 12.244 1.00 55.84 330 PRO A C 1
ATOM 2488 O O . PRO A 1 330 ? -12.063 0.709 13.069 1.00 55.84 330 PRO A O 1
ATOM 2491 N N . THR A 1 331 ? -10.881 2.111 11.785 1.00 52.84 331 THR A N 1
ATOM 2492 C CA . THR A 1 331 ? -11.734 3.297 11.997 1.00 52.84 331 THR A CA 1
ATOM 2493 C C . THR A 1 331 ? -12.909 3.369 11.021 1.00 52.84 331 THR A C 1
ATOM 2495 O O . THR A 1 331 ? -13.725 4.278 11.124 1.00 52.84 331 THR A O 1
ATOM 2498 N N . ARG A 1 332 ? -13.041 2.407 10.091 1.00 51.84 332 ARG A N 1
ATOM 2499 C CA . ARG A 1 332 ? -14.222 2.291 9.216 1.00 51.84 332 ARG A CA 1
ATOM 2500 C C . ARG A 1 332 ? -15.492 1.860 9.951 1.00 51.84 332 ARG A C 1
ATOM 2502 O O . ARG A 1 332 ? -16.570 2.071 9.405 1.00 51.84 332 ARG A O 1
ATOM 2509 N N . ARG A 1 333 ? -15.372 1.316 11.170 1.00 54.03 333 ARG A N 1
ATOM 2510 C CA . ARG A 1 333 ? -16.504 1.163 12.090 1.00 54.03 333 ARG A CA 1
ATOM 2511 C C . ARG A 1 333 ? -16.949 2.558 12.506 1.00 54.03 333 ARG A C 1
ATOM 2513 O O . ARG A 1 333 ? -16.198 3.273 13.173 1.00 54.03 333 ARG A O 1
ATOM 2520 N N . THR A 1 334 ? -18.099 2.947 11.967 1.00 56.25 334 THR A N 1
ATOM 2521 C CA . THR A 1 334 ? -18.648 4.308 11.948 1.00 56.25 334 THR A CA 1
ATOM 2522 C C . THR A 1 334 ? -18.609 4.986 13.323 1.00 56.25 334 THR A C 1
ATOM 2524 O O . THR A 1 334 ? -18.613 4.324 14.360 1.00 56.25 334 THR A O 1
ATOM 2527 N N . GLU A 1 335 ? -18.622 6.323 13.358 1.00 63.03 335 GLU A N 1
ATOM 2528 C CA . GLU A 1 335 ? -18.901 7.069 14.600 1.00 63.03 335 GLU A CA 1
ATOM 2529 C C . GLU A 1 335 ? -20.181 6.557 15.279 1.00 63.03 335 GLU A C 1
ATOM 2531 O O . GLU A 1 335 ? -20.244 6.518 16.503 1.00 63.03 335 GLU A O 1
ATOM 2536 N N . ALA A 1 336 ? -21.144 6.067 14.487 1.00 67.44 336 ALA A N 1
ATOM 2537 C CA . ALA A 1 336 ? -22.336 5.385 14.969 1.00 67.44 336 ALA A CA 1
ATOM 2538 C C . ALA A 1 336 ? -22.013 4.075 15.709 1.00 67.44 336 ALA A C 1
ATOM 2540 O O . ALA A 1 336 ? -22.451 3.917 16.840 1.00 67.44 336 ALA A O 1
ATOM 2541 N N . GLU A 1 337 ? -21.198 3.166 15.160 1.00 72.25 337 GLU A N 1
ATOM 2542 C CA . GLU A 1 337 ? -20.765 1.959 15.889 1.00 72.25 337 GLU A CA 1
ATOM 2543 C C . GLU A 1 337 ? -20.000 2.307 17.169 1.00 72.25 337 GLU A C 1
ATOM 2545 O O . GLU A 1 337 ? -20.244 1.725 18.221 1.00 72.25 337 GLU A O 1
ATOM 2550 N N . GLN A 1 338 ? -19.104 3.294 17.116 1.00 73.81 338 GLN A N 1
ATOM 2551 C CA . GLN A 1 338 ? -18.382 3.749 18.306 1.00 73.81 338 GLN A CA 1
ATOM 2552 C C . GLN A 1 338 ? -19.299 4.442 19.323 1.00 73.81 338 GLN A C 1
ATOM 2554 O O . GLN A 1 338 ? -19.015 4.397 20.519 1.00 73.81 338 GLN A O 1
ATOM 2559 N N . GLY A 1 339 ? -20.376 5.083 18.870 1.00 76.69 339 GLY A N 1
ATOM 2560 C CA . GLY A 1 339 ? -21.433 5.644 19.708 1.00 76.69 339 GLY A CA 1
ATOM 2561 C C . GLY A 1 339 ? -22.265 4.550 20.370 1.00 76.69 339 GLY A C 1
ATOM 2562 O O . GLY A 1 339 ? -22.459 4.585 21.580 1.00 76.69 339 GLY A O 1
ATOM 2563 N N . LEU A 1 340 ? -22.652 3.518 19.616 1.00 82.38 340 LEU A N 1
ATOM 2564 C CA . LEU A 1 340 ? -23.364 2.348 20.136 1.00 82.38 340 LEU A CA 1
ATOM 2565 C C . LEU A 1 340 ? -22.537 1.609 21.195 1.00 82.38 340 LEU A C 1
ATOM 2567 O O . LEU A 1 340 ? -23.068 1.223 22.231 1.00 82.38 340 LEU A O 1
ATOM 2571 N N . LEU A 1 341 ? -21.220 1.478 21.001 1.00 82.12 341 LEU A N 1
ATOM 2572 C CA . LEU A 1 341 ? -20.340 0.885 22.015 1.00 82.12 341 LEU A CA 1
ATOM 2573 C C . LEU A 1 341 ? -20.271 1.700 23.309 1.00 82.12 341 LEU A C 1
ATOM 2575 O O . LEU A 1 341 ? -20.091 1.118 24.374 1.00 82.12 341 LEU A O 1
ATOM 2579 N N . GLN A 1 342 ? -20.426 3.024 23.242 1.00 82.94 342 GLN A N 1
ATOM 2580 C CA . GLN A 1 342 ? -20.454 3.881 24.433 1.00 82.94 342 GLN A CA 1
ATOM 2581 C C . GLN A 1 342 ? -21.750 3.735 25.247 1.00 82.94 342 GLN A C 1
ATOM 2583 O O . GLN A 1 342 ? -21.791 4.162 26.405 1.00 82.94 342 GLN A O 1
ATOM 2588 N N . LEU A 1 343 ? -22.791 3.120 24.672 1.00 85.38 343 LEU A N 1
ATOM 2589 C CA . LEU A 1 343 ? -24.012 2.758 25.395 1.00 85.38 343 LEU A CA 1
ATOM 2590 C C . LEU A 1 343 ? -23.820 1.502 26.258 1.00 85.38 343 LEU A C 1
ATOM 2592 O O . LEU A 1 343 ? -24.585 1.293 27.197 1.00 85.38 343 LEU A O 1
ATOM 2596 N N . ALA A 1 344 ? -22.799 0.682 25.984 1.00 87.06 344 ALA A N 1
ATOM 2597 C CA . ALA A 1 344 ? -22.558 -0.536 26.747 1.00 87.06 344 ALA A CA 1
ATOM 2598 C C . ALA A 1 344 ? -22.078 -0.226 28.184 1.00 87.06 344 ALA A C 1
ATOM 2600 O O . ALA A 1 344 ? -21.243 0.664 28.392 1.00 87.06 344 ALA A O 1
ATOM 2601 N N . PRO A 1 345 ? -22.560 -0.975 29.193 1.00 85.19 345 PRO A N 1
ATOM 2602 C CA . PRO A 1 345 ? -22.238 -0.712 30.590 1.00 85.19 345 PRO A CA 1
ATOM 2603 C C . PRO A 1 345 ? -20.733 -0.846 30.864 1.00 85.19 345 PRO A C 1
ATOM 2605 O O . PRO A 1 345 ? -20.072 -1.804 30.454 1.00 85.19 345 PRO A O 1
ATOM 2608 N N . GLY A 1 346 ? -20.180 0.147 31.566 1.00 85.38 346 GLY A N 1
ATOM 2609 C CA . GLY A 1 346 ? -18.765 0.215 31.943 1.00 85.38 346 GLY A CA 1
ATOM 2610 C C . GLY A 1 346 ? -17.809 0.669 30.833 1.00 85.38 346 GLY A C 1
ATOM 2611 O O . GLY A 1 346 ? -16.614 0.840 31.097 1.00 85.38 346 GLY A O 1
ATOM 2612 N N . VAL A 1 347 ? -18.280 0.880 29.599 1.00 87.75 347 VAL A N 1
ATOM 2613 C CA . VAL A 1 347 ? -17.443 1.469 28.546 1.00 87.75 347 VAL A CA 1
ATOM 2614 C C . VAL A 1 347 ? -17.275 2.964 28.843 1.00 87.75 347 VAL A C 1
ATOM 2616 O O . VAL A 1 347 ? -18.267 3.657 29.069 1.00 87.75 347 VAL A O 1
ATOM 2619 N N . PRO A 1 348 ? -16.035 3.492 28.882 1.00 85.19 348 PRO A N 1
ATOM 2620 C CA . PRO A 1 348 ? -15.828 4.919 29.093 1.00 85.19 348 PRO A CA 1
ATOM 2621 C C . PRO A 1 348 ? -16.522 5.702 27.977 1.00 85.19 348 PRO A C 1
ATOM 2623 O O . PRO A 1 348 ? -16.508 5.267 26.832 1.00 85.19 348 PRO A O 1
ATOM 2626 N N . ARG A 1 349 ? -17.113 6.855 28.293 1.00 84.62 349 ARG A N 1
ATOM 2627 C CA . ARG A 1 349 ? -17.832 7.695 27.320 1.00 84.62 349 ARG A CA 1
ATOM 2628 C C . ARG A 1 349 ? -16.965 8.855 26.824 1.00 84.62 349 ARG A C 1
ATOM 2630 O O . ARG A 1 349 ? -15.976 9.230 27.465 1.00 84.62 349 ARG A O 1
ATOM 2637 N N . GLY A 1 350 ? -17.311 9.409 25.661 1.00 81.75 350 GLY A N 1
ATOM 2638 C CA . GLY A 1 350 ? -16.720 10.639 25.128 1.00 81.75 350 GLY A CA 1
ATOM 2639 C C . GLY A 1 350 ? -15.188 10.606 25.013 1.00 81.75 350 GLY A C 1
ATOM 2640 O O . GLY A 1 350 ? -14.600 9.710 24.401 1.00 81.75 350 GLY A O 1
ATOM 2641 N N . GLY A 1 351 ? -14.514 11.597 25.603 1.00 79.19 351 GLY A N 1
ATOM 2642 C CA . GLY A 1 351 ? -13.055 11.758 25.526 1.00 79.19 351 GLY A CA 1
ATOM 2643 C C . GLY A 1 351 ? -12.260 10.608 26.152 1.00 79.19 351 GLY A C 1
ATOM 2644 O O . GLY A 1 351 ? -11.166 10.284 25.686 1.00 79.19 351 GLY A O 1
ATOM 2645 N N . ALA A 1 352 ? -12.807 9.934 27.168 1.00 82.94 352 ALA A N 1
ATOM 2646 C CA . ALA A 1 352 ? -12.150 8.791 27.796 1.00 82.94 352 ALA A CA 1
ATOM 2647 C C . ALA A 1 352 ? -12.116 7.563 26.864 1.00 82.94 352 ALA A C 1
ATOM 2649 O O . ALA A 1 352 ? -11.077 6.900 26.774 1.00 82.94 352 ALA A O 1
ATOM 2650 N N . TRP A 1 353 ? -13.194 7.315 26.105 1.00 82.50 353 TRP A N 1
ATOM 2651 C CA . TRP A 1 353 ? -13.209 6.309 25.032 1.00 82.50 353 TRP A CA 1
ATOM 2652 C C . TRP A 1 353 ? -12.166 6.626 23.969 1.00 82.50 353 TRP A C 1
ATOM 2654 O O . TRP A 1 353 ? -11.315 5.792 23.658 1.00 82.50 353 TRP A O 1
ATOM 2664 N N . ARG A 1 354 ? -12.183 7.872 23.477 1.00 79.56 354 ARG A N 1
ATOM 2665 C CA . ARG A 1 354 ? -11.247 8.359 22.459 1.00 79.56 354 ARG A CA 1
ATOM 2666 C C . ARG A 1 354 ? -9.804 8.136 22.886 1.00 79.56 354 ARG A C 1
ATOM 2668 O O . ARG A 1 354 ? -9.048 7.550 22.124 1.00 79.56 354 ARG A O 1
ATOM 2675 N N . ARG A 1 355 ? -9.434 8.494 24.122 1.00 82.69 355 ARG A N 1
ATOM 2676 C CA . ARG A 1 355 ? -8.092 8.227 24.670 1.00 82.69 355 ARG A CA 1
ATOM 2677 C C . ARG A 1 355 ? -7.764 6.735 24.711 1.00 82.69 355 ARG A C 1
ATOM 2679 O O . ARG A 1 355 ? -6.647 6.366 24.367 1.00 82.69 355 ARG A O 1
ATOM 2686 N N . SER A 1 356 ? -8.705 5.874 25.101 1.00 83.50 356 SER A N 1
ATOM 2687 C CA . SER A 1 356 ? -8.481 4.422 25.130 1.00 83.50 356 SER A CA 1
ATOM 2688 C C . SER A 1 356 ? -8.210 3.852 23.731 1.00 83.50 356 SER A C 1
ATOM 2690 O O . SER A 1 356 ? -7.210 3.154 23.540 1.00 83.50 356 SER A O 1
ATOM 2692 N N . VAL A 1 357 ? -9.029 4.224 22.739 1.00 81.06 357 VAL A N 1
ATOM 2693 C CA . VAL A 1 357 ? -8.821 3.862 21.325 1.00 81.06 357 VAL A CA 1
ATOM 2694 C C . VAL A 1 357 ? -7.475 4.398 20.836 1.00 81.06 357 VAL A C 1
ATOM 2696 O O . VAL A 1 357 ? -6.705 3.671 20.209 1.00 81.06 357 VAL A O 1
ATOM 2699 N N . ALA A 1 358 ? -7.153 5.647 21.176 1.00 80.62 358 ALA A N 1
ATOM 2700 C CA . ALA A 1 358 ? -5.915 6.305 20.787 1.00 80.62 358 ALA A CA 1
ATOM 2701 C C . ALA A 1 358 ? -4.679 5.565 21.334 1.00 80.62 358 ALA A C 1
ATOM 2703 O O . ALA A 1 358 ? -3.758 5.283 20.572 1.00 80.62 358 ALA A O 1
ATOM 2704 N N . ARG A 1 359 ? -4.675 5.155 22.615 1.00 84.62 359 ARG A N 1
ATOM 2705 C CA . ARG A 1 359 ? -3.586 4.330 23.185 1.00 84.62 359 ARG A CA 1
ATOM 2706 C C . ARG A 1 359 ? -3.439 3.008 22.449 1.00 84.62 359 ARG A C 1
ATOM 2708 O O . ARG A 1 359 ? -2.322 2.610 22.144 1.00 84.62 359 ARG A O 1
ATOM 2715 N N . HIS A 1 360 ? -4.551 2.334 22.158 1.00 81.50 360 HIS A N 1
ATOM 2716 C CA . HIS A 1 360 ? -4.515 1.055 21.452 1.00 81.50 360 HIS A CA 1
ATOM 2717 C C . HIS A 1 360 ? -3.918 1.202 20.044 1.00 81.50 360 HIS A C 1
ATOM 2719 O O . HIS A 1 360 ? -3.067 0.409 19.646 1.00 81.50 360 HIS A O 1
ATOM 2725 N N . ARG A 1 361 ? -4.303 2.253 19.309 1.00 80.00 361 ARG A N 1
ATOM 2726 C CA . ARG A 1 361 ? -3.748 2.572 17.984 1.00 80.00 361 ARG A CA 1
ATOM 2727 C C . ARG A 1 361 ? -2.278 2.958 18.043 1.00 80.00 361 ARG A C 1
ATOM 2729 O O . ARG A 1 361 ? -1.511 2.509 17.201 1.00 80.00 361 ARG A O 1
ATOM 2736 N N . LEU A 1 362 ? -1.884 3.751 19.037 1.00 84.06 362 LEU A N 1
ATOM 2737 C CA . LEU A 1 362 ? -0.490 4.137 19.223 1.00 84.06 362 LEU A CA 1
ATOM 2738 C C . LEU A 1 362 ? 0.377 2.923 19.556 1.00 84.06 362 LEU A C 1
ATOM 2740 O O . LEU A 1 362 ? 1.443 2.772 18.976 1.00 84.06 362 LEU A O 1
ATOM 2744 N N . ALA A 1 363 ? -0.105 2.027 20.422 1.00 84.19 363 ALA A N 1
ATOM 2745 C CA . ALA A 1 363 ? 0.575 0.772 20.724 1.00 84.19 363 ALA A CA 1
ATOM 2746 C C . ALA A 1 363 ? 0.714 -0.101 19.471 1.00 84.19 363 ALA A C 1
ATOM 2748 O O . ALA A 1 363 ? 1.788 -0.630 19.212 1.00 84.19 363 ALA A O 1
ATOM 2749 N N . HIS A 1 364 ? -0.342 -0.206 18.659 1.00 81.62 364 HIS A N 1
ATOM 2750 C CA . HIS A 1 364 ? -0.275 -0.913 17.383 1.00 81.62 364 HIS A CA 1
ATOM 2751 C C . HIS A 1 364 ? 0.786 -0.301 16.466 1.00 81.62 364 HIS A C 1
ATOM 2753 O O . HIS A 1 364 ? 1.676 -1.018 16.010 1.00 81.62 364 HIS A O 1
ATOM 2759 N N . PHE A 1 365 ? 0.725 1.009 16.228 1.00 84.75 365 PHE A N 1
ATOM 2760 C CA . PHE A 1 365 ? 1.708 1.709 15.409 1.00 84.75 365 PHE A CA 1
ATOM 2761 C C . PHE A 1 365 ? 3.133 1.495 15.930 1.00 84.75 365 PHE A C 1
ATOM 2763 O O . PHE A 1 365 ? 3.998 1.110 15.154 1.00 84.75 365 PHE A O 1
ATOM 2770 N N . ALA A 1 366 ? 3.360 1.677 17.233 1.00 86.12 366 ALA A N 1
ATOM 2771 C CA . ALA A 1 366 ? 4.669 1.536 17.858 1.00 86.12 366 ALA A CA 1
ATOM 2772 C C . ALA A 1 366 ? 5.222 0.113 17.722 1.00 86.12 366 ALA A C 1
ATOM 2774 O O . ALA A 1 366 ? 6.375 -0.049 17.342 1.00 86.12 366 ALA A O 1
ATOM 2775 N N . VAL A 1 367 ? 4.401 -0.917 17.959 1.00 85.62 367 VAL A N 1
ATOM 2776 C CA . VAL A 1 367 ? 4.812 -2.320 17.784 1.00 85.62 367 VAL A CA 1
ATOM 2777 C C . VAL A 1 367 ? 5.118 -2.622 16.318 1.00 85.62 367 VAL A C 1
ATOM 2779 O O . VAL A 1 367 ? 6.135 -3.240 16.020 1.00 85.62 367 VAL A O 1
ATOM 2782 N N . GLY A 1 368 ? 4.264 -2.175 15.395 1.00 82.44 368 GLY A N 1
ATOM 2783 C CA . GLY A 1 368 ? 4.472 -2.382 13.963 1.00 82.44 368 GLY A CA 1
ATOM 2784 C C . GLY A 1 368 ? 5.726 -1.673 13.448 1.00 82.44 368 GLY A C 1
ATOM 2785 O O . GLY A 1 368 ? 6.506 -2.269 12.709 1.00 82.44 368 GLY A O 1
ATOM 2786 N N . TRP A 1 369 ? 5.940 -0.427 13.871 1.00 85.75 369 TRP A N 1
ATOM 2787 C CA . TRP A 1 369 ? 7.130 0.351 13.542 1.00 85.75 369 TRP A CA 1
ATOM 2788 C C . TRP A 1 369 ? 8.387 -0.276 14.145 1.00 85.75 369 TRP A C 1
ATOM 2790 O O . TRP A 1 369 ? 9.353 -0.471 13.420 1.00 85.75 369 TRP A O 1
ATOM 2800 N N . ALA A 1 370 ? 8.363 -0.669 15.423 1.00 86.69 370 ALA A N 1
ATOM 2801 C CA . ALA A 1 370 ? 9.501 -1.307 16.082 1.00 86.69 370 ALA A CA 1
ATOM 2802 C C . ALA A 1 370 ? 9.867 -2.639 15.412 1.00 86.69 370 ALA A C 1
ATOM 2804 O O . ALA A 1 370 ? 11.043 -2.904 15.189 1.00 86.69 370 ALA A O 1
ATOM 2805 N N . ALA A 1 371 ? 8.875 -3.447 15.025 1.00 82.88 371 ALA A N 1
ATOM 2806 C CA . ALA A 1 371 ? 9.107 -4.678 14.272 1.00 82.88 371 ALA A CA 1
ATOM 2807 C C . ALA A 1 371 ? 9.720 -4.400 12.889 1.00 82.88 371 ALA A C 1
ATOM 2809 O O . ALA A 1 371 ? 10.655 -5.088 12.483 1.00 82.88 371 ALA A O 1
ATOM 2810 N N . GLY A 1 372 ? 9.229 -3.377 12.179 1.00 80.69 372 GLY A N 1
ATOM 2811 C CA . GLY A 1 372 ? 9.802 -2.938 10.906 1.00 80.69 372 GLY A CA 1
ATOM 2812 C C . GLY A 1 372 ? 11.241 -2.440 11.057 1.00 80.69 372 GLY A C 1
ATOM 2813 O O . GLY A 1 372 ? 12.119 -2.887 10.330 1.00 80.69 372 GLY A O 1
ATOM 2814 N N . ALA A 1 373 ? 11.500 -1.580 12.044 1.00 84.56 373 ALA A N 1
ATOM 2815 C CA . ALA A 1 373 ? 12.823 -1.046 12.347 1.00 84.56 373 ALA A CA 1
ATOM 2816 C C . ALA A 1 373 ? 13.811 -2.144 12.759 1.00 84.56 373 ALA A C 1
ATOM 2818 O O . ALA A 1 373 ? 14.941 -2.150 12.278 1.00 84.56 373 ALA A O 1
ATOM 2819 N N . ALA A 1 374 ? 13.378 -3.108 13.577 1.00 84.38 374 ALA A N 1
ATOM 2820 C CA . ALA A 1 374 ? 14.177 -4.278 13.930 1.00 84.38 374 ALA A CA 1
ATOM 2821 C C . ALA A 1 374 ? 14.499 -5.132 12.696 1.00 84.38 374 ALA A C 1
ATOM 2823 O O . ALA A 1 374 ? 15.646 -5.528 12.514 1.00 84.38 374 ALA A O 1
ATOM 2824 N N . GLY A 1 375 ? 13.523 -5.359 11.810 1.00 79.56 375 GLY A N 1
ATOM 2825 C CA . GLY A 1 375 ? 13.746 -6.047 10.537 1.00 79.56 375 GLY A CA 1
ATOM 2826 C C . GLY A 1 375 ? 14.764 -5.323 9.653 1.00 79.56 375 GLY A C 1
ATOM 2827 O O . GLY A 1 375 ? 15.695 -5.948 9.151 1.00 79.56 375 GLY A O 1
ATOM 2828 N N . CYS A 1 376 ? 14.645 -4.000 9.518 1.00 79.31 376 CYS A N 1
ATOM 2829 C CA . CYS A 1 376 ? 15.617 -3.190 8.788 1.00 79.31 376 CYS A CA 1
ATOM 2830 C C . CYS A 1 376 ? 17.013 -3.237 9.427 1.00 79.31 376 CYS A C 1
ATOM 2832 O O . CYS A 1 376 ? 18.001 -3.344 8.708 1.00 79.31 376 CYS A O 1
ATOM 2834 N N . GLY A 1 377 ? 17.100 -3.173 10.759 1.00 8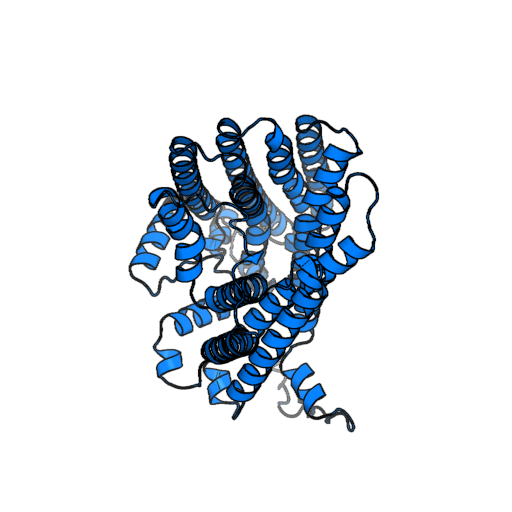2.31 377 GLY A N 1
ATOM 2835 C CA . GLY A 1 377 ? 18.361 -3.231 11.500 1.00 82.31 377 GLY A CA 1
ATOM 2836 C C . GLY A 1 377 ? 19.063 -4.582 11.373 1.00 82.31 377 GLY A C 1
ATOM 2837 O O . GLY A 1 377 ? 20.266 -4.617 11.142 1.00 82.31 377 GLY A O 1
ATOM 2838 N N . LEU A 1 378 ? 18.312 -5.688 11.442 1.00 80.00 378 LEU A N 1
ATOM 2839 C CA . LEU A 1 378 ? 18.839 -7.028 11.169 1.00 80.00 378 LEU A CA 1
ATOM 2840 C C . LEU A 1 378 ? 19.376 -7.116 9.741 1.00 80.00 378 LEU A C 1
ATOM 2842 O O . LEU A 1 378 ? 20.498 -7.559 9.533 1.00 80.00 378 LEU A O 1
ATOM 2846 N N . LEU A 1 379 ? 18.615 -6.628 8.757 1.00 75.38 379 LEU A N 1
ATOM 2847 C CA . LEU A 1 379 ? 19.036 -6.684 7.358 1.00 75.38 379 LEU A CA 1
ATOM 2848 C C . LEU A 1 379 ? 20.251 -5.802 7.064 1.00 75.38 379 LEU A C 1
ATOM 2850 O O . LEU A 1 379 ? 21.092 -6.187 6.255 1.00 75.38 379 LEU A O 1
ATOM 2854 N N . ALA A 1 380 ? 20.384 -4.671 7.760 1.00 79.38 380 ALA A N 1
ATOM 2855 C CA . ALA A 1 380 ? 21.538 -3.787 7.643 1.00 79.38 380 ALA A CA 1
ATOM 2856 C C . ALA A 1 380 ? 22.864 -4.481 8.004 1.00 79.38 380 ALA A C 1
ATOM 2858 O O . ALA A 1 380 ? 23.896 -4.105 7.451 1.00 79.38 380 ALA A O 1
ATOM 2859 N N . GLN A 1 381 ? 22.845 -5.517 8.857 1.00 82.00 381 GLN A N 1
ATOM 2860 C CA . GLN A 1 381 ? 24.041 -6.302 9.206 1.00 82.00 381 GLN A CA 1
ATOM 2861 C C . GLN A 1 381 ? 24.634 -7.046 8.007 1.00 82.00 381 GLN A C 1
ATOM 2863 O O . GLN A 1 381 ? 25.82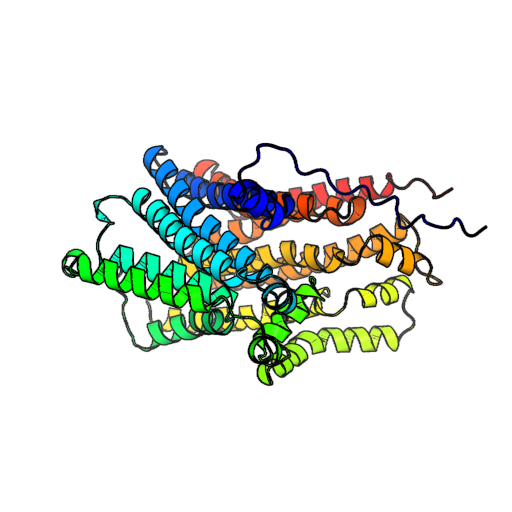3 -7.350 7.992 1.00 82.00 381 GLN A O 1
ATOM 2868 N N . TRP A 1 382 ? 23.813 -7.324 6.995 1.00 76.62 382 TRP A N 1
ATOM 2869 C CA . TRP A 1 382 ? 24.234 -8.011 5.780 1.00 76.62 382 TRP A CA 1
ATOM 2870 C C . TRP A 1 382 ? 24.324 -7.085 4.561 1.00 76.62 382 TRP A C 1
ATOM 2872 O O . TRP A 1 382 ? 24.507 -7.547 3.435 1.00 76.62 382 TRP A O 1
ATOM 2882 N N . MET A 1 383 ? 24.176 -5.776 4.769 1.00 75.75 383 MET A N 1
ATOM 2883 C CA . MET A 1 383 ? 24.243 -4.761 3.724 1.00 75.75 383 MET A CA 1
ATOM 2884 C C . MET A 1 383 ? 25.564 -3.985 3.804 1.00 75.75 383 MET A C 1
ATOM 2886 O O . MET A 1 383 ? 25.973 -3.598 4.900 1.00 75.75 383 MET A O 1
ATOM 2890 N N . PRO A 1 384 ? 26.196 -3.669 2.658 1.00 77.19 384 PRO A N 1
ATOM 2891 C CA . PRO A 1 384 ? 27.253 -2.670 2.582 1.00 77.19 384 PRO A CA 1
ATOM 2892 C C . PRO A 1 384 ? 26.928 -1.379 3.363 1.00 77.19 384 PRO A C 1
ATOM 2894 O O . PRO A 1 384 ? 25.813 -0.858 3.222 1.00 77.19 384 PRO A O 1
ATOM 2897 N N . PRO A 1 385 ? 27.894 -0.803 4.112 1.00 82.06 385 PRO A N 1
ATOM 2898 C CA . PRO A 1 385 ? 27.692 0.422 4.897 1.00 82.06 385 PRO A CA 1
ATOM 2899 C C . PRO A 1 385 ? 27.124 1.599 4.093 1.00 82.06 385 PRO A C 1
ATOM 2901 O O . PRO A 1 385 ? 26.361 2.409 4.617 1.00 82.06 385 PRO A O 1
ATOM 2904 N N . ALA A 1 386 ? 27.422 1.657 2.791 1.00 76.62 386 ALA A N 1
ATOM 2905 C CA . ALA A 1 386 ? 26.903 2.668 1.872 1.00 76.62 386 ALA A CA 1
ATOM 2906 C C . ALA A 1 386 ? 25.361 2.720 1.795 1.00 76.62 386 ALA A C 1
ATOM 2908 O O . ALA A 1 386 ? 24.806 3.738 1.385 1.00 76.62 386 ALA A O 1
ATOM 2909 N N . MET A 1 387 ? 24.656 1.656 2.197 1.00 75.81 387 MET A N 1
ATOM 2910 C CA . MET A 1 387 ? 23.188 1.590 2.169 1.00 75.81 387 MET A CA 1
ATOM 2911 C C . MET A 1 387 ? 22.514 1.828 3.517 1.00 75.81 387 MET A C 1
ATOM 2913 O O . MET A 1 387 ? 21.291 1.974 3.575 1.00 75.81 387 MET A O 1
ATOM 2917 N N . TRP A 1 388 ? 23.279 1.914 4.604 1.00 82.31 388 TRP A N 1
ATOM 2918 C CA . TRP A 1 388 ? 22.736 2.238 5.923 1.00 82.31 388 TRP A CA 1
ATOM 2919 C C . TRP A 1 388 ? 21.937 3.553 5.952 1.00 82.31 388 TRP A C 1
ATOM 2921 O O . TRP A 1 388 ? 20.914 3.593 6.641 1.00 82.31 388 TRP A O 1
ATOM 2931 N N . PRO A 1 389 ? 22.288 4.603 5.174 1.00 80.75 389 PRO A N 1
ATOM 2932 C CA . PRO A 1 389 ? 21.444 5.790 5.059 1.00 80.75 389 PRO A CA 1
ATOM 2933 C C . PRO A 1 389 ? 20.027 5.471 4.565 1.00 80.75 389 PRO A C 1
ATOM 2935 O O . PRO A 1 389 ? 19.065 6.002 5.107 1.00 80.75 389 PRO A O 1
ATOM 2938 N N . GLY A 1 390 ? 19.868 4.557 3.604 1.00 75.31 390 GLY A N 1
ATOM 2939 C CA . GLY A 1 390 ? 18.554 4.153 3.095 1.00 75.31 390 GLY A CA 1
ATOM 2940 C C . GLY A 1 390 ? 17.704 3.420 4.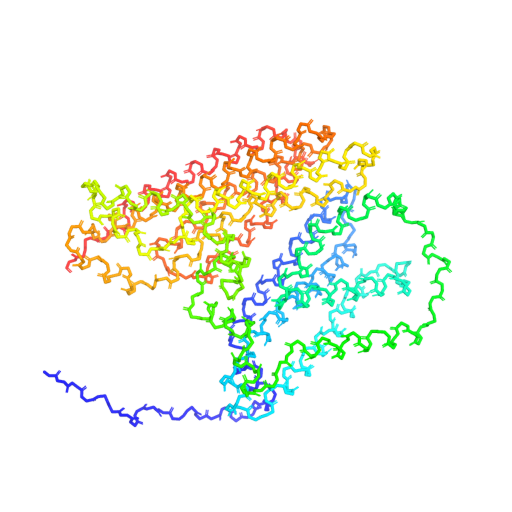138 1.00 75.31 390 GLY A C 1
ATOM 2941 O O . GLY A 1 390 ? 16.499 3.651 4.241 1.00 75.31 390 GLY A O 1
ATOM 2942 N N . VAL A 1 391 ? 18.341 2.609 4.986 1.00 78.56 391 VAL A N 1
ATOM 2943 C CA . VAL A 1 391 ? 17.695 1.988 6.154 1.00 78.56 391 VAL A CA 1
ATOM 2944 C C . VAL A 1 391 ? 17.251 3.047 7.167 1.00 78.56 391 VAL A C 1
ATOM 2946 O O . VAL A 1 391 ? 16.113 3.014 7.640 1.00 78.56 391 VAL A O 1
ATOM 2949 N N . ALA A 1 392 ? 18.108 4.023 7.468 1.00 82.25 392 ALA A N 1
ATOM 2950 C CA . ALA A 1 392 ? 17.772 5.114 8.376 1.00 82.25 392 ALA A CA 1
ATOM 2951 C C . ALA A 1 392 ? 16.608 5.966 7.848 1.00 82.25 392 ALA A C 1
ATOM 2953 O O . ALA A 1 392 ? 15.693 6.278 8.609 1.00 82.25 392 ALA A O 1
ATOM 2954 N N . VAL A 1 393 ? 16.579 6.261 6.543 1.00 80.50 393 VAL A N 1
ATOM 2955 C CA . VAL A 1 393 ? 15.446 6.916 5.865 1.00 80.50 393 VAL A CA 1
ATOM 2956 C C . VAL A 1 393 ? 14.167 6.116 6.056 1.00 80.50 393 VAL A C 1
ATOM 2958 O O . VAL A 1 393 ? 13.153 6.684 6.455 1.00 80.50 393 VAL A O 1
ATOM 2961 N N . ALA A 1 394 ? 14.208 4.806 5.795 1.00 77.31 394 ALA A N 1
ATOM 2962 C CA . ALA A 1 394 ? 13.049 3.928 5.912 1.00 77.31 394 ALA A CA 1
ATOM 2963 C C . ALA A 1 394 ? 12.415 3.998 7.307 1.00 77.31 394 ALA A C 1
ATOM 2965 O O . ALA A 1 394 ? 11.195 4.080 7.439 1.00 77.31 394 ALA A O 1
ATOM 2966 N N . VAL A 1 395 ? 13.250 3.996 8.346 1.00 82.81 395 VAL A N 1
ATOM 2967 C CA . VAL A 1 395 ? 12.822 4.014 9.749 1.00 82.81 395 VAL A CA 1
ATOM 2968 C C . VAL A 1 395 ? 12.366 5.410 10.188 1.00 82.81 395 VAL A C 1
ATOM 2970 O O . VAL A 1 395 ? 11.311 5.545 10.817 1.00 82.81 395 VAL A O 1
ATOM 2973 N N . ALA A 1 396 ? 13.133 6.446 9.841 1.00 85.19 396 ALA A N 1
ATOM 2974 C CA . ALA A 1 396 ? 12.895 7.824 10.260 1.00 85.19 396 ALA A CA 1
ATOM 2975 C C . ALA A 1 396 ? 11.672 8.445 9.574 1.00 85.19 396 ALA A C 1
ATOM 2977 O O . ALA A 1 396 ? 10.889 9.139 10.218 1.00 85.19 396 ALA A O 1
ATOM 2978 N N . ALA A 1 397 ? 11.461 8.166 8.286 1.00 80.06 397 ALA A N 1
ATOM 2979 C CA . ALA A 1 397 ? 10.393 8.771 7.495 1.00 80.06 397 ALA A CA 1
ATOM 2980 C C . ALA A 1 397 ? 8.981 8.448 8.004 1.00 80.06 397 ALA A C 1
ATOM 2982 O O . ALA A 1 397 ? 8.047 9.232 7.825 1.00 80.06 397 ALA A O 1
ATOM 2983 N N . VAL A 1 398 ? 8.815 7.286 8.636 1.00 79.81 398 VAL A N 1
ATOM 2984 C CA . VAL A 1 398 ? 7.509 6.802 9.089 1.00 79.81 398 VAL A CA 1
ATOM 2985 C C . VAL A 1 398 ? 7.101 7.454 10.409 1.00 79.81 398 VAL A C 1
ATOM 2987 O O . VAL A 1 398 ? 5.922 7.730 10.615 1.00 79.81 398 VAL A O 1
ATOM 2990 N N . LEU A 1 399 ? 8.044 7.717 11.312 1.00 84.25 399 LEU A N 1
ATOM 2991 C CA . LEU A 1 399 ? 7.774 8.175 12.681 1.00 84.25 399 LEU A CA 1
ATOM 2992 C C . LEU A 1 399 ? 6.924 9.455 12.751 1.00 84.25 399 LEU A C 1
ATOM 2994 O O . LEU A 1 399 ? 5.888 9.428 13.419 1.00 84.25 399 LEU A O 1
ATOM 2998 N N . PRO A 1 400 ? 7.256 10.542 12.024 1.00 80.44 400 PRO A N 1
ATOM 2999 C CA . PRO A 1 400 ? 6.466 11.771 12.055 1.00 80.44 400 PRO A CA 1
ATOM 3000 C C . PRO A 1 400 ? 5.021 11.580 11.586 1.00 80.44 400 PRO A C 1
ATOM 3002 O O . PRO A 1 400 ? 4.141 12.346 11.983 1.00 80.44 400 PRO A O 1
ATOM 3005 N N . SER A 1 401 ? 4.739 10.542 10.785 1.00 76.50 401 SER A N 1
ATOM 3006 C CA . SER A 1 401 ? 3.390 10.285 10.263 1.00 76.50 401 SER A CA 1
ATOM 3007 C C . SER A 1 401 ? 2.370 10.107 11.376 1.00 76.50 401 SER A C 1
ATOM 3009 O O . SER A 1 401 ? 1.236 10.566 11.231 1.00 76.50 401 SER A O 1
ATOM 3011 N N . VAL A 1 402 ? 2.781 9.547 12.519 1.00 78.88 402 VAL A N 1
ATOM 3012 C CA . VAL A 1 402 ? 1.903 9.339 13.669 1.00 78.88 402 VAL A CA 1
ATOM 3013 C C . VAL A 1 402 ? 1.293 10.659 14.145 1.00 78.88 402 VAL A C 1
ATOM 3015 O O . VAL A 1 402 ? 0.106 10.709 14.439 1.00 78.88 402 VAL A O 1
ATOM 3018 N N . VAL A 1 403 ? 2.042 11.765 14.116 1.00 80.06 403 VAL A N 1
ATOM 3019 C CA . VAL A 1 403 ? 1.582 13.077 14.599 1.00 80.06 403 VAL A CA 1
ATOM 3020 C C . VAL A 1 403 ? 0.502 13.668 13.690 1.00 80.06 403 VAL A C 1
ATOM 3022 O O . VAL A 1 403 ? -0.454 14.284 14.169 1.00 80.06 403 VAL A O 1
ATOM 3025 N N . PHE A 1 404 ? 0.633 13.471 12.377 1.00 73.31 404 PHE A N 1
ATOM 3026 C CA . PHE A 1 404 ? -0.298 14.009 11.380 1.00 73.31 404 PHE A CA 1
ATOM 3027 C C . PHE A 1 404 ? -1.544 13.146 11.211 1.00 73.31 404 PHE A C 1
ATOM 3029 O O . PHE A 1 404 ? -2.627 13.648 10.912 1.00 73.31 404 PHE A O 1
ATOM 3036 N N . VAL A 1 405 ? -1.385 11.841 11.393 1.00 70.69 405 VAL A N 1
ATOM 3037 C CA . VAL A 1 405 ? -2.404 10.841 11.099 1.00 70.69 405 VAL A CA 1
ATOM 3038 C C . VAL A 1 405 ? -3.332 10.598 12.294 1.00 70.69 405 VAL A C 1
ATOM 3040 O O . VAL A 1 405 ? -4.536 10.397 12.128 1.00 70.69 405 VAL A O 1
ATOM 3043 N N . PHE A 1 406 ? -2.796 10.656 13.511 1.00 72.19 406 PHE A N 1
ATOM 3044 C CA . PHE A 1 406 ? -3.524 10.348 14.740 1.00 72.19 406 PHE A CA 1
ATOM 3045 C C . PHE A 1 406 ? -4.733 11.261 15.041 1.00 72.19 406 PHE A C 1
ATOM 3047 O O . PHE A 1 406 ? -5.766 10.728 15.450 1.00 72.19 406 PHE A O 1
ATOM 3054 N N . PRO A 1 407 ? -4.695 12.592 14.809 1.00 67.06 407 PRO A N 1
ATOM 3055 C CA . PRO A 1 407 ? -5.827 13.473 15.116 1.00 67.06 407 PRO A CA 1
ATOM 3056 C C . PRO A 1 407 ? -7.091 13.152 14.309 1.00 67.06 407 PRO A C 1
ATOM 3058 O O . PRO A 1 407 ? -8.189 13.146 14.861 1.00 67.06 407 PRO A O 1
ATOM 3061 N N . ASP A 1 408 ? -6.955 12.824 13.022 1.00 62.31 408 ASP A N 1
ATOM 3062 C CA . ASP A 1 408 ? -8.103 12.480 12.171 1.00 62.31 408 ASP A CA 1
ATOM 3063 C C . ASP A 1 408 ? -8.805 11.208 12.609 1.00 62.31 408 ASP A C 1
ATOM 3065 O O . ASP A 1 408 ? -10.034 11.134 12.564 1.00 62.31 408 ASP A O 1
ATOM 3069 N N . LEU A 1 409 ? -8.005 10.216 13.007 1.00 60.75 409 LEU A N 1
ATOM 3070 C CA . LEU A 1 409 ? -8.497 8.918 13.449 1.00 60.75 409 LEU A CA 1
ATOM 3071 C C . LEU A 1 409 ? -9.326 9.040 14.727 1.00 60.75 409 LEU A C 1
ATOM 3073 O O . LEU A 1 409 ? -10.206 8.216 14.951 1.00 60.75 409 LEU A O 1
ATOM 3077 N N . VAL A 1 410 ? -9.041 10.050 15.555 1.00 62.84 410 VAL A N 1
ATOM 3078 C CA . VAL A 1 410 ? -9.676 10.238 16.864 1.00 62.84 410 VAL A CA 1
ATOM 3079 C C . VAL A 1 410 ? -10.795 11.286 16.832 1.00 62.84 410 VAL A C 1
ATOM 3081 O O . VAL A 1 410 ? -11.730 11.184 17.625 1.00 62.84 410 VAL A O 1
ATOM 3084 N N . GLN A 1 411 ? -10.717 12.297 15.957 1.00 63.72 411 GLN A N 1
ATOM 3085 C CA . GLN A 1 411 ? -11.611 13.462 16.015 1.00 63.72 411 GLN A CA 1
ATOM 3086 C C . GLN A 1 411 ? -12.626 13.581 14.877 1.00 63.72 411 GLN A C 1
ATOM 3088 O O . GLN A 1 411 ? -13.677 14.164 15.114 1.00 63.72 411 GLN A O 1
ATOM 3093 N N . ARG A 1 412 ? -12.309 13.146 13.648 1.00 57.16 412 ARG A N 1
ATOM 3094 C CA . ARG A 1 412 ? -13.074 13.579 12.458 1.00 57.16 412 ARG A CA 1
ATOM 3095 C C . ARG A 1 412 ? -13.635 12.457 11.591 1.00 57.16 412 ARG A C 1
ATOM 3097 O O . ARG A 1 412 ? -14.286 12.769 10.598 1.00 57.16 412 ARG A O 1
ATOM 3104 N N . GLY A 1 413 ? -13.285 11.193 11.846 1.00 57.72 413 GLY A N 1
ATOM 3105 C CA . GLY A 1 413 ? -13.749 10.032 11.065 1.00 57.72 413 GLY A CA 1
ATOM 3106 C C . GLY A 1 413 ? -13.437 10.068 9.552 1.00 57.72 413 GLY A C 1
ATOM 3107 O O . GLY A 1 413 ? -13.766 9.138 8.814 1.00 57.72 413 GLY A O 1
ATOM 3108 N N . SER A 1 414 ? -12.798 11.129 9.043 1.00 60.72 414 SER A N 1
ATOM 3109 C CA . SER A 1 414 ? -12.663 11.393 7.613 1.00 60.72 414 SER A CA 1
ATOM 3110 C C . SER A 1 414 ? -11.457 10.663 7.038 1.00 60.72 414 SER A C 1
ATOM 3112 O O . SER A 1 414 ? -10.333 11.169 6.996 1.00 60.72 414 SER A O 1
ATOM 3114 N N . LEU A 1 415 ? -11.723 9.471 6.501 1.00 61.12 415 LEU A N 1
ATOM 3115 C CA . LEU A 1 415 ? -10.748 8.651 5.773 1.00 61.12 415 LEU A CA 1
ATOM 3116 C C . LEU A 1 415 ? -10.081 9.404 4.613 1.00 61.12 415 LEU A C 1
ATOM 3118 O O . LEU A 1 415 ? -8.939 9.126 4.262 1.00 61.12 415 LEU A O 1
ATOM 3122 N N . ALA A 1 416 ? -10.779 10.362 3.998 1.00 63.53 416 ALA A N 1
ATOM 3123 C CA . ALA A 1 416 ? -10.226 11.149 2.899 1.00 63.53 416 ALA A CA 1
ATOM 3124 C C . ALA A 1 416 ? -9.144 12.135 3.373 1.00 63.53 416 ALA A C 1
ATOM 3126 O O . ALA A 1 416 ? -8.175 12.375 2.655 1.00 63.53 416 ALA A O 1
ATOM 3127 N N . GLY A 1 417 ? -9.292 12.711 4.571 1.00 65.44 417 GLY A N 1
ATOM 3128 C CA . GLY A 1 417 ? -8.245 13.518 5.205 1.00 65.44 417 GLY A CA 1
ATOM 3129 C C . GLY A 1 417 ? -7.060 12.657 5.635 1.00 65.44 417 GLY A C 1
ATOM 3130 O O . GLY A 1 417 ? -5.919 12.986 5.311 1.00 65.44 417 GLY A O 1
ATOM 3131 N N . PHE A 1 418 ? -7.357 11.509 6.253 1.00 70.75 418 PHE A N 1
ATOM 3132 C CA . PHE A 1 418 ? -6.359 10.526 6.663 1.00 70.75 418 PHE A CA 1
ATOM 3133 C C . PHE A 1 418 ? -5.481 10.094 5.486 1.00 70.75 418 PHE A C 1
ATOM 3135 O O . PHE A 1 418 ? -4.265 10.221 5.553 1.00 70.75 418 PHE A O 1
ATOM 3142 N N . HIS A 1 419 ? -6.083 9.604 4.393 1.00 67.25 419 HIS A N 1
ATOM 3143 C CA . HIS A 1 419 ? -5.313 9.014 3.298 1.00 67.25 419 HIS A CA 1
ATOM 3144 C C . HIS A 1 419 ? -4.419 10.053 2.632 1.00 67.25 419 HIS A C 1
ATOM 3146 O O . HIS A 1 419 ? -3.292 9.725 2.293 1.00 67.25 419 HIS A O 1
ATOM 3152 N N . ARG A 1 420 ? -4.880 11.304 2.513 1.00 70.25 420 ARG A N 1
ATOM 3153 C CA . ARG A 1 420 ? -4.068 12.406 1.983 1.00 70.25 420 ARG A CA 1
ATOM 3154 C C . ARG A 1 420 ? -2.863 12.717 2.870 1.00 70.25 420 ARG A C 1
ATOM 3156 O O . ARG A 1 420 ? -1.770 12.868 2.345 1.00 70.25 420 ARG A O 1
ATOM 3163 N N . ARG A 1 421 ? -3.034 12.770 4.195 1.00 72.38 421 ARG A N 1
ATOM 3164 C CA . ARG A 1 421 ? -1.926 13.014 5.137 1.00 72.38 421 ARG A CA 1
ATOM 3165 C C . ARG A 1 421 ? -0.973 11.831 5.259 1.00 72.38 421 ARG A C 1
ATOM 3167 O O . ARG A 1 421 ? 0.233 12.026 5.208 1.00 72.38 421 ARG A O 1
ATOM 3174 N N . ALA A 1 422 ? -1.502 10.616 5.381 1.00 71.38 422 ALA A N 1
ATOM 3175 C CA . ALA A 1 422 ? -0.700 9.397 5.414 1.00 71.38 422 ALA A CA 1
ATOM 3176 C C . ALA A 1 422 ? 0.124 9.254 4.130 1.00 71.38 422 ALA A C 1
ATOM 3178 O O . ALA A 1 422 ? 1.306 8.947 4.201 1.00 71.38 422 ALA A O 1
ATOM 3179 N N . ALA A 1 423 ? -0.477 9.554 2.975 1.00 68.62 423 ALA A N 1
ATOM 3180 C CA . ALA A 1 423 ? 0.220 9.642 1.701 1.00 68.62 423 ALA A CA 1
ATOM 3181 C C . ALA A 1 423 ? 1.293 10.746 1.730 1.00 68.62 423 ALA A C 1
ATOM 3183 O O . ALA A 1 423 ? 2.465 10.461 1.523 1.00 68.62 423 ALA A O 1
ATOM 3184 N N . LEU A 1 424 ? 0.947 11.988 2.084 1.00 71.94 424 LEU A N 1
ATOM 3185 C CA . LEU A 1 424 ? 1.926 13.078 2.163 1.00 71.94 424 LEU A CA 1
ATOM 3186 C C . LEU A 1 424 ? 3.159 12.696 2.993 1.00 71.94 424 LEU A C 1
ATOM 3188 O O . LEU A 1 424 ? 4.276 12.956 2.562 1.00 71.94 424 LEU A O 1
ATOM 3192 N N . VAL A 1 425 ? 2.980 12.032 4.137 1.00 73.88 425 VAL A N 1
ATOM 3193 C CA . VAL A 1 425 ? 4.116 11.616 4.966 1.00 73.88 425 VAL A CA 1
ATOM 3194 C C . VAL A 1 425 ? 4.836 10.391 4.400 1.00 73.88 425 VAL A C 1
ATOM 3196 O O . VAL A 1 425 ? 6.060 10.358 4.413 1.00 73.88 425 VAL A O 1
ATOM 3199 N N . ALA A 1 426 ? 4.116 9.411 3.850 1.00 69.81 426 ALA A N 1
ATOM 3200 C CA . ALA A 1 426 ? 4.723 8.220 3.259 1.00 69.81 426 ALA A CA 1
ATOM 3201 C C . ALA A 1 426 ? 5.628 8.534 2.056 1.00 69.81 426 ALA A C 1
ATOM 3203 O O . ALA A 1 426 ? 6.605 7.824 1.849 1.00 69.81 426 ALA A O 1
ATOM 3204 N N . CYS A 1 427 ? 5.333 9.588 1.285 1.00 69.88 427 CYS A N 1
ATOM 3205 C CA . CYS A 1 427 ? 6.178 10.015 0.162 1.00 69.88 427 CYS A CA 1
ATOM 3206 C C . CYS A 1 427 ? 7.076 11.207 0.483 1.00 69.88 427 CYS A C 1
ATOM 3208 O O . CYS A 1 427 ? 8.241 11.201 0.104 1.00 69.88 427 CYS A O 1
ATOM 3210 N N . GLY A 1 428 ? 6.573 12.220 1.187 1.00 71.69 428 GLY A N 1
ATOM 3211 C CA . GLY A 1 428 ? 7.365 13.394 1.554 1.00 71.69 428 GLY A CA 1
ATOM 3212 C C . GLY A 1 428 ? 8.396 13.100 2.643 1.00 71.69 428 GLY A C 1
ATOM 3213 O O . GLY A 1 428 ? 9.478 13.674 2.627 1.00 71.69 428 GLY A O 1
ATOM 3214 N N . GLY A 1 429 ? 8.096 12.174 3.560 1.00 78.25 429 GLY A N 1
ATOM 3215 C CA . GLY A 1 429 ? 8.979 11.786 4.661 1.00 78.25 429 GLY A CA 1
ATOM 3216 C C . GLY A 1 429 ? 10.302 11.179 4.189 1.00 78.25 429 GLY A C 1
ATOM 3217 O O . GLY A 1 429 ? 11.350 11.696 4.576 1.00 78.25 429 GLY A O 1
ATOM 3218 N N . PRO A 1 430 ? 10.297 10.133 3.335 1.00 77.31 430 PRO A N 1
ATOM 3219 C CA . PRO A 1 430 ? 11.533 9.538 2.833 1.00 77.31 430 PRO A CA 1
ATOM 3220 C C . PRO A 1 430 ? 12.381 10.516 2.039 1.00 77.31 430 PRO A C 1
ATOM 3222 O O . PRO A 1 430 ? 13.601 10.511 2.142 1.00 77.31 430 PRO A O 1
ATOM 3225 N N . VAL A 1 431 ? 11.726 11.384 1.277 1.00 74.25 431 VAL A N 1
ATOM 3226 C CA . VAL A 1 431 ? 12.408 12.417 0.517 1.00 74.25 431 VAL A CA 1
ATOM 3227 C C . VAL A 1 431 ? 13.075 13.409 1.457 1.00 74.25 431 VAL A C 1
ATOM 3229 O O . VAL A 1 431 ? 14.267 13.649 1.317 1.00 74.25 431 VAL A O 1
ATOM 3232 N N . LEU A 1 432 ? 12.338 13.992 2.402 1.00 80.50 432 LEU A N 1
ATOM 3233 C CA . LEU A 1 432 ? 12.910 14.951 3.342 1.00 80.50 432 LEU A CA 1
ATOM 3234 C C . LEU A 1 432 ? 14.097 14.326 4.087 1.00 80.50 432 LEU A C 1
ATOM 3236 O O . LEU A 1 432 ? 15.147 14.948 4.207 1.00 80.50 432 LEU A O 1
ATOM 3240 N N . ALA A 1 433 ? 13.954 13.072 4.514 1.00 82.62 433 ALA A N 1
ATOM 3241 C CA . ALA A 1 433 ? 15.018 12.297 5.136 1.00 82.62 433 ALA A CA 1
ATOM 3242 C C . ALA A 1 433 ? 16.249 12.131 4.224 1.00 82.62 433 ALA A C 1
ATOM 3244 O O . ALA A 1 433 ? 17.366 12.389 4.667 1.00 82.62 433 ALA A O 1
ATOM 3245 N N . LEU A 1 434 ? 16.061 11.759 2.954 1.00 78.50 434 LEU A N 1
ATOM 3246 C CA . LEU A 1 434 ? 17.144 11.675 1.965 1.00 78.50 434 LEU A CA 1
ATOM 3247 C C . LEU A 1 434 ? 17.794 13.037 1.707 1.00 78.50 434 LEU A C 1
ATOM 3249 O O . LEU A 1 434 ? 19.013 13.115 1.602 1.00 78.50 434 LEU A O 1
ATOM 3253 N N . GLY A 1 435 ? 16.999 14.105 1.636 1.00 77.38 435 GLY A N 1
ATOM 3254 C CA . GLY A 1 435 ? 17.475 15.473 1.460 1.00 77.38 435 GLY A CA 1
ATOM 3255 C C . GLY A 1 435 ? 18.377 15.912 2.611 1.00 77.38 435 GLY A C 1
ATOM 3256 O O . GLY A 1 435 ? 19.489 16.382 2.387 1.00 77.38 435 GLY A O 1
ATOM 3257 N N . LEU A 1 436 ? 17.939 15.678 3.849 1.00 81.38 436 LEU A N 1
ATOM 3258 C CA . LEU A 1 436 ? 18.721 15.973 5.049 1.00 81.38 436 LEU A CA 1
ATOM 3259 C C . LEU A 1 436 ? 20.013 15.147 5.116 1.00 81.38 436 LEU A C 1
ATOM 3261 O O . LEU A 1 436 ? 21.057 15.692 5.460 1.00 81.38 436 LEU A O 1
ATOM 3265 N N . LEU A 1 437 ? 19.962 13.864 4.745 1.00 83.44 437 LEU A N 1
ATOM 3266 C CA . LEU A 1 437 ? 21.142 12.993 4.722 1.00 83.44 437 LEU A CA 1
ATOM 3267 C C . LEU A 1 437 ? 22.155 13.395 3.649 1.00 83.44 437 LEU A C 1
ATOM 3269 O O . LEU A 1 437 ? 23.348 13.461 3.925 1.00 83.44 437 LEU A O 1
ATOM 3273 N N . HIS A 1 438 ? 21.696 13.626 2.419 1.00 80.06 438 HIS A N 1
ATOM 3274 C CA . HIS A 1 438 ? 22.586 13.815 1.274 1.00 80.06 438 HIS A CA 1
ATOM 3275 C C . HIS A 1 438 ? 23.009 15.265 1.049 1.00 80.06 438 HIS A C 1
ATOM 3277 O O . HIS A 1 438 ? 24.146 15.489 0.648 1.00 80.06 438 HIS A O 1
ATOM 3283 N N . TYR A 1 439 ? 22.126 16.232 1.303 1.00 78.94 439 TYR A N 1
ATOM 3284 C CA . TYR A 1 439 ? 22.397 17.656 1.076 1.00 78.94 439 TYR A CA 1
ATOM 3285 C C . TYR A 1 439 ? 22.619 18.416 2.379 1.00 78.94 439 TYR A C 1
ATOM 3287 O O . TYR A 1 439 ? 23.448 19.315 2.432 1.00 78.94 439 TYR A O 1
ATOM 3295 N N . GLY A 1 440 ? 21.902 18.042 3.440 1.00 83.56 440 GLY A N 1
ATOM 3296 C CA . GLY A 1 440 ? 22.081 18.639 4.764 1.00 83.56 440 GLY A CA 1
ATOM 3297 C C . GLY A 1 440 ? 23.281 18.091 5.541 1.00 83.56 440 GLY A C 1
ATOM 3298 O O . GLY A 1 440 ? 23.592 18.619 6.602 1.00 83.56 440 GLY A O 1
ATOM 3299 N N . GLY A 1 441 ? 23.922 17.017 5.060 1.00 85.56 441 GLY A N 1
ATOM 3300 C CA . GLY A 1 441 ? 25.027 16.352 5.759 1.00 85.56 441 GLY A CA 1
ATOM 3301 C C . GLY A 1 441 ? 24.634 15.744 7.111 1.00 85.56 441 GLY A C 1
ATOM 3302 O O . GLY A 1 441 ? 25.502 15.457 7.932 1.00 85.56 441 GLY A O 1
ATOM 3303 N N . VAL A 1 442 ? 23.335 15.559 7.374 1.00 87.56 442 VAL A N 1
ATOM 3304 C CA . VAL A 1 442 ? 22.848 15.034 8.653 1.00 87.56 442 VAL A CA 1
ATOM 3305 C C . VAL A 1 442 ? 23.212 13.551 8.742 1.00 87.56 442 VAL A C 1
ATOM 3307 O O . VAL A 1 442 ? 22.774 12.779 7.890 1.00 87.56 442 VAL A O 1
ATOM 3310 N N . PRO A 1 443 ? 23.960 13.096 9.761 1.00 90.19 443 PRO A N 1
ATOM 3311 C CA . PRO A 1 443 ? 24.289 11.684 9.885 1.00 90.19 443 PRO A CA 1
ATOM 3312 C C . PRO A 1 443 ? 23.030 10.851 10.157 1.00 90.19 443 PRO A C 1
ATOM 3314 O O . PRO A 1 443 ? 22.110 11.279 10.857 1.00 90.19 443 PRO A O 1
ATOM 3317 N N . ALA A 1 444 ? 23.007 9.619 9.643 1.00 87.69 444 ALA A N 1
ATOM 3318 C CA . ALA A 1 444 ? 21.867 8.700 9.731 1.00 87.69 444 ALA A CA 1
ATOM 3319 C C . ALA A 1 444 ? 21.310 8.538 11.159 1.00 87.69 444 ALA A C 1
ATOM 3321 O O . ALA A 1 444 ? 20.094 8.565 11.359 1.00 87.69 444 ALA A O 1
ATOM 3322 N N . GLY A 1 445 ? 22.191 8.433 12.160 1.00 88.69 445 GLY A N 1
ATOM 3323 C CA . GLY A 1 445 ? 21.794 8.347 13.568 1.00 88.69 445 GLY A CA 1
ATOM 3324 C C . GLY A 1 445 ? 21.083 9.606 14.075 1.00 88.69 445 GLY A C 1
ATOM 3325 O O . GLY A 1 445 ? 20.055 9.497 14.743 1.00 88.69 445 GLY A O 1
ATOM 3326 N N . ALA A 1 446 ? 21.568 10.795 13.700 1.00 90.88 446 ALA A N 1
ATOM 3327 C CA . ALA A 1 446 ? 20.938 12.062 14.071 1.00 90.88 446 ALA A CA 1
ATOM 3328 C C . ALA A 1 446 ? 19.569 12.232 13.403 1.00 90.88 446 ALA A C 1
ATOM 3330 O O . ALA A 1 446 ? 18.634 12.698 14.049 1.00 90.88 446 ALA A O 1
ATOM 3331 N N . LEU A 1 447 ? 19.414 11.791 12.149 1.00 89.38 447 LEU A N 1
ATOM 3332 C CA . LEU A 1 447 ? 18.118 11.797 11.468 1.00 89.38 447 LEU A CA 1
ATOM 3333 C C . LEU A 1 447 ? 17.086 10.933 12.212 1.00 89.38 447 LEU A C 1
ATOM 3335 O O . LEU A 1 447 ? 15.961 11.378 12.444 1.00 89.38 447 LEU A O 1
ATOM 3339 N N . VAL A 1 448 ? 17.456 9.707 12.599 1.00 89.31 448 VAL A N 1
ATOM 3340 C CA . VAL A 1 448 ? 16.561 8.811 13.349 1.00 89.31 448 VAL A CA 1
ATOM 3341 C C . VAL A 1 448 ? 16.229 9.405 14.719 1.00 89.31 448 VAL A C 1
ATOM 3343 O O . VAL A 1 448 ? 15.057 9.445 15.091 1.00 89.31 448 VAL A O 1
ATOM 3346 N N . ALA A 1 449 ? 17.225 9.924 15.443 1.00 91.19 449 ALA A N 1
ATOM 3347 C CA . ALA A 1 449 ? 17.018 10.575 16.735 1.00 91.19 449 ALA A CA 1
ATOM 3348 C C . ALA A 1 449 ? 16.078 11.787 16.626 1.00 91.19 449 ALA A C 1
ATOM 3350 O O . ALA A 1 449 ? 15.133 11.907 17.408 1.00 91.19 449 ALA A O 1
ATOM 3351 N N . ALA A 1 450 ? 16.268 12.638 15.614 1.00 89.94 450 ALA A N 1
ATOM 3352 C CA . ALA A 1 450 ? 15.401 13.780 15.345 1.00 89.94 450 ALA A CA 1
ATOM 3353 C C . ALA A 1 450 ? 13.971 13.336 15.006 1.00 89.94 450 ALA A C 1
ATOM 3355 O O . ALA A 1 450 ? 13.012 13.897 15.533 1.00 89.94 450 ALA A O 1
ATOM 3356 N N . ALA A 1 451 ? 13.803 12.294 14.187 1.00 89.94 451 ALA A N 1
ATOM 3357 C CA . ALA A 1 451 ? 12.487 11.751 13.859 1.00 89.94 451 ALA A CA 1
ATOM 3358 C C . ALA A 1 451 ? 11.757 11.201 15.096 1.00 89.94 451 ALA A C 1
ATOM 3360 O O . ALA A 1 451 ? 10.558 11.443 15.257 1.00 89.94 451 ALA A O 1
ATOM 3361 N N . VAL A 1 452 ? 12.472 10.508 15.991 1.00 90.25 452 VAL A N 1
ATOM 3362 C CA . VAL A 1 452 ? 11.935 10.039 17.280 1.00 90.25 452 VAL A CA 1
ATOM 3363 C C . VAL A 1 452 ? 11.543 11.222 18.163 1.00 90.25 452 VAL A C 1
ATOM 3365 O O . VAL A 1 452 ? 10.426 11.241 18.680 1.00 90.25 452 VAL A O 1
ATOM 3368 N N . ALA A 1 453 ? 12.410 12.229 18.296 1.00 91.00 453 ALA A N 1
ATOM 3369 C CA . ALA A 1 453 ? 12.149 13.417 19.106 1.00 91.00 453 ALA A CA 1
ATOM 3370 C C . ALA A 1 453 ? 10.927 14.201 18.599 1.00 91.00 453 ALA A C 1
ATOM 3372 O O . ALA A 1 453 ? 10.030 14.519 19.379 1.00 91.00 453 ALA A O 1
ATOM 3373 N N . VAL A 1 454 ? 10.832 14.441 17.286 1.00 89.75 454 VAL A N 1
ATOM 3374 C CA . VAL A 1 454 ? 9.686 15.115 16.650 1.00 89.75 454 VAL A CA 1
ATOM 3375 C C . VAL A 1 454 ? 8.401 14.310 16.833 1.00 89.75 454 VAL A C 1
ATOM 3377 O O . VAL A 1 454 ? 7.358 14.880 17.163 1.00 89.75 454 VAL A O 1
ATOM 3380 N N . ALA A 1 455 ? 8.452 12.986 16.657 1.00 89.50 455 ALA A N 1
ATOM 3381 C CA . ALA A 1 455 ? 7.293 12.128 16.874 1.00 89.50 455 ALA A CA 1
ATOM 3382 C C . ALA A 1 455 ? 6.839 12.150 18.341 1.00 89.50 455 ALA A C 1
ATOM 3384 O O . ALA A 1 455 ? 5.646 12.301 18.601 1.00 89.50 455 ALA A O 1
ATOM 3385 N N . ALA A 1 456 ? 7.768 12.058 19.296 1.00 89.75 456 ALA A N 1
ATOM 3386 C CA . ALA A 1 456 ? 7.475 12.095 20.726 1.00 89.75 456 ALA A CA 1
ATOM 3387 C C . ALA A 1 456 ? 6.908 13.454 21.163 1.00 89.75 456 ALA A C 1
ATOM 3389 O O . ALA A 1 456 ? 5.851 13.495 21.794 1.00 89.75 456 ALA A O 1
ATOM 3390 N N . ALA A 1 457 ? 7.546 14.562 20.774 1.00 89.56 457 ALA A N 1
ATOM 3391 C CA . ALA A 1 457 ? 7.083 15.916 21.076 1.00 89.56 457 ALA A CA 1
ATOM 3392 C C . ALA A 1 457 ? 5.710 16.193 20.447 1.00 89.56 457 ALA A C 1
ATOM 3394 O O . ALA A 1 457 ? 4.792 16.675 21.116 1.00 89.56 457 ALA A O 1
ATOM 3395 N N . GLY A 1 458 ? 5.530 15.814 19.179 1.00 87.50 458 GLY A N 1
ATOM 3396 C CA . GLY A 1 458 ? 4.255 15.937 18.483 1.00 87.50 458 GLY A CA 1
ATOM 3397 C C . GLY A 1 458 ? 3.156 15.098 19.133 1.00 87.50 458 GLY A C 1
ATOM 3398 O O . GLY A 1 458 ? 2.046 15.592 19.329 1.00 87.50 458 GLY A O 1
ATOM 3399 N N . LEU A 1 459 ? 3.450 13.856 19.528 1.00 86.62 459 LEU A N 1
ATOM 3400 C CA . LEU A 1 459 ? 2.513 13.008 20.265 1.00 86.62 459 LEU A CA 1
ATOM 3401 C C . LEU A 1 459 ? 2.167 13.594 21.631 1.00 86.62 459 LEU A C 1
ATOM 3403 O O . LEU A 1 459 ? 0.987 13.626 21.962 1.00 86.62 459 LEU A O 1
ATOM 3407 N N . ALA A 1 460 ? 3.141 14.086 22.399 1.00 87.94 460 ALA A N 1
ATOM 3408 C CA . ALA A 1 460 ? 2.913 14.695 23.708 1.00 87.94 460 ALA A CA 1
ATOM 3409 C C . ALA A 1 460 ? 2.013 15.936 23.601 1.00 87.94 460 ALA A C 1
ATOM 3411 O O . ALA A 1 460 ? 0.989 16.029 24.285 1.00 87.94 460 ALA A O 1
ATOM 3412 N N . TRP A 1 461 ? 2.325 16.841 22.668 1.00 86.62 461 TRP A N 1
ATOM 3413 C CA . TRP A 1 461 ? 1.507 18.021 22.389 1.00 86.62 461 TRP A CA 1
ATOM 3414 C C . TRP A 1 461 ? 0.079 17.642 21.973 1.00 86.62 461 TRP A C 1
ATOM 3416 O O . TRP A 1 461 ? -0.903 18.178 22.500 1.00 86.62 461 TRP A O 1
ATOM 3426 N N . ARG A 1 462 ? -0.066 16.661 21.072 1.00 82.56 462 ARG A N 1
ATOM 3427 C CA . ARG A 1 462 ? -1.379 16.171 20.622 1.00 82.56 462 ARG A CA 1
ATOM 3428 C C . ARG A 1 462 ? -2.147 15.452 21.724 1.00 82.56 462 ARG A C 1
ATOM 3430 O O . ARG A 1 462 ? -3.363 15.617 21.811 1.00 82.56 462 ARG A O 1
ATOM 3437 N N . TRP A 1 463 ? -1.467 14.690 22.574 1.00 83.88 463 TRP A N 1
ATOM 3438 C CA . TRP A 1 463 ? -2.059 14.008 23.720 1.00 83.88 463 TRP A CA 1
ATOM 3439 C C . TRP A 1 463 ? -2.660 15.015 24.699 1.00 83.88 463 TRP A C 1
ATOM 3441 O O . TRP A 1 463 ? -3.800 14.860 25.141 1.00 83.88 463 TRP A O 1
ATOM 3451 N N . HIS A 1 464 ? -1.932 16.100 24.959 1.00 83.69 464 HIS A N 1
ATOM 3452 C CA . HIS A 1 464 ? -2.400 17.195 25.796 1.00 83.69 464 HIS A CA 1
ATOM 3453 C C . HIS A 1 464 ? -3.586 17.951 25.160 1.00 83.69 464 HIS A C 1
ATOM 3455 O O . HIS A 1 464 ? -4.567 18.257 25.838 1.00 83.69 464 HIS A O 1
ATOM 3461 N N . ALA A 1 465 ? -3.566 18.189 23.843 1.00 80.25 465 ALA A N 1
ATOM 3462 C CA . ALA A 1 465 ? -4.692 18.796 23.122 1.00 80.25 465 ALA A CA 1
ATOM 3463 C C . ALA A 1 465 ? -5.963 17.919 23.135 1.00 80.25 465 ALA A C 1
ATOM 3465 O O . ALA A 1 465 ? -7.066 18.432 23.313 1.00 80.25 465 ALA A O 1
ATOM 3466 N N . LEU A 1 466 ? -5.823 16.592 23.011 1.00 74.50 466 LEU A N 1
ATOM 3467 C CA . LEU A 1 466 ? -6.937 15.642 23.143 1.00 74.50 466 LEU A CA 1
ATOM 3468 C C . LEU A 1 466 ? -7.555 15.649 24.548 1.00 74.50 466 LEU A C 1
ATOM 3470 O O . LEU A 1 466 ? -8.744 15.375 24.689 1.00 74.50 466 LEU A O 1
ATOM 3474 N N . GLY A 1 467 ? -6.766 15.960 25.580 1.00 73.94 467 GLY A N 1
ATOM 3475 C CA . GLY A 1 467 ? -7.265 16.162 26.939 1.00 73.94 467 GLY A CA 1
ATOM 3476 C C . GLY A 1 467 ? -8.213 17.357 27.055 1.00 73.94 467 GLY A C 1
ATOM 3477 O O . GLY A 1 467 ? -9.214 17.258 27.756 1.00 73.94 467 GLY A O 1
ATOM 3478 N N . ARG A 1 468 ? -7.929 18.439 26.320 1.00 73.44 468 ARG A N 1
ATOM 3479 C CA . ARG A 1 468 ? -8.655 19.719 26.383 1.00 73.44 468 ARG A CA 1
ATOM 3480 C C . ARG A 1 468 ? -9.886 19.789 25.474 1.00 73.44 468 ARG A C 1
ATOM 3482 O O . ARG A 1 468 ? -10.845 20.470 25.800 1.00 73.44 468 ARG A O 1
ATOM 3489 N N . ALA A 1 469 ? -9.889 19.070 24.352 1.00 61.84 469 ALA A N 1
ATOM 3490 C CA . ALA A 1 469 ? -10.927 19.167 23.318 1.00 61.84 469 ALA A CA 1
ATOM 3491 C C . ALA A 1 469 ? -12.241 18.408 23.617 1.00 61.84 469 ALA A C 1
ATOM 3493 O O . ALA A 1 469 ? -13.004 18.138 22.691 1.00 61.84 469 ALA A O 1
ATOM 3494 N N . THR A 1 470 ? -12.503 18.013 24.866 1.00 56.22 470 THR A N 1
ATOM 3495 C CA . THR A 1 470 ? -13.751 17.312 25.211 1.00 56.22 470 THR A CA 1
ATOM 3496 C C . THR A 1 470 ? -14.656 18.261 25.994 1.00 56.22 470 THR A C 1
ATOM 3498 O O . THR A 1 470 ? -14.422 18.420 27.191 1.00 56.22 470 THR A O 1
ATOM 3501 N N . PRO A 1 471 ? -15.675 18.885 25.377 1.00 51.44 471 PRO A N 1
ATOM 3502 C CA . PRO A 1 471 ? -16.772 19.413 26.166 1.00 51.44 471 PRO A CA 1
ATOM 3503 C C . PRO A 1 471 ? -17.501 18.232 26.827 1.00 51.44 471 PRO A C 1
ATOM 3505 O O . PRO A 1 471 ? -17.614 17.164 26.205 1.00 51.44 471 PRO A O 1
ATOM 3508 N N . PRO A 1 472 ? -17.960 18.375 28.081 1.00 45.41 472 PRO A N 1
ATOM 3509 C CA . PRO A 1 472 ? -18.912 17.432 28.643 1.00 45.41 472 PRO A CA 1
ATOM 3510 C C . PRO A 1 472 ? -20.124 17.382 27.706 1.00 45.41 472 PRO A C 1
ATOM 3512 O O . PRO A 1 472 ? -20.596 18.417 27.239 1.00 45.41 472 PRO A O 1
ATOM 3515 N N . LEU A 1 473 ? -20.576 16.173 27.371 1.00 51.00 473 LEU A N 1
ATOM 3516 C CA . LEU A 1 473 ? -21.906 16.005 26.795 1.00 51.00 473 LEU A CA 1
ATOM 3517 C C . LEU A 1 473 ? -22.875 16.477 27.883 1.00 51.00 473 LEU A C 1
ATOM 3519 O O . LEU A 1 473 ? -22.968 15.811 28.915 1.00 51.00 473 LEU A O 1
ATOM 3523 N N . ALA A 1 474 ? -23.450 17.663 27.685 1.00 39.56 474 ALA A N 1
ATOM 3524 C CA . ALA A 1 474 ? -24.570 18.162 28.471 1.00 39.56 474 ALA A CA 1
ATOM 3525 C C . ALA A 1 474 ? -25.834 17.382 28.107 1.00 39.56 474 ALA A C 1
ATOM 3527 O O . ALA A 1 474 ? -25.992 17.072 26.898 1.00 39.56 474 ALA A O 1
#

Mean predicted aligned error: 11.13 Å